Protein AF-R1GPT4-F1 (afdb_monomer_lite)

Radius of gyration: 32.04 Å; chains: 1; bounding box: 66×78×118 Å

Sequence (426 aa):
MAYPSPSNGFSQASSSRGGLFPATGPSADAPRPSMIGDPQFDIFEWHPAYQSCQRYFLDHAQHDGSVQAVAALVNICLPFQWPANPVVSSSGLAPPGAGPGSYPASWSRQGPTPHAPRPGAPVWVSLVPFIRRLVVTGFDKDGILHGFFGDEWRKGAGPVQECERRNYLFAAKSVGWAKVKYQYDISPHETVPFMKPLQNVQLEEIEAAEKTWSEWLAMEDWMFVDRCLQNRLSADKLARFAVQLSKRIPRDEAQVAEALLRPRPRATACLDPLIPVYLERLLVLNFLNPPEVLHALFRYSRDYPAAAEDSHKPRQHQQDHITPELEELVFARLSKAFVTNERPRTVVEVQKTLAVLSQWMNAVNSSQTAESVMNSLTDGTQAQRTQTMVSLGMLVIAAMEHPKVAGVVEAALPKGLFYPPPPTAF

Organism: Botryosphaeria parva (strain UCR-NP2) (NCBI:txid1287680)

pLDDT: mean 75.75, std 21.38, range [24.09, 98.19]

Foldseek 3Di:
DDDDDDDDDDDDDDDDDDDDDDDDDPDPDDDDPQQVPDPPNDPVQQAVLQVQQQQCLQAPLLPDPVSVVVCVVQQHARQQRWPPDRRNGQFDFADPPGDDAWDQPPPPPDDPDPDDDDPTDGTDGDCLLVLLSCLFAQNNDPVSQCSNRNPSSCSHVVSSNLVNNLVLVVCVVPDPPVVSQVVSQRDPNRGGPDGDNHPPQDVVSVVVSCVVVVVVVLVVLLLVLVVCLVVVHDLVVVLVSVVVSVVPHPADQLSNLLSLQPFDPVPLVDHDPVSLVNVVSCVVVVSHALLSNLVNLQCQAPLNDDPPDDPPDPPPDPRRHGDLVVLLSSLVVLLVCLQVVVDDPDLVSLVSNVVSLVVSVVSLVVVCVVVVVPDDDDVPVVVSSVSSVVSSVSSVVSSCPRPSNVVSVVVVDDPPPDDDDDDDDD

Secondary structure (DSSP, 8-state):
-PPPPPPP----------------------PPPPGGGSTT--HHHHHHHHHHHHHHHHHTGGGSHHHHHHHHHTT---GGG-SSS----TTS---TT-STTEE--TTS---S----PPS-PPPEE-SHHHHHHHHHHT---HHHHHHHH-TTHHHHTHHHHHHHHHHHHHHHHHS-HHHHHHHH--SSSS------PPSS--HHHHHHHHHHHHHHHHHHGGGHHHHHHHTT--HHHHHHHHHHHHTTS---HHHHHHHHH---TTTSSS--THHHHHHHHHHHTTS--HHHHHHHHHHTSTTS------TTS---S---PPPHHHHHHHHHHHHHHHHTT----SHHHHHHHHHHHHHHHHHHHHHHHHHTTT-S--HHHHHHHHHHHHHHHHHHHHHHHSHHHHHHHHHHS-TTS-PPPPP---

InterPro domains:
  IPR053267 Verrucosidin biosynthesis-associated protein [PTHR42087] (34-230)

Structure (mmCIF, N/CA/C/O backbone):
data_AF-R1GPT4-F1
#
_entry.id   AF-R1GPT4-F1
#
loop_
_atom_site.group_PDB
_atom_site.id
_atom_site.type_symbol
_atom_site.label_atom_id
_atom_site.label_alt_id
_atom_site.label_comp_id
_atom_site.label_asym_id
_atom_site.label_entity_id
_atom_site.label_seq_id
_atom_site.pdbx_PDB_ins_code
_atom_site.Cartn_x
_atom_site.Cartn_y
_atom_site.Cartn_z
_atom_site.occupancy
_atom_site.B_iso_or_equiv
_atom_site.auth_seq_id
_atom_site.auth_comp_id
_atom_site.auth_asym_id
_atom_site.auth_atom_id
_atom_site.pdbx_PDB_model_num
ATOM 1 N N . MET A 1 1 ? -15.789 41.352 -15.355 1.00 34.94 1 MET A N 1
ATOM 2 C CA . MET A 1 1 ? -15.546 40.741 -16.679 1.00 34.94 1 MET A CA 1
ATOM 3 C C . MET A 1 1 ? -15.434 39.244 -16.480 1.00 34.94 1 MET A C 1
ATOM 5 O O . MET A 1 1 ? -14.650 38.811 -15.647 1.00 34.94 1 MET A O 1
ATOM 9 N N . ALA A 1 2 ? -16.332 38.508 -17.127 1.00 28.09 2 ALA A N 1
ATOM 10 C CA . ALA A 1 2 ? -16.560 37.082 -16.948 1.00 28.09 2 ALA A CA 1
ATOM 11 C C . ALA A 1 2 ? -15.545 36.241 -17.738 1.00 28.09 2 ALA A C 1
ATOM 13 O O . ALA A 1 2 ? -15.193 36.600 -18.859 1.00 28.09 2 ALA A O 1
ATOM 14 N N . TYR A 1 3 ? -15.126 35.114 -17.167 1.00 25.50 3 TYR A N 1
ATOM 15 C CA . TYR A 1 3 ? -14.439 34.039 -17.883 1.00 25.50 3 TYR A CA 1
ATOM 16 C C . TYR A 1 3 ? -15.480 33.013 -18.361 1.00 25.50 3 TYR A C 1
ATOM 18 O O . TYR A 1 3 ? -16.305 32.602 -17.540 1.00 25.50 3 TYR A O 1
ATOM 26 N N . PRO A 1 4 ? -15.474 32.572 -19.632 1.00 32.06 4 PRO A N 1
ATOM 27 C CA . PRO A 1 4 ? -16.331 31.481 -20.078 1.00 32.06 4 PRO A CA 1
ATOM 28 C C . PRO A 1 4 ? -15.657 30.106 -19.911 1.00 32.06 4 PRO A C 1
ATOM 30 O O . PRO A 1 4 ? -14.444 29.955 -20.060 1.00 32.06 4 PRO A O 1
ATOM 33 N N . SER A 1 5 ? -16.486 29.111 -19.590 1.00 28.78 5 SER A N 1
ATOM 34 C CA . SER A 1 5 ? -16.179 27.678 -19.469 1.00 28.78 5 SER A CA 1
ATOM 35 C C . SER A 1 5 ? -15.988 26.988 -20.837 1.00 28.78 5 SER A C 1
ATOM 37 O O . SER A 1 5 ? -16.441 27.527 -21.848 1.00 28.78 5 SER A O 1
ATOM 39 N N . PRO A 1 6 ? -15.370 25.787 -20.897 1.00 32.16 6 PRO A N 1
ATOM 40 C CA . PRO A 1 6 ? -15.105 25.083 -22.151 1.00 32.16 6 PRO A CA 1
ATOM 41 C C . PRO A 1 6 ? -16.288 24.206 -22.600 1.00 32.16 6 PRO A C 1
ATOM 43 O O . PRO A 1 6 ? -16.946 23.551 -21.791 1.00 32.16 6 PRO A O 1
ATOM 46 N N . SER A 1 7 ? -16.536 24.180 -23.910 1.00 28.25 7 SER A N 1
ATOM 47 C CA . SER A 1 7 ? -17.545 23.358 -24.580 1.00 28.25 7 SER A CA 1
ATOM 48 C C . SER A 1 7 ? -16.999 21.976 -24.967 1.00 28.25 7 SER A C 1
ATOM 50 O O . SER A 1 7 ? -15.978 21.849 -25.638 1.00 28.25 7 SER A O 1
ATOM 52 N N . ASN A 1 8 ? -17.731 20.935 -24.559 1.00 27.89 8 ASN A N 1
ATOM 53 C CA . ASN A 1 8 ? -17.594 19.553 -25.022 1.00 27.89 8 ASN A CA 1
ATOM 54 C C . ASN A 1 8 ? -18.063 19.425 -26.479 1.00 27.89 8 ASN A C 1
ATOM 56 O O . ASN A 1 8 ? -19.177 19.834 -26.801 1.00 27.89 8 ASN A O 1
ATOM 60 N N . GLY A 1 9 ? -17.267 18.771 -27.325 1.00 25.61 9 GLY A N 1
ATOM 61 C CA . GLY A 1 9 ? -17.654 18.388 -28.683 1.00 25.61 9 GLY A CA 1
ATOM 62 C C . GLY A 1 9 ? -17.104 17.012 -29.046 1.00 25.61 9 GLY A C 1
ATOM 63 O O . GLY A 1 9 ? -16.004 16.905 -29.575 1.00 25.61 9 GLY A O 1
ATOM 64 N N . PHE A 1 10 ? -17.872 15.957 -28.767 1.00 26.03 10 PHE A N 1
ATOM 65 C CA . PHE A 1 10 ? -17.673 14.646 -29.388 1.00 26.03 10 PHE A CA 1
ATOM 66 C C . PHE A 1 10 ? -18.097 14.724 -30.860 1.00 26.03 10 PHE A C 1
ATOM 68 O O . PHE A 1 10 ? -19.183 15.219 -31.154 1.00 26.03 10 PHE A O 1
ATOM 75 N N . SER A 1 11 ? -17.271 14.211 -31.777 1.00 26.77 11 SER A N 1
ATOM 76 C CA . SER A 1 11 ? -17.642 14.011 -33.184 1.00 26.77 11 SER A CA 1
ATOM 77 C C . SER A 1 11 ? -17.590 12.529 -33.549 1.00 26.77 11 SER A C 1
ATOM 79 O O . SER A 1 11 ? -16.649 11.817 -33.208 1.00 26.77 11 SER A O 1
ATOM 81 N N . GLN A 1 12 ? -18.673 12.102 -34.197 1.00 26.88 12 GLN A N 1
ATOM 82 C CA . GLN A 1 12 ? -19.060 10.746 -34.571 1.00 26.88 12 GLN A CA 1
ATOM 83 C C . GLN A 1 12 ? -18.139 10.071 -35.595 1.00 26.88 12 GLN A C 1
ATOM 85 O O . GLN A 1 12 ? -17.520 10.707 -36.444 1.00 26.88 12 GLN A O 1
ATOM 90 N N . ALA A 1 13 ? -18.162 8.740 -35.533 1.00 28.91 13 ALA A N 1
ATOM 91 C CA . ALA A 1 13 ? -17.602 7.807 -36.496 1.00 28.91 13 ALA A CA 1
ATOM 92 C C . ALA A 1 13 ? -18.176 7.978 -37.914 1.00 28.91 13 ALA A C 1
ATOM 94 O O . ALA A 1 13 ? -19.368 8.225 -38.093 1.00 28.91 13 ALA A O 1
ATOM 95 N N . SER A 1 14 ? -17.344 7.711 -38.923 1.00 25.72 14 SER A N 1
ATOM 96 C CA . SER A 1 14 ? -17.799 7.371 -40.272 1.00 25.72 14 SER A CA 1
ATOM 97 C C . SER A 1 14 ? -17.109 6.086 -40.738 1.00 25.72 14 SER A C 1
ATOM 99 O O . SER A 1 14 ? -15.889 5.955 -40.708 1.00 25.72 14 SER A O 1
ATOM 101 N N . SER A 1 15 ? -17.932 5.104 -41.106 1.00 29.84 15 SER A N 1
ATOM 102 C CA . SER A 1 15 ? -17.532 3.857 -41.761 1.00 29.84 15 SER A CA 1
ATOM 103 C C . SER A 1 15 ? -17.460 4.055 -43.272 1.00 29.84 15 SER A C 1
ATOM 105 O O . SER A 1 15 ? -18.333 4.704 -43.846 1.00 29.84 15 SER A O 1
ATOM 107 N N . SER A 1 16 ? -16.515 3.391 -43.939 1.00 26.09 16 SER A N 1
ATOM 108 C CA . SER A 1 16 ? -16.664 3.027 -45.353 1.00 26.09 16 SER A CA 1
ATOM 109 C C . SER A 1 16 ? -16.014 1.669 -45.668 1.00 26.09 16 SER A C 1
ATOM 111 O O . SER A 1 16 ? -14.886 1.384 -45.282 1.00 26.09 16 SER A O 1
ATOM 113 N N . ARG A 1 17 ? -16.824 0.823 -46.327 1.00 26.97 17 ARG A N 1
ATOM 114 C CA . ARG A 1 17 ? -16.551 -0.478 -46.984 1.00 26.97 17 ARG A CA 1
ATOM 115 C C . ARG A 1 17 ? -15.392 -0.360 -47.995 1.00 26.97 17 ARG A C 1
ATOM 117 O O . ARG A 1 17 ? -15.212 0.717 -48.538 1.00 26.97 17 ARG A O 1
ATOM 124 N N . GLY A 1 18 ? -14.657 -1.386 -48.426 1.00 24.09 18 GLY A N 1
ATOM 125 C CA . GLY A 1 18 ? -14.719 -2.845 -48.300 1.00 24.09 18 GLY A CA 1
ATOM 126 C C . GLY A 1 18 ? -13.801 -3.471 -49.376 1.00 24.09 18 GLY A C 1
ATOM 127 O O . GLY A 1 18 ? -13.461 -2.801 -50.348 1.00 24.09 18 GLY A O 1
ATOM 128 N N . GLY A 1 19 ? -13.410 -4.740 -49.223 1.00 24.19 19 GLY A N 1
ATOM 129 C CA . GLY A 1 19 ? -12.691 -5.506 -50.252 1.00 24.19 19 GLY A CA 1
ATOM 130 C C . GLY A 1 19 ? -12.364 -6.932 -49.794 1.00 24.19 1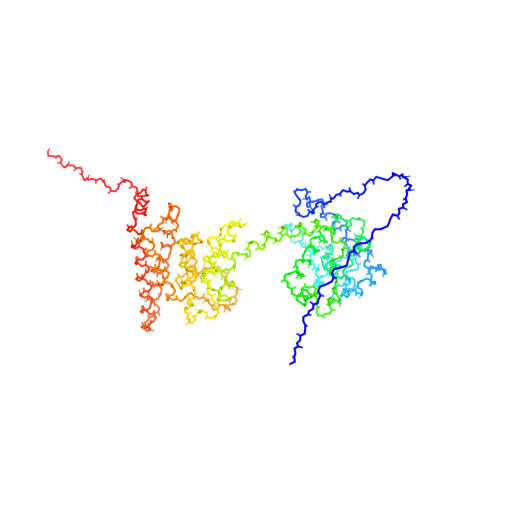9 GLY A C 1
ATOM 131 O O . GLY A 1 19 ? -11.613 -7.109 -48.842 1.00 24.19 19 GLY A O 1
ATOM 132 N N . LEU A 1 20 ? -12.966 -7.934 -50.446 1.00 27.95 20 LEU A N 1
ATOM 133 C CA . LEU A 1 20 ? -12.756 -9.373 -50.229 1.00 27.95 20 LEU A CA 1
ATOM 134 C C . LEU A 1 20 ? -11.552 -9.890 -51.035 1.00 27.95 20 LEU A C 1
ATOM 136 O O . LEU A 1 20 ? -11.536 -9.659 -52.236 1.00 27.95 20 LEU A O 1
ATOM 140 N N . PHE A 1 21 ? -10.681 -10.702 -50.416 1.00 28.45 21 PHE A N 1
ATOM 141 C CA . PHE A 1 21 ? -10.098 -11.941 -50.977 1.00 28.45 21 PHE A CA 1
ATOM 142 C C . PHE A 1 21 ? -9.665 -12.890 -49.826 1.00 28.45 21 PHE A C 1
ATOM 144 O O . PHE A 1 21 ? -9.223 -12.390 -48.791 1.00 28.45 21 PHE A O 1
ATOM 151 N N . PRO A 1 22 ? -9.803 -14.230 -49.955 1.00 36.88 22 PRO A N 1
ATOM 152 C CA . PRO A 1 22 ? -9.557 -15.190 -48.871 1.00 36.88 22 PRO A CA 1
ATOM 153 C C . PRO A 1 22 ? -8.221 -15.947 -49.023 1.00 36.88 22 PRO A C 1
ATOM 155 O O . PRO A 1 22 ? -7.838 -16.260 -50.144 1.00 36.88 22 PRO A O 1
ATOM 158 N N . ALA A 1 23 ? -7.563 -16.294 -47.905 1.00 27.38 23 ALA A N 1
ATOM 159 C CA . ALA A 1 23 ? -6.925 -17.604 -47.646 1.00 27.38 23 ALA A CA 1
ATOM 160 C C . ALA A 1 23 ? -6.021 -17.576 -46.390 1.00 27.38 23 ALA A C 1
ATOM 162 O O . ALA A 1 23 ? -4.907 -17.065 -46.407 1.00 27.38 23 ALA A O 1
ATOM 163 N N . THR A 1 24 ? -6.544 -18.163 -45.309 1.00 34.16 24 THR A N 1
ATOM 164 C CA . THR A 1 24 ? -5.872 -19.082 -44.365 1.00 34.16 24 THR A CA 1
ATOM 165 C C . THR A 1 24 ? -4.396 -18.843 -43.995 1.00 34.16 24 THR A C 1
ATOM 167 O O . THR A 1 24 ? -3.491 -19.380 -44.631 1.00 34.16 24 THR A O 1
ATOM 170 N N . GLY A 1 25 ? -4.182 -18.185 -42.853 1.00 29.11 25 GLY A N 1
ATOM 171 C CA . GLY A 1 25 ? -3.029 -18.390 -41.964 1.00 29.11 25 GLY A CA 1
ATOM 172 C C . GLY A 1 25 ? -3.536 -18.772 -40.563 1.00 29.11 25 GLY A C 1
ATOM 173 O O . GLY A 1 25 ? -4.682 -18.439 -40.247 1.00 29.11 25 GLY A O 1
ATOM 174 N N . PRO A 1 26 ? -2.768 -19.507 -39.736 1.00 32.25 26 PRO A N 1
ATOM 175 C CA . PRO A 1 26 ? -3.245 -19.950 -38.430 1.00 32.25 26 PRO A CA 1
ATOM 176 C C . PRO A 1 26 ? -3.508 -18.726 -37.545 1.00 32.25 26 PRO A C 1
ATOM 178 O O . PRO A 1 26 ? -2.658 -17.843 -37.439 1.00 32.25 26 PRO A O 1
ATOM 181 N N . SER A 1 27 ? -4.706 -18.667 -36.960 1.00 28.62 27 SER A N 1
ATOM 182 C CA . SER A 1 27 ? -5.179 -17.577 -36.107 1.00 28.62 27 SER A CA 1
ATOM 183 C C . SER A 1 27 ? -4.143 -17.189 -35.051 1.00 28.62 27 SER A C 1
ATOM 185 O O . SER A 1 27 ? -3.823 -17.979 -34.166 1.00 28.62 27 SER A O 1
ATOM 187 N N . ALA A 1 28 ? -3.658 -15.951 -35.137 1.00 38.06 28 ALA A N 1
ATOM 188 C CA . ALA A 1 28 ? -2.782 -15.320 -34.152 1.00 38.06 28 ALA A CA 1
ATOM 189 C C . ALA A 1 28 ? -3.559 -14.504 -33.099 1.00 38.06 28 ALA A C 1
ATOM 191 O O . ALA A 1 28 ? -2.960 -13.698 -32.398 1.00 38.06 28 ALA A O 1
ATOM 192 N N . ASP A 1 29 ? -4.868 -14.730 -32.968 1.00 39.09 29 ASP A N 1
ATOM 193 C CA . ASP A 1 29 ? -5.729 -14.046 -32.002 1.00 39.09 29 ASP A CA 1
ATOM 194 C C . ASP A 1 29 ? -6.279 -15.052 -30.990 1.00 39.09 29 ASP A C 1
ATOM 196 O O . ASP A 1 29 ? -7.351 -15.634 -31.160 1.00 39.09 29 ASP A O 1
ATOM 200 N N . ALA A 1 30 ? -5.511 -15.265 -29.924 1.00 29.91 30 ALA A N 1
ATOM 201 C CA . ALA A 1 30 ? -6.030 -15.776 -28.664 1.00 29.91 30 ALA A CA 1
ATOM 202 C C . ALA A 1 30 ? -5.463 -14.909 -27.521 1.00 29.91 30 ALA A C 1
ATOM 204 O O . ALA A 1 30 ? -4.243 -14.710 -27.465 1.00 29.91 30 ALA A O 1
ATOM 205 N N . PRO A 1 31 ? -6.321 -14.374 -26.635 1.00 35.69 31 PRO A N 1
ATOM 206 C CA . PRO A 1 31 ? -5.932 -13.431 -25.590 1.00 35.69 31 PRO A CA 1
ATOM 207 C C . PRO A 1 31 ? -5.061 -14.123 -24.536 1.00 35.69 31 PRO A C 1
ATOM 209 O O . PRO A 1 31 ? -5.366 -15.238 -24.106 1.00 35.69 31 PRO A O 1
ATOM 212 N N . ARG A 1 32 ? -3.960 -13.480 -24.125 1.00 46.97 32 ARG A N 1
ATOM 213 C CA . ARG A 1 32 ? -3.034 -14.031 -23.123 1.00 46.97 32 ARG A CA 1
ATOM 214 C C . ARG A 1 32 ? -3.263 -13.367 -21.758 1.00 46.97 32 ARG A C 1
ATOM 216 O O . ARG A 1 32 ? -3.055 -12.160 -21.653 1.00 46.97 32 ARG A O 1
ATOM 223 N N . PRO A 1 33 ? -3.690 -14.116 -20.725 1.00 43.00 33 PRO A N 1
ATOM 224 C CA . PRO A 1 33 ? -3.755 -13.608 -19.358 1.00 43.00 33 PRO A CA 1
ATOM 225 C C . PRO A 1 33 ? -2.364 -13.239 -18.809 1.00 43.00 33 PRO A C 1
ATOM 227 O O . PRO A 1 33 ? -1.335 -13.732 -19.270 1.00 43.00 33 PRO A O 1
ATOM 230 N N . SER A 1 34 ? -2.354 -12.325 -17.832 1.00 51.62 34 SER A N 1
ATOM 231 C CA . SER A 1 34 ? -1.157 -11.741 -17.205 1.00 51.62 34 SER A CA 1
ATOM 232 C C . SER A 1 34 ? -0.234 -12.821 -16.638 1.00 51.62 34 SER A C 1
ATOM 234 O O . SER A 1 34 ? -0.658 -13.558 -15.750 1.00 51.62 34 SER A O 1
ATOM 236 N N . MET A 1 35 ? 1.041 -12.851 -17.035 1.00 54.84 35 MET A N 1
ATOM 237 C CA . MET A 1 35 ? 1.920 -13.954 -16.634 1.00 54.84 35 MET A CA 1
ATOM 238 C C . MET A 1 35 ? 2.237 -13.991 -15.133 1.00 54.84 35 MET A C 1
ATOM 240 O O . MET A 1 35 ? 2.320 -15.071 -14.599 1.00 54.84 35 MET A O 1
ATOM 244 N N . ILE A 1 36 ? 2.370 -12.876 -14.404 1.00 54.09 36 ILE A N 1
ATOM 245 C CA . ILE A 1 36 ? 2.821 -12.907 -12.983 1.00 54.09 36 ILE A CA 1
ATOM 246 C C . ILE A 1 36 ? 1.682 -13.207 -11.981 1.00 54.09 36 ILE A C 1
ATOM 248 O O . ILE A 1 36 ? 1.941 -13.545 -10.829 1.00 54.09 36 ILE A O 1
ATOM 252 N N . GLY A 1 37 ? 0.422 -13.089 -12.409 1.00 49.03 37 GLY A N 1
ATOM 253 C CA . GLY A 1 37 ? -0.767 -13.380 -11.593 1.00 49.03 37 GLY A CA 1
ATOM 254 C C . GLY A 1 37 ? -1.504 -14.661 -11.990 1.00 49.03 37 GLY A C 1
ATOM 255 O O . GLY A 1 37 ? -2.543 -14.966 -11.406 1.00 49.03 37 GLY A O 1
ATOM 256 N N . ASP A 1 38 ? -1.001 -15.380 -12.995 1.00 56.50 38 ASP A N 1
ATOM 257 C CA . ASP A 1 38 ? -1.601 -16.618 -13.476 1.00 56.50 38 ASP A CA 1
ATOM 258 C C . ASP A 1 38 ? -1.154 -17.787 -12.580 1.00 56.50 38 ASP A C 1
ATOM 260 O O . ASP A 1 38 ? 0.051 -17.941 -12.356 1.00 56.50 38 ASP A O 1
ATOM 264 N N . PRO A 1 39 ? -2.056 -18.652 -12.081 1.00 56.88 39 PRO A N 1
ATOM 265 C CA . PRO A 1 39 ? -1.668 -19.911 -11.435 1.00 56.88 39 PRO A CA 1
ATOM 266 C C . PRO A 1 39 ? -0.741 -20.793 -12.293 1.00 56.88 39 PRO A C 1
ATOM 268 O O . PRO A 1 39 ? -0.122 -21.712 -11.761 1.00 56.88 39 PRO A O 1
ATOM 271 N N . GLN A 1 40 ? -0.633 -20.520 -13.597 1.00 61.06 40 GLN A N 1
ATOM 272 C CA . GLN A 1 40 ? 0.252 -21.210 -14.533 1.00 61.06 40 GLN A CA 1
ATOM 273 C C . GLN A 1 40 ? 1.660 -20.585 -14.671 1.00 61.06 40 GLN A C 1
ATOM 275 O O . GLN A 1 40 ? 2.474 -21.086 -15.447 1.00 61.06 40 GLN A O 1
ATOM 280 N N . PHE A 1 41 ? 1.989 -19.516 -13.936 1.00 75.12 41 PHE A N 1
ATOM 281 C CA . PHE A 1 41 ? 3.334 -18.933 -13.959 1.00 75.12 41 PHE A CA 1
ATOM 282 C C . PHE A 1 41 ? 4.374 -19.850 -13.315 1.00 75.12 41 PHE A C 1
ATOM 284 O O . PHE A 1 41 ? 4.451 -19.960 -12.089 1.00 75.12 41 PHE A O 1
ATOM 291 N N . ASP A 1 42 ? 5.230 -20.459 -14.131 1.00 79.69 42 ASP A N 1
ATOM 292 C CA . ASP A 1 42 ? 6.357 -21.235 -13.628 1.00 79.69 42 ASP A CA 1
ATOM 293 C C . ASP A 1 42 ? 7.624 -20.369 -13.528 1.00 79.69 42 ASP A C 1
ATOM 295 O O . ASP A 1 42 ? 8.301 -20.067 -14.516 1.00 79.69 42 ASP A O 1
ATOM 299 N N . ILE A 1 43 ? 7.974 -19.993 -12.296 1.00 83.56 43 ILE A N 1
ATOM 300 C CA . ILE A 1 43 ? 9.189 -19.228 -11.989 1.00 83.56 43 ILE A CA 1
ATOM 301 C C . ILE A 1 43 ? 10.472 -19.948 -12.436 1.00 83.56 43 ILE A C 1
ATOM 303 O O . ILE A 1 43 ? 11.442 -19.291 -12.828 1.00 83.56 43 ILE A O 1
ATOM 307 N N . PHE A 1 44 ? 10.484 -21.284 -12.399 1.00 85.94 44 PHE A N 1
ATOM 308 C CA . PHE A 1 44 ? 11.634 -22.095 -12.791 1.00 85.94 44 PHE A CA 1
ATOM 309 C C . PHE A 1 44 ? 11.791 -22.153 -14.308 1.00 85.94 44 PHE A C 1
ATOM 311 O O . PHE A 1 44 ? 12.910 -22.296 -14.800 1.00 85.94 44 PHE A O 1
ATOM 318 N N . GLU A 1 45 ? 10.697 -21.986 -15.047 1.00 84.25 45 GLU A N 1
ATOM 319 C CA . GLU A 1 45 ? 10.705 -21.898 -16.503 1.00 84.25 45 GLU A CA 1
ATOM 320 C C . GLU A 1 45 ? 11.020 -20.475 -16.999 1.00 84.25 45 GLU A C 1
ATOM 322 O O . GLU A 1 45 ? 11.691 -20.291 -18.020 1.00 84.25 45 GLU A O 1
ATOM 327 N N . TRP A 1 46 ? 10.566 -19.459 -16.258 1.00 91.69 46 TRP A N 1
ATOM 328 C CA . TRP A 1 46 ? 10.780 -18.042 -16.553 1.00 91.69 46 TRP A CA 1
ATOM 329 C C . TRP A 1 46 ? 12.239 -17.607 -16.371 1.00 91.69 46 TRP A C 1
ATOM 331 O O . TRP A 1 46 ? 12.818 -16.955 -17.244 1.00 91.69 46 TRP A O 1
ATOM 341 N N . HIS A 1 47 ? 12.853 -17.961 -15.238 1.00 91.00 47 HIS A N 1
ATOM 342 C CA . HIS A 1 47 ? 14.168 -17.435 -14.873 1.00 91.00 47 HIS A CA 1
ATOM 343 C C . HIS A 1 47 ? 15.275 -17.765 -15.899 1.00 91.00 47 HIS A C 1
ATOM 345 O O . HIS A 1 47 ? 16.024 -16.853 -16.256 1.00 91.00 47 HIS A O 1
ATOM 351 N N . PRO A 1 48 ? 15.374 -18.989 -16.463 1.00 93.25 48 PRO A N 1
ATOM 352 C CA . PRO A 1 48 ? 16.321 -19.281 -17.541 1.00 93.25 48 PRO A CA 1
ATOM 353 C C . PRO A 1 48 ? 16.122 -18.411 -18.792 1.00 93.25 48 PRO A C 1
ATOM 355 O O . PRO A 1 48 ? 17.104 -17.979 -19.401 1.00 93.25 48 PRO A O 1
ATOM 358 N N . ALA A 1 49 ? 14.871 -18.107 -19.157 1.00 92.81 49 ALA A N 1
ATOM 359 C CA . ALA A 1 49 ? 14.569 -17.219 -20.279 1.00 92.81 49 ALA A CA 1
ATOM 360 C C . ALA A 1 49 ? 15.002 -15.777 -19.976 1.00 92.81 49 ALA A C 1
ATOM 362 O O . ALA A 1 49 ? 15.654 -15.139 -20.802 1.00 92.81 49 ALA A O 1
ATOM 363 N N . TYR A 1 50 ? 14.746 -15.291 -18.758 1.00 94.69 50 TYR A N 1
ATOM 364 C CA . TYR A 1 50 ? 15.219 -13.979 -18.306 1.00 94.69 50 TYR A CA 1
ATOM 365 C C . TYR A 1 50 ? 16.756 -13.881 -18.308 1.00 94.69 50 TYR A C 1
ATOM 367 O O . TYR A 1 50 ? 17.318 -12.888 -18.772 1.00 94.69 50 TYR A O 1
ATOM 375 N N . GLN A 1 51 ? 17.459 -14.932 -17.869 1.00 93.25 51 GLN A N 1
ATOM 376 C CA . GLN A 1 51 ? 18.922 -15.011 -17.967 1.00 93.25 51 GLN A CA 1
ATOM 377 C C . GLN A 1 51 ? 19.410 -14.990 -19.422 1.00 93.25 51 GLN A C 1
ATOM 379 O O . GLN A 1 51 ? 20.462 -14.419 -19.711 1.00 93.25 51 GLN A O 1
ATOM 384 N N . SER A 1 52 ? 18.660 -15.596 -20.346 1.00 94.56 52 SER A N 1
ATOM 385 C CA . SER A 1 52 ? 18.956 -15.531 -21.780 1.00 94.56 52 SER A CA 1
ATOM 386 C C . SER A 1 52 ? 18.863 -14.106 -22.316 1.00 94.56 52 SER A C 1
ATOM 388 O O . SER A 1 52 ? 19.798 -13.637 -22.964 1.00 94.56 52 SER A O 1
ATOM 390 N N . CYS A 1 53 ? 17.799 -13.384 -21.954 1.00 97.06 53 CYS A N 1
ATOM 391 C CA . CYS A 1 53 ? 17.637 -11.972 -22.292 1.00 97.06 53 CYS A CA 1
ATOM 392 C C . CYS A 1 53 ? 18.782 -11.112 -21.765 1.00 97.06 53 CYS A C 1
ATOM 394 O O . CYS A 1 53 ? 19.285 -10.245 -22.473 1.00 97.06 53 CYS A O 1
ATOM 396 N N . GLN A 1 54 ? 19.214 -11.362 -20.528 1.00 95.25 54 GLN A N 1
ATOM 397 C CA . GLN A 1 54 ? 20.317 -10.621 -19.929 1.00 95.25 54 GLN A CA 1
ATOM 398 C C . GLN A 1 54 ? 21.635 -10.862 -20.665 1.00 95.25 54 GLN A C 1
ATOM 400 O O . GLN A 1 54 ? 22.333 -9.902 -20.984 1.00 95.25 54 GLN A O 1
ATOM 405 N N . ARG A 1 55 ? 21.969 -12.124 -20.959 1.00 94.19 55 ARG A N 1
ATOM 406 C CA . ARG A 1 55 ? 23.171 -12.460 -21.734 1.00 94.19 55 ARG A CA 1
ATOM 407 C C . ARG A 1 55 ? 23.136 -11.806 -23.110 1.00 94.19 55 ARG A C 1
ATOM 409 O O . ARG A 1 55 ? 24.088 -11.131 -23.473 1.00 94.19 55 ARG A O 1
ATOM 416 N N . TYR A 1 56 ? 22.018 -11.916 -23.828 1.00 97.06 56 TYR A N 1
ATOM 417 C CA . TYR A 1 56 ? 21.854 -11.264 -25.127 1.00 97.06 56 TYR A CA 1
ATOM 418 C C . TYR A 1 56 ? 22.032 -9.742 -25.041 1.00 97.06 56 TYR A C 1
ATOM 420 O O . TYR A 1 56 ? 22.751 -9.157 -25.850 1.00 97.06 56 TYR A O 1
ATOM 428 N N . PHE A 1 57 ? 21.428 -9.101 -24.035 1.00 97.50 57 PHE A N 1
ATOM 429 C CA . PHE A 1 57 ? 21.542 -7.658 -23.842 1.00 97.50 57 PHE A CA 1
ATOM 430 C C . PHE A 1 57 ? 22.997 -7.218 -23.630 1.00 97.50 57 PHE A C 1
ATOM 432 O O . PHE A 1 57 ? 23.439 -6.248 -24.245 1.00 97.50 57 PHE A O 1
ATOM 439 N N . LEU A 1 58 ? 23.744 -7.949 -22.795 1.00 94.81 58 LEU A N 1
ATOM 440 C CA . LEU A 1 58 ? 25.135 -7.635 -22.467 1.00 94.81 58 LEU A CA 1
ATOM 441 C C . LEU A 1 58 ? 26.120 -8.006 -23.581 1.00 94.81 58 LEU A C 1
ATOM 443 O O . LEU A 1 58 ? 27.071 -7.272 -23.833 1.00 94.81 58 LEU A O 1
ATOM 447 N N . ASP A 1 59 ? 25.924 -9.133 -24.250 1.00 94.75 59 ASP A N 1
ATOM 448 C CA . ASP A 1 59 ? 26.908 -9.644 -25.207 1.00 94.75 59 ASP A CA 1
ATOM 449 C C . ASP A 1 59 ? 26.668 -9.114 -26.627 1.00 94.75 59 ASP A C 1
ATOM 451 O O . ASP A 1 59 ? 27.610 -9.011 -27.411 1.00 94.75 59 ASP A O 1
ATOM 455 N N . HIS A 1 60 ? 25.427 -8.732 -26.951 1.00 96.62 60 HIS A N 1
ATOM 456 C CA . HIS A 1 60 ? 25.034 -8.319 -28.299 1.00 96.62 60 HIS A CA 1
ATOM 457 C C . HIS A 1 60 ? 24.338 -6.959 -28.322 1.00 96.62 60 HIS A C 1
ATOM 459 O O . HIS A 1 60 ? 24.853 -6.020 -28.926 1.00 96.62 60 HIS A O 1
ATOM 465 N N . ALA A 1 61 ? 23.182 -6.831 -27.666 1.00 97.81 61 ALA A N 1
ATOM 466 C CA . ALA A 1 61 ? 22.279 -5.707 -27.912 1.00 97.81 61 ALA A CA 1
ATOM 467 C C . ALA A 1 61 ? 22.893 -4.351 -27.553 1.00 97.81 61 ALA A C 1
ATOM 469 O O . ALA A 1 61 ? 22.776 -3.406 -28.323 1.00 97.81 61 ALA A O 1
ATOM 470 N N . GLN A 1 62 ? 23.587 -4.237 -26.416 1.00 96.75 62 GLN A N 1
ATOM 471 C CA . GLN A 1 62 ? 24.189 -2.963 -26.010 1.00 96.75 62 GLN A CA 1
ATOM 472 C C . GLN A 1 62 ? 25.249 -2.440 -27.002 1.00 96.75 62 GLN A C 1
ATOM 474 O O . GLN A 1 62 ? 25.522 -1.240 -27.050 1.00 96.75 62 GLN A O 1
ATOM 479 N N . HIS A 1 63 ? 25.817 -3.315 -27.834 1.00 97.38 63 HIS A N 1
ATOM 480 C CA . HIS A 1 63 ? 26.792 -2.952 -28.866 1.00 97.38 63 HIS A CA 1
ATOM 481 C C . HIS A 1 63 ? 26.142 -2.637 -30.220 1.00 97.38 63 HIS A C 1
ATOM 483 O O . HIS A 1 63 ? 26.822 -2.155 -31.124 1.00 97.38 63 HIS A O 1
ATOM 489 N N . ASP A 1 64 ? 24.837 -2.873 -30.364 1.00 97.88 64 ASP A N 1
ATOM 490 C CA . ASP A 1 64 ? 24.097 -2.602 -31.590 1.00 97.88 64 ASP A CA 1
ATOM 491 C C . ASP A 1 64 ? 23.751 -1.110 -31.734 1.00 97.88 64 ASP A C 1
ATOM 493 O O . ASP A 1 64 ? 23.290 -0.448 -30.798 1.00 97.88 64 ASP A O 1
ATOM 497 N N . GLY A 1 65 ? 23.939 -0.571 -32.942 1.00 97.81 65 GLY A N 1
ATOM 498 C CA . GLY A 1 65 ? 23.719 0.850 -33.215 1.00 97.81 65 GLY A CA 1
ATOM 499 C C . GLY A 1 65 ? 22.266 1.297 -33.020 1.00 97.81 65 GLY A C 1
ATOM 500 O O . GLY A 1 65 ? 22.025 2.429 -32.598 1.00 97.81 65 GLY A O 1
ATOM 501 N N . SER A 1 66 ? 21.286 0.424 -33.278 1.00 96.94 66 SER A N 1
ATOM 502 C CA . SER A 1 66 ? 19.868 0.754 -33.091 1.00 96.94 66 SER A CA 1
ATOM 503 C C . SER A 1 66 ? 19.503 0.860 -31.606 1.00 96.94 66 SER A C 1
ATOM 505 O O . SER A 1 66 ? 18.813 1.798 -31.202 1.00 96.94 66 SER A O 1
ATOM 507 N N . VAL A 1 67 ? 20.044 -0.033 -30.775 1.00 98.06 67 VAL A N 1
ATOM 508 C CA . VAL A 1 67 ? 19.878 -0.022 -29.315 1.00 98.06 67 VAL A CA 1
ATOM 509 C C . VAL A 1 67 ? 20.548 1.208 -28.709 1.00 98.06 67 VAL A C 1
ATOM 511 O O . VAL A 1 67 ? 19.936 1.896 -27.893 1.00 98.06 67 VAL A O 1
ATOM 514 N N . GLN A 1 68 ? 21.762 1.545 -29.154 1.00 98.19 68 GLN A N 1
ATOM 515 C CA . GLN A 1 68 ? 22.469 2.759 -28.731 1.00 98.19 68 GLN A CA 1
ATOM 516 C C . GLN A 1 68 ? 21.702 4.034 -29.094 1.00 98.19 68 GLN A C 1
ATOM 518 O O . GLN A 1 68 ? 21.601 4.944 -28.270 1.00 98.19 68 GLN A O 1
ATOM 523 N N . ALA A 1 69 ? 21.116 4.094 -30.293 1.00 97.88 69 ALA A N 1
ATOM 524 C CA . ALA A 1 69 ? 20.303 5.230 -30.716 1.00 97.88 69 ALA A CA 1
ATOM 525 C C . ALA A 1 69 ? 19.060 5.407 -29.829 1.00 97.88 69 ALA A C 1
ATOM 527 O O . ALA A 1 69 ? 18.761 6.523 -29.399 1.00 97.88 69 ALA A O 1
ATOM 528 N N . VAL A 1 70 ? 18.359 4.313 -29.508 1.00 97.81 70 VAL A N 1
ATOM 529 C CA . VAL A 1 70 ? 17.219 4.350 -28.580 1.00 97.81 70 VAL A CA 1
ATOM 530 C C . VAL A 1 70 ? 17.678 4.767 -27.185 1.00 97.81 70 VAL A C 1
ATOM 532 O O . VAL A 1 70 ? 17.076 5.671 -26.613 1.00 97.81 70 VAL A O 1
ATOM 535 N N . ALA A 1 71 ? 18.750 4.170 -26.657 1.00 97.25 71 ALA A N 1
ATOM 536 C CA . ALA A 1 71 ? 19.283 4.462 -25.326 1.00 97.25 71 ALA A CA 1
ATOM 537 C C . ALA A 1 71 ? 19.666 5.944 -25.163 1.00 97.25 71 ALA A C 1
ATOM 539 O O . ALA A 1 71 ? 19.278 6.581 -24.181 1.00 97.25 71 ALA A O 1
ATOM 540 N N . ALA A 1 72 ? 20.327 6.519 -26.172 1.00 96.94 72 ALA A N 1
ATOM 541 C CA . ALA A 1 72 ? 20.649 7.941 -26.217 1.00 96.94 72 ALA A CA 1
ATOM 542 C C . ALA A 1 72 ? 19.384 8.816 -26.243 1.00 96.94 72 ALA A C 1
ATOM 544 O O . ALA A 1 72 ? 19.279 9.775 -25.480 1.00 96.94 72 ALA A O 1
ATOM 545 N N . LEU A 1 73 ? 18.393 8.466 -27.072 1.00 97.44 73 LEU A N 1
ATOM 546 C CA . LEU A 1 73 ? 17.138 9.216 -27.185 1.00 97.44 73 LEU A CA 1
ATOM 547 C C . LEU A 1 73 ? 16.330 9.215 -25.881 1.00 97.44 73 LEU A C 1
ATOM 549 O O . LEU A 1 73 ? 15.727 10.228 -25.525 1.00 97.44 73 LEU A O 1
ATOM 553 N N . VAL A 1 74 ? 16.300 8.083 -25.174 1.00 96.50 74 VAL A N 1
ATOM 554 C CA . VAL A 1 74 ? 15.572 7.941 -23.906 1.00 96.50 74 VAL A CA 1
ATOM 555 C C . VAL A 1 74 ? 16.425 8.299 -22.687 1.00 96.50 74 VAL A C 1
ATOM 557 O O . VAL A 1 74 ? 15.940 8.163 -21.566 1.00 96.50 74 VAL A O 1
ATOM 560 N N . ASN A 1 75 ? 17.653 8.789 -22.886 1.00 96.25 75 ASN A N 1
ATOM 561 C CA . ASN A 1 75 ? 18.605 9.215 -21.856 1.00 96.25 75 ASN A CA 1
ATOM 562 C C . ASN A 1 75 ? 18.911 8.143 -20.788 1.00 96.25 75 ASN A C 1
ATOM 564 O O . ASN A 1 75 ? 18.736 8.382 -19.588 1.00 96.25 75 ASN A O 1
ATOM 568 N N . ILE A 1 76 ? 19.314 6.947 -21.219 1.00 95.44 76 ILE A N 1
ATOM 569 C CA . ILE A 1 76 ? 19.767 5.866 -20.331 1.00 95.44 76 ILE A CA 1
ATOM 570 C C . ILE A 1 76 ? 21.130 5.338 -20.774 1.00 95.44 76 ILE A C 1
ATOM 572 O O . ILE A 1 76 ? 21.354 5.090 -21.958 1.00 95.44 76 ILE A O 1
ATOM 576 N N . CYS A 1 77 ? 22.036 5.156 -19.819 1.00 94.19 77 CYS A N 1
ATOM 577 C CA . CYS A 1 77 ? 23.369 4.629 -20.063 1.00 94.19 77 CYS A CA 1
ATOM 578 C C . CYS A 1 77 ? 23.324 3.105 -20.183 1.00 94.19 77 CYS A C 1
ATOM 580 O O . CYS A 1 77 ? 22.863 2.402 -19.277 1.00 94.19 77 CYS A O 1
ATOM 582 N N . LEU A 1 78 ? 23.860 2.583 -21.285 1.00 95.38 78 LEU A N 1
ATOM 583 C CA . LEU A 1 78 ? 24.047 1.146 -21.450 1.00 95.38 78 LEU A CA 1
ATOM 584 C C . LEU A 1 78 ? 25.160 0.638 -20.517 1.00 95.38 78 LEU A C 1
ATOM 586 O O . LEU A 1 78 ? 26.059 1.407 -20.171 1.00 95.38 78 LEU A O 1
ATOM 590 N N . PRO A 1 79 ? 25.143 -0.644 -20.111 1.00 93.31 79 PRO A N 1
ATOM 591 C CA . PRO A 1 79 ? 26.095 -1.159 -19.125 1.00 93.31 79 PRO A CA 1
ATOM 592 C C . PRO A 1 79 ? 27.574 -0.958 -19.484 1.00 93.31 79 PRO A C 1
ATOM 594 O O . PRO A 1 79 ? 28.382 -0.658 -18.605 1.00 93.31 79 PRO A O 1
ATOM 597 N N . PHE A 1 80 ? 27.945 -1.046 -20.763 1.00 93.56 80 PHE A N 1
ATOM 598 C CA . PHE A 1 80 ? 29.316 -0.774 -21.217 1.00 93.56 80 PHE A CA 1
ATOM 599 C C . PHE A 1 80 ? 29.716 0.713 -21.147 1.00 93.56 80 PHE A C 1
ATOM 601 O O . PHE A 1 80 ? 30.901 1.031 -21.216 1.00 93.56 80 PHE A O 1
ATOM 608 N N . GLN A 1 81 ? 28.745 1.623 -21.016 1.00 92.50 81 GLN A N 1
ATOM 609 C CA . GLN A 1 81 ? 28.940 3.077 -20.941 1.00 92.50 81 GLN A CA 1
ATOM 610 C C . GLN A 1 81 ? 28.996 3.589 -19.497 1.00 92.50 81 GLN A C 1
ATOM 612 O O . GLN A 1 81 ? 29.167 4.789 -19.279 1.00 92.50 81 GLN A O 1
ATOM 617 N N . TRP A 1 82 ? 28.813 2.719 -18.500 1.00 88.12 82 TRP A N 1
ATOM 618 C CA . TRP A 1 82 ? 28.792 3.144 -17.106 1.00 88.12 82 TRP A CA 1
ATOM 619 C C . TRP A 1 82 ? 30.131 3.773 -16.685 1.00 88.12 82 TRP A C 1
ATOM 621 O O . TRP A 1 82 ? 31.177 3.144 -16.857 1.00 88.12 82 TRP A O 1
ATOM 631 N N . PRO A 1 83 ? 30.119 4.988 -16.091 1.00 78.50 83 PRO A N 1
ATOM 632 C CA . PRO A 1 83 ? 31.348 5.690 -15.708 1.00 78.50 83 PRO A CA 1
ATOM 633 C C . PRO A 1 83 ? 32.182 4.928 -14.676 1.00 78.50 83 PRO A C 1
ATOM 635 O O . PRO A 1 83 ? 33.409 4.992 -14.684 1.00 78.50 83 PRO A O 1
ATOM 638 N N . ALA A 1 84 ? 31.502 4.208 -13.783 1.00 75.50 84 ALA A N 1
ATOM 639 C CA . ALA A 1 84 ? 32.112 3.302 -12.830 1.00 75.50 84 ALA A CA 1
ATOM 640 C C . ALA A 1 84 ? 31.799 1.871 -13.258 1.00 75.50 84 ALA A C 1
ATOM 642 O O . ALA A 1 84 ? 30.628 1.496 -13.348 1.00 75.50 84 ALA A O 1
ATOM 643 N N . ASN A 1 85 ? 32.853 1.076 -13.456 1.00 75.12 85 ASN A N 1
ATOM 644 C CA . ASN A 1 85 ? 32.762 -0.362 -13.686 1.00 75.12 85 ASN A CA 1
ATOM 645 C C . ASN A 1 85 ? 31.897 -0.762 -14.905 1.00 75.12 85 ASN A C 1
ATOM 647 O O . ASN A 1 85 ? 30.862 -1.419 -14.737 1.00 75.12 85 ASN A O 1
ATOM 651 N N . PRO A 1 86 ? 32.306 -0.384 -16.129 1.00 85.81 86 PRO A N 1
ATOM 652 C CA . PRO A 1 86 ? 31.573 -0.727 -17.343 1.00 85.81 86 PRO A CA 1
ATOM 653 C C . PRO A 1 86 ? 31.505 -2.244 -17.553 1.00 85.81 86 PRO A C 1
ATOM 655 O O . PRO A 1 86 ? 32.502 -2.959 -17.422 1.00 85.81 86 PRO A O 1
ATOM 658 N N . VAL A 1 87 ? 30.321 -2.737 -17.918 1.00 87.56 87 VAL A N 1
ATOM 659 C CA . VAL A 1 87 ? 30.065 -4.162 -18.163 1.00 87.56 87 VAL A CA 1
ATOM 660 C C . VAL A 1 87 ? 30.022 -4.416 -19.664 1.00 87.56 87 VAL A C 1
ATOM 662 O O . VAL A 1 87 ? 29.020 -4.159 -20.326 1.00 87.56 87 VAL A O 1
ATOM 665 N N . VAL A 1 88 ? 31.126 -4.930 -20.206 1.00 87.88 88 VAL A N 1
ATOM 666 C CA . VAL A 1 88 ? 31.281 -5.159 -21.655 1.00 87.88 88 VAL A CA 1
ATOM 667 C C . VAL A 1 88 ? 30.636 -6.474 -22.112 1.00 87.88 88 VAL A C 1
ATOM 669 O O . VAL A 1 88 ? 30.207 -6.572 -23.257 1.00 87.88 88 VAL A O 1
ATOM 672 N N . SER A 1 89 ? 30.567 -7.475 -21.229 1.00 88.81 89 SER A N 1
ATOM 673 C CA . SER A 1 89 ? 29.987 -8.795 -21.508 1.00 88.81 89 SER A CA 1
ATOM 674 C C . SER A 1 89 ? 29.479 -9.475 -20.233 1.00 88.81 89 SER A C 1
ATOM 676 O O . SER A 1 89 ? 29.871 -9.114 -19.119 1.00 88.81 89 SER A O 1
ATOM 678 N N . SER A 1 90 ? 28.647 -10.499 -20.401 1.00 84.50 90 SER A N 1
ATOM 679 C CA . SER A 1 90 ? 28.117 -11.352 -19.332 1.00 84.50 90 SER A CA 1
ATOM 680 C C . SER A 1 90 ? 29.185 -12.242 -18.673 1.00 84.50 90 SER A C 1
ATOM 682 O O . SER A 1 90 ? 29.036 -12.648 -17.519 1.00 84.50 90 SER A O 1
ATOM 684 N N . SER A 1 91 ? 30.289 -12.506 -19.382 1.00 78.19 91 SER A N 1
ATOM 685 C CA . SER A 1 91 ? 31.393 -13.379 -18.946 1.00 78.19 91 SER A CA 1
ATOM 686 C C . SER A 1 91 ? 32.489 -12.653 -18.146 1.00 78.19 91 SER A C 1
ATOM 688 O O . SER A 1 91 ? 33.487 -13.266 -17.768 1.00 78.19 91 SER A O 1
ATOM 690 N N . GLY A 1 92 ? 32.337 -11.345 -17.907 1.00 64.50 92 GLY A N 1
ATOM 691 C CA . GLY A 1 92 ? 33.310 -10.529 -17.176 1.00 64.50 92 GLY A CA 1
ATOM 692 C C . GLY A 1 92 ? 33.359 -10.806 -15.666 1.00 64.50 92 GLY A C 1
ATOM 693 O O . GLY A 1 92 ? 32.458 -11.407 -15.086 1.00 64.50 92 GLY A O 1
ATOM 694 N N . LEU A 1 93 ? 34.417 -10.327 -15.004 1.00 58.62 93 LEU A N 1
ATOM 695 C CA . LEU A 1 93 ? 34.487 -10.285 -13.540 1.00 58.62 93 LEU A CA 1
ATOM 696 C C . LEU A 1 93 ? 33.517 -9.218 -13.020 1.00 58.62 93 LEU A C 1
ATOM 698 O O . LEU A 1 93 ? 33.607 -8.070 -13.449 1.00 58.62 93 LEU A O 1
ATOM 702 N N . ALA A 1 94 ? 32.626 -9.580 -12.091 1.00 53.12 94 ALA A N 1
ATOM 703 C CA . ALA A 1 94 ? 31.724 -8.632 -11.435 1.00 53.12 94 ALA A CA 1
ATOM 704 C C . ALA A 1 94 ? 32.531 -7.544 -10.700 1.00 53.12 94 ALA A C 1
ATOM 706 O O . ALA A 1 94 ? 33.203 -7.858 -9.712 1.00 53.12 94 ALA A O 1
ATOM 707 N N . PRO A 1 95 ? 32.496 -6.276 -11.143 1.00 51.91 95 PRO A N 1
ATOM 708 C CA . PRO A 1 95 ? 33.263 -5.241 -10.473 1.00 51.91 95 PRO A CA 1
ATOM 709 C C . PRO A 1 95 ? 32.536 -4.773 -9.199 1.00 51.91 95 PRO A C 1
ATOM 711 O O . PRO A 1 95 ? 31.302 -4.691 -9.185 1.00 51.91 95 PRO A O 1
ATOM 714 N N . PRO A 1 96 ? 33.257 -4.418 -8.124 1.00 51.00 96 PRO A N 1
ATOM 715 C CA . PRO A 1 96 ? 32.648 -3.832 -6.936 1.00 51.00 96 PRO A CA 1
ATOM 716 C C . PRO A 1 96 ? 32.118 -2.418 -7.233 1.00 51.00 96 PRO A C 1
ATOM 718 O O . PRO A 1 96 ? 32.891 -1.518 -7.554 1.00 51.00 96 PRO A O 1
ATOM 721 N N . GLY A 1 97 ? 30.802 -2.213 -7.093 1.00 55.41 97 GLY A N 1
ATOM 722 C CA . GLY A 1 97 ? 30.155 -0.898 -7.218 1.00 55.41 97 GLY A CA 1
ATOM 723 C C . GLY A 1 97 ? 29.791 -0.476 -8.647 1.00 55.41 97 GLY A C 1
ATOM 724 O O . GLY A 1 97 ? 29.967 0.689 -8.995 1.00 55.41 97 GLY A O 1
ATOM 725 N N . ALA A 1 98 ? 29.347 -1.399 -9.506 1.00 53.00 98 ALA A N 1
ATOM 726 C CA . ALA A 1 98 ? 28.813 -1.041 -10.824 1.00 53.00 98 ALA A CA 1
ATOM 727 C C . ALA A 1 98 ? 27.466 -0.290 -10.720 1.00 53.00 98 ALA A C 1
ATOM 729 O O . ALA A 1 98 ? 26.834 -0.278 -9.661 1.00 53.00 98 ALA A O 1
ATOM 730 N N . GLY A 1 99 ? 27.078 0.391 -11.804 1.00 58.09 99 GLY A N 1
ATOM 731 C CA . GLY A 1 99 ? 25.972 1.357 -11.872 1.00 58.09 99 GLY A CA 1
ATOM 732 C C . GLY A 1 99 ? 24.585 0.859 -11.415 1.00 58.09 99 GLY A C 1
ATOM 733 O O . GLY A 1 99 ? 24.437 -0.262 -10.919 1.00 58.09 99 GLY A O 1
ATOM 734 N N . PRO A 1 100 ? 23.536 1.694 -11.560 1.00 55.06 100 PRO A N 1
ATOM 735 C CA . PRO A 1 100 ? 22.189 1.382 -11.081 1.00 55.06 100 PRO A CA 1
ATOM 736 C C . PRO A 1 100 ? 21.711 0.002 -11.564 1.00 55.06 100 PRO A C 1
ATOM 738 O O . PRO A 1 100 ? 21.551 -0.230 -12.759 1.00 55.06 100 PRO A O 1
ATOM 741 N N . GLY A 1 101 ? 21.481 -0.927 -10.630 1.00 53.56 101 GLY A N 1
ATOM 742 C CA . GLY A 1 101 ? 20.996 -2.279 -10.937 1.00 53.56 101 GLY A CA 1
ATOM 743 C C . GLY A 1 101 ? 22.072 -3.350 -11.153 1.00 53.56 101 GLY A C 1
ATOM 744 O O . GLY A 1 101 ? 21.719 -4.469 -11.531 1.00 53.56 101 GLY A O 1
ATOM 745 N N . SER A 1 102 ? 23.350 -3.051 -10.899 1.00 50.66 102 SER A N 1
ATOM 746 C CA . SER A 1 102 ? 24.379 -4.081 -10.733 1.00 50.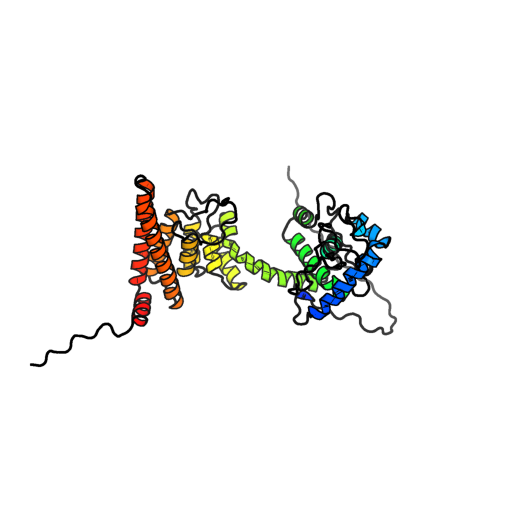66 102 SER A CA 1
ATOM 747 C C . SER A 1 102 ? 24.366 -4.635 -9.304 1.00 50.66 102 SER A C 1
ATOM 749 O O . SER A 1 102 ? 24.265 -3.884 -8.331 1.00 50.66 102 SER A O 1
ATOM 751 N N . TYR A 1 103 ? 24.479 -5.953 -9.166 1.00 54.16 103 TYR A N 1
ATOM 752 C CA . TYR A 1 103 ? 24.657 -6.597 -7.866 1.00 54.16 103 TYR A CA 1
ATOM 753 C C . TYR A 1 103 ? 25.774 -7.637 -7.983 1.00 54.16 103 TYR A C 1
ATOM 755 O O . TYR A 1 103 ? 25.837 -8.335 -9.000 1.00 54.16 103 TYR A O 1
ATOM 763 N N . PRO A 1 104 ? 26.651 -7.792 -6.971 1.00 50.41 104 PRO A N 1
ATOM 764 C CA . PRO A 1 104 ? 27.528 -8.952 -6.926 1.00 50.41 104 PRO A CA 1
ATOM 765 C C . PRO A 1 104 ? 26.645 -10.205 -6.906 1.00 50.41 104 PRO A C 1
ATOM 767 O O . PRO A 1 104 ? 25.726 -10.299 -6.090 1.00 50.41 104 PRO A O 1
ATOM 770 N N . ALA A 1 105 ? 26.890 -11.154 -7.813 1.00 47.28 105 ALA A N 1
ATOM 771 C CA . ALA A 1 105 ? 26.152 -12.412 -7.882 1.00 47.28 105 ALA A CA 1
ATOM 772 C C . ALA A 1 105 ? 26.441 -13.264 -6.627 1.00 47.28 105 ALA A C 1
ATOM 774 O O . ALA A 1 105 ? 27.278 -14.163 -6.630 1.00 47.28 105 ALA A O 1
ATOM 775 N N . SER A 1 106 ? 25.764 -12.975 -5.516 1.00 45.06 106 SER A N 1
ATOM 776 C CA . SER A 1 106 ? 25.973 -13.607 -4.204 1.00 45.06 106 SER A CA 1
ATOM 777 C C . SER A 1 106 ? 25.407 -15.029 -4.089 1.00 45.06 106 SER A C 1
ATOM 779 O O . SER A 1 106 ? 25.495 -15.651 -3.036 1.00 45.06 106 SER A O 1
ATOM 781 N N . TRP A 1 107 ? 24.863 -15.587 -5.173 1.00 46.56 107 TRP A N 1
ATOM 782 C CA . TRP A 1 107 ? 24.127 -16.855 -5.177 1.00 46.56 107 TRP A CA 1
ATOM 783 C C . TRP A 1 107 ? 25.046 -18.080 -5.305 1.00 46.56 107 TRP A C 1
ATOM 785 O O . TRP A 1 107 ? 24.575 -19.218 -5.337 1.00 46.56 107 TRP A O 1
ATOM 795 N N . SER A 1 108 ? 26.369 -17.884 -5.345 1.00 42.50 108 SER A N 1
ATOM 796 C CA . SER A 1 108 ? 27.312 -18.993 -5.189 1.00 42.50 108 SER A CA 1
ATOM 797 C C . SER A 1 108 ? 27.262 -19.493 -3.746 1.00 42.50 108 SER A C 1
ATOM 799 O O . SER A 1 108 ? 27.894 -18.925 -2.860 1.00 42.50 108 SER A O 1
ATOM 801 N N . ARG A 1 109 ? 26.481 -20.561 -3.535 1.00 37.47 109 ARG A N 1
ATOM 802 C CA . ARG A 1 109 ? 26.386 -21.376 -2.316 1.00 37.47 109 ARG A CA 1
ATOM 803 C C . ARG A 1 109 ? 27.739 -21.412 -1.588 1.00 37.47 109 ARG A C 1
ATOM 805 O O . ARG A 1 109 ? 28.683 -22.037 -2.074 1.00 37.47 109 ARG A O 1
ATOM 812 N N . GLN A 1 110 ? 27.829 -20.739 -0.439 1.00 38.34 110 GLN A N 1
ATOM 813 C CA . GLN A 1 110 ? 28.975 -20.842 0.463 1.00 38.34 110 GLN A CA 1
ATOM 814 C C . GLN A 1 110 ? 29.030 -22.280 0.992 1.00 38.34 110 GLN A C 1
ATOM 816 O O . GLN A 1 110 ? 28.318 -22.652 1.920 1.00 38.34 110 GLN A O 1
ATOM 821 N N . GLY A 1 111 ? 29.834 -23.122 0.345 1.00 38.72 111 GLY A N 1
ATOM 822 C CA . GLY A 1 111 ? 30.318 -24.352 0.958 1.00 38.72 111 GLY A CA 1
ATOM 823 C C . GLY A 1 111 ? 31.346 -24.001 2.041 1.00 38.72 111 GLY A C 1
ATOM 824 O O . GLY A 1 111 ? 32.077 -23.020 1.879 1.00 38.72 111 GLY A O 1
ATOM 825 N N . PRO A 1 112 ? 31.428 -24.767 3.140 1.00 40.09 112 PRO A N 1
ATOM 826 C CA . PRO A 1 112 ? 32.361 -24.495 4.223 1.00 40.09 112 PRO A CA 1
ATOM 827 C C . PRO A 1 112 ? 33.770 -24.944 3.816 1.00 40.09 112 PRO A C 1
ATOM 829 O O . PRO A 1 112 ? 34.221 -26.020 4.191 1.00 40.09 112 PRO A O 1
ATOM 832 N N . THR A 1 113 ? 34.477 -24.136 3.027 1.00 43.41 113 THR A N 1
ATOM 833 C CA . THR A 1 113 ? 35.922 -24.303 2.811 1.00 43.41 113 THR A CA 1
ATOM 834 C C . THR A 1 113 ? 36.610 -22.937 2.781 1.00 43.41 113 THR A C 1
ATOM 836 O O . THR A 1 113 ? 36.284 -22.121 1.916 1.00 43.41 113 THR A O 1
ATOM 839 N N . PRO A 1 114 ? 37.571 -22.664 3.679 1.00 46.00 114 PRO A N 1
ATOM 840 C CA . PRO A 1 114 ? 38.245 -21.376 3.763 1.00 46.00 114 PRO A CA 1
ATOM 841 C C . PRO A 1 114 ? 39.415 -21.314 2.772 1.00 46.00 114 PRO A C 1
ATOM 843 O O . PRO A 1 114 ? 40.564 -21.312 3.194 1.00 46.00 114 PRO A O 1
ATOM 846 N N . HIS A 1 115 ? 39.165 -21.277 1.459 1.00 36.88 115 HIS A N 1
ATOM 847 C CA . HIS A 1 115 ? 40.225 -21.077 0.457 1.00 36.88 115 HIS A CA 1
ATOM 848 C C . HIS A 1 115 ? 39.784 -20.158 -0.693 1.00 36.88 115 HIS A C 1
ATOM 850 O O . HIS A 1 115 ? 38.912 -20.529 -1.468 1.00 36.88 115 HIS A O 1
ATOM 856 N N . ALA A 1 116 ? 40.470 -19.006 -0.780 1.00 39.75 116 ALA A N 1
ATOM 857 C CA . ALA A 1 116 ? 40.626 -18.057 -1.895 1.00 39.75 116 ALA A CA 1
ATOM 858 C C . ALA A 1 116 ? 39.357 -17.468 -2.576 1.00 39.75 116 ALA A C 1
ATOM 860 O O . ALA A 1 116 ? 38.354 -18.154 -2.760 1.00 39.75 116 ALA A O 1
ATOM 861 N N . PRO A 1 117 ? 39.387 -16.195 -3.033 1.00 40.12 117 PRO A N 1
ATOM 862 C CA . PRO A 1 117 ? 38.330 -15.662 -3.890 1.00 40.12 117 PRO A CA 1
ATOM 863 C C . PRO A 1 117 ? 38.293 -16.478 -5.189 1.00 40.12 117 PRO A C 1
ATOM 865 O O . PRO A 1 117 ? 39.292 -16.546 -5.905 1.00 40.12 117 PRO A O 1
ATOM 868 N N . ARG A 1 118 ? 37.159 -17.117 -5.500 1.00 43.59 118 ARG A N 1
ATOM 869 C CA . ARG A 1 118 ? 36.962 -17.777 -6.799 1.00 43.59 118 ARG A CA 1
ATOM 870 C C . ARG A 1 118 ? 37.094 -16.735 -7.925 1.00 43.59 118 ARG A C 1
ATOM 872 O O . ARG A 1 118 ? 36.356 -15.749 -7.893 1.00 43.59 118 ARG A O 1
ATOM 879 N N . PRO A 1 119 ? 37.964 -16.934 -8.930 1.00 39.59 119 PRO A N 1
ATOM 880 C CA . PRO A 1 119 ? 37.945 -16.112 -10.134 1.00 39.59 119 PRO A CA 1
ATOM 881 C C . PRO A 1 119 ? 36.685 -16.434 -10.956 1.00 39.59 119 PRO A C 1
ATOM 883 O O . PRO A 1 119 ? 36.419 -17.599 -11.242 1.00 39.59 119 PRO A O 1
ATOM 886 N N . GLY A 1 120 ? 35.917 -15.406 -11.338 1.00 51.09 120 GLY A N 1
ATOM 887 C CA . GLY A 1 120 ? 34.887 -15.521 -12.383 1.00 51.09 120 GLY A CA 1
ATOM 888 C C . GLY A 1 120 ? 33.432 -15.703 -11.933 1.00 51.09 120 GLY A C 1
ATOM 889 O O . GLY A 1 120 ? 32.724 -16.524 -12.509 1.00 51.09 120 GLY A O 1
ATOM 890 N N . ALA A 1 121 ? 32.945 -14.950 -10.939 1.00 51.84 121 ALA A N 1
ATOM 891 C CA . ALA A 1 121 ? 31.494 -14.836 -10.751 1.00 51.84 121 ALA A CA 1
ATOM 892 C C . ALA A 1 121 ? 30.880 -14.027 -11.920 1.00 51.84 121 ALA A C 1
ATOM 894 O O . ALA A 1 121 ? 31.375 -12.926 -12.180 1.00 51.84 121 ALA A O 1
ATOM 895 N N . PRO A 1 122 ? 29.837 -14.537 -12.609 1.00 57.75 122 PRO A N 1
ATOM 896 C CA . PRO A 1 122 ? 29.222 -13.851 -13.746 1.00 57.75 122 PRO A CA 1
ATOM 897 C C . PRO A 1 122 ? 28.628 -12.504 -13.324 1.00 57.75 122 PRO A C 1
ATOM 899 O O . PRO A 1 122 ? 28.067 -12.376 -12.229 1.00 57.75 122 PRO A O 1
ATOM 902 N N . VAL A 1 123 ? 28.751 -11.493 -14.189 1.00 68.69 123 VAL A N 1
ATOM 903 C CA . VAL A 1 123 ? 28.205 -10.155 -13.924 1.00 68.69 123 VAL A CA 1
ATOM 904 C C . VAL A 1 123 ? 26.686 -10.190 -14.044 1.00 68.69 123 VAL A C 1
ATOM 906 O O . VAL A 1 123 ? 26.149 -10.595 -15.073 1.00 68.69 123 VAL A O 1
ATOM 909 N N . TRP A 1 124 ? 25.986 -9.730 -13.007 1.00 78.19 124 TRP A N 1
ATOM 910 C CA . TRP A 1 124 ? 24.533 -9.591 -13.028 1.00 78.19 124 TRP A CA 1
ATOM 911 C C . TRP A 1 124 ? 24.131 -8.127 -13.218 1.00 78.19 124 TRP A C 1
ATOM 913 O O . TRP A 1 124 ? 24.439 -7.275 -12.382 1.00 78.19 124 TRP A O 1
ATOM 923 N N . VAL A 1 125 ? 23.403 -7.850 -14.301 1.00 85.56 125 VAL A N 1
ATOM 924 C CA . VAL A 1 125 ? 22.795 -6.543 -14.593 1.00 85.56 125 VAL A CA 1
ATOM 925 C C . VAL A 1 125 ? 21.279 -6.688 -14.632 1.00 85.56 125 VAL A C 1
ATOM 927 O O . VAL A 1 125 ? 20.737 -7.452 -15.431 1.00 85.56 125 VAL A O 1
ATOM 930 N N . SER A 1 126 ? 20.573 -5.963 -13.769 1.00 90.38 126 SER A N 1
ATOM 931 C CA . SER A 1 126 ? 19.111 -5.931 -13.806 1.00 90.38 126 SER A CA 1
ATOM 932 C C . SER A 1 126 ? 18.610 -5.290 -15.104 1.00 90.38 126 SER A C 1
ATOM 934 O O . SER A 1 126 ? 19.029 -4.189 -15.454 1.00 90.38 126 SER A O 1
ATOM 936 N N . LEU A 1 127 ? 17.671 -5.945 -15.795 1.00 94.88 127 LEU A N 1
ATOM 937 C CA . LEU A 1 127 ? 17.024 -5.396 -16.993 1.00 94.88 127 LEU A CA 1
ATOM 938 C C . LEU A 1 127 ? 15.906 -4.400 -16.648 1.00 94.88 127 LEU A C 1
ATOM 940 O O . LEU A 1 127 ? 15.458 -3.643 -17.507 1.00 94.88 127 LEU A O 1
ATOM 944 N N . VAL A 1 128 ? 15.473 -4.364 -15.383 1.00 94.88 128 VAL A N 1
ATOM 945 C CA . VAL A 1 128 ? 14.342 -3.553 -14.909 1.00 94.88 128 VAL A CA 1
ATOM 946 C C . VAL A 1 128 ? 14.495 -2.059 -15.232 1.00 94.88 128 VAL A C 1
ATOM 948 O O . VAL A 1 128 ? 13.535 -1.495 -15.752 1.00 94.88 128 VAL A O 1
ATOM 951 N N . PRO A 1 129 ? 15.645 -1.386 -15.004 1.00 94.00 129 PRO A N 1
ATOM 952 C CA . PRO A 1 129 ? 15.780 0.039 -15.323 1.00 94.00 129 PRO A CA 1
ATOM 953 C C . PRO A 1 129 ? 15.574 0.343 -16.813 1.00 94.00 129 PRO A C 1
ATOM 955 O O . PRO A 1 129 ? 14.934 1.337 -17.160 1.00 94.00 129 PRO A O 1
ATOM 958 N N . PHE A 1 130 ? 16.050 -0.545 -17.691 1.00 96.44 130 PHE A N 1
ATOM 959 C CA . PHE A 1 130 ? 15.890 -0.425 -19.140 1.00 96.44 130 PHE A CA 1
ATOM 960 C C . PHE A 1 130 ? 14.436 -0.643 -19.553 1.00 96.44 130 PHE A C 1
ATOM 962 O O . PHE A 1 130 ? 13.875 0.182 -20.269 1.00 96.44 130 PHE A O 1
ATOM 969 N N . ILE A 1 131 ? 13.788 -1.686 -19.027 1.00 96.88 131 ILE A N 1
ATOM 970 C CA . ILE A 1 131 ? 12.364 -1.960 -19.271 1.00 96.88 131 ILE A CA 1
ATOM 971 C C . ILE A 1 131 ? 11.502 -0.777 -18.806 1.00 96.88 131 ILE A C 1
ATOM 973 O O . ILE A 1 131 ? 10.688 -0.272 -19.576 1.00 96.88 131 ILE A O 1
ATOM 977 N N . ARG A 1 132 ? 11.741 -0.260 -17.592 1.00 95.56 132 ARG A N 1
ATOM 978 C CA . ARG A 1 132 ? 11.075 0.940 -17.054 1.00 95.56 132 ARG A CA 1
ATOM 979 C C . ARG A 1 132 ? 11.219 2.137 -17.977 1.00 95.56 132 ARG A C 1
ATOM 981 O O . ARG A 1 132 ? 10.236 2.830 -18.241 1.00 95.56 132 ARG A O 1
ATOM 988 N N . ARG A 1 133 ? 12.433 2.381 -18.480 1.00 96.12 133 ARG A N 1
ATOM 989 C CA . ARG A 1 133 ? 12.699 3.509 -19.371 1.00 96.12 133 ARG A CA 1
ATOM 990 C C . ARG A 1 133 ? 11.998 3.353 -20.718 1.00 96.12 133 ARG A C 1
ATOM 992 O O . ARG A 1 133 ? 11.430 4.327 -21.207 1.00 96.12 133 ARG A O 1
ATOM 999 N N . LEU A 1 134 ? 11.999 2.154 -21.297 1.00 97.06 134 LEU A N 1
ATOM 1000 C CA . LEU A 1 134 ? 11.298 1.878 -22.552 1.00 97.06 134 LEU A CA 1
ATOM 1001 C C . LEU A 1 134 ? 9.782 2.053 -22.389 1.00 97.06 134 LEU A C 1
ATOM 1003 O O . LEU A 1 134 ? 9.166 2.716 -23.218 1.00 97.06 134 LEU A O 1
ATOM 1007 N N . VAL A 1 135 ? 9.195 1.561 -21.295 1.00 95.81 135 VAL A N 1
ATOM 1008 C CA . VAL A 1 135 ? 7.755 1.701 -21.012 1.00 95.81 135 VAL A CA 1
ATOM 1009 C C . VAL A 1 135 ? 7.347 3.170 -20.870 1.00 95.81 135 VAL A C 1
ATOM 1011 O O . VAL A 1 135 ? 6.476 3.637 -21.602 1.00 95.81 135 VAL A O 1
ATOM 1014 N N . VAL A 1 136 ? 8.003 3.941 -19.992 1.00 95.00 136 VAL A N 1
ATOM 1015 C CA . VAL A 1 136 ? 7.613 5.344 -19.722 1.00 95.00 136 VAL A CA 1
ATOM 1016 C C . VAL A 1 136 ? 7.783 6.265 -20.941 1.00 95.00 136 VAL A C 1
ATOM 1018 O O . VAL A 1 136 ? 7.075 7.265 -21.084 1.00 95.00 136 VAL A O 1
ATOM 1021 N N . THR A 1 137 ? 8.712 5.933 -21.844 1.00 95.62 137 THR A N 1
ATOM 1022 C CA . THR A 1 137 ? 8.974 6.691 -23.081 1.00 95.62 137 THR A CA 1
ATOM 1023 C C . THR A 1 137 ? 8.206 6.159 -24.301 1.00 95.62 137 THR A C 1
ATOM 1025 O O . THR A 1 137 ? 8.253 6.780 -25.369 1.00 95.62 137 THR A O 1
ATOM 1028 N N . GLY A 1 138 ? 7.460 5.055 -24.156 1.00 94.38 138 GLY A N 1
ATOM 1029 C CA . GLY A 1 138 ? 6.655 4.429 -25.213 1.00 94.38 138 GLY A CA 1
ATOM 1030 C C . GLY A 1 138 ? 7.461 3.672 -26.279 1.00 94.38 138 GLY A C 1
ATOM 1031 O O . GLY A 1 138 ? 7.033 3.592 -27.434 1.00 94.38 138 GLY A O 1
ATOM 1032 N N . PHE A 1 139 ? 8.641 3.167 -25.917 1.00 95.94 139 PHE A N 1
ATOM 1033 C CA . PHE A 1 139 ? 9.522 2.334 -26.746 1.00 95.94 139 PHE A CA 1
ATOM 1034 C C . PHE A 1 139 ? 9.461 0.840 -26.379 1.00 95.94 139 PHE A C 1
ATOM 1036 O O . PHE A 1 139 ? 10.308 0.062 -26.799 1.00 95.94 139 PHE A O 1
ATOM 1043 N N . ASP A 1 140 ? 8.442 0.398 -25.651 1.00 95.25 140 ASP A N 1
ATOM 1044 C CA . ASP A 1 140 ? 8.211 -0.999 -25.264 1.00 95.25 140 ASP A CA 1
ATOM 1045 C C . ASP A 1 140 ? 7.467 -1.818 -26.340 1.00 95.25 140 ASP A C 1
ATOM 1047 O O . ASP A 1 140 ? 6.629 -2.662 -26.035 1.00 95.25 140 ASP A O 1
ATOM 1051 N N . LYS A 1 141 ? 7.753 -1.561 -27.620 1.00 93.38 141 LYS A N 1
ATOM 1052 C CA . LYS A 1 141 ? 7.144 -2.280 -28.754 1.00 93.38 141 LYS A CA 1
ATOM 1053 C C . LYS A 1 141 ? 7.897 -3.574 -29.035 1.00 93.38 141 LYS A C 1
ATOM 1055 O O . LYS A 1 141 ? 9.117 -3.598 -28.902 1.00 93.38 141 LYS A O 1
ATOM 1060 N N . ASP A 1 142 ? 7.202 -4.586 -29.549 1.00 93.38 142 ASP A N 1
ATOM 1061 C CA . ASP A 1 142 ? 7.753 -5.915 -29.845 1.00 93.38 142 ASP A CA 1
ATOM 1062 C C . ASP A 1 142 ? 9.113 -5.895 -30.553 1.00 93.38 142 ASP A C 1
ATOM 1064 O O . ASP A 1 142 ? 10.032 -6.579 -30.117 1.00 93.38 142 ASP A O 1
ATOM 1068 N N . GLY A 1 143 ? 9.272 -5.085 -31.606 1.00 94.50 143 GLY A N 1
ATOM 1069 C CA . GLY A 1 143 ? 10.539 -4.993 -32.341 1.00 94.50 143 GLY A CA 1
ATOM 1070 C C . GLY A 1 143 ? 11.684 -4.369 -31.535 1.00 94.50 143 GLY A C 1
ATOM 1071 O O . GLY A 1 143 ? 12.825 -4.795 -31.665 1.00 94.50 143 GLY A O 1
ATOM 1072 N N . ILE A 1 144 ? 11.392 -3.393 -30.668 1.00 96.94 144 ILE A N 1
ATOM 1073 C CA . ILE A 1 144 ? 12.406 -2.776 -29.800 1.00 96.94 144 ILE A CA 1
ATOM 1074 C C . ILE A 1 144 ? 12.770 -3.730 -28.660 1.00 96.94 144 ILE A C 1
ATOM 1076 O O . ILE A 1 144 ? 13.947 -3.907 -28.368 1.00 96.94 144 ILE A O 1
ATOM 1080 N N . LEU A 1 145 ? 11.781 -4.383 -28.042 1.00 97.75 145 LEU A N 1
ATOM 1081 C CA . LEU A 1 145 ? 12.016 -5.357 -26.974 1.00 97.75 145 LEU A CA 1
ATOM 1082 C C . LEU A 1 145 ? 12.797 -6.573 -27.481 1.00 97.75 145 LEU A C 1
ATOM 1084 O O . LEU A 1 145 ? 13.724 -7.017 -26.811 1.00 97.75 145 LEU A O 1
ATOM 1088 N N . HIS A 1 146 ? 12.485 -7.056 -28.684 1.00 97.88 146 HIS A N 1
ATOM 1089 C CA . HIS A 1 146 ? 13.278 -8.076 -29.368 1.00 97.88 146 HIS A CA 1
ATOM 1090 C C . HIS A 1 146 ? 14.708 -7.594 -29.639 1.00 97.88 146 HIS A C 1
ATOM 1092 O O . HIS A 1 146 ? 15.659 -8.288 -29.289 1.00 97.88 146 HIS A O 1
ATOM 1098 N N . GLY A 1 147 ? 14.877 -6.368 -30.147 1.00 97.81 147 GLY A N 1
ATOM 1099 C CA . GLY A 1 147 ? 16.197 -5.775 -30.373 1.00 97.81 147 GLY A CA 1
ATOM 1100 C C . GLY A 1 147 ? 17.047 -5.653 -29.102 1.00 97.81 147 GLY A C 1
ATOM 1101 O O . GLY A 1 147 ? 18.245 -5.914 -29.146 1.00 97.81 147 GLY A O 1
ATOM 1102 N N . PHE A 1 148 ? 16.438 -5.317 -27.961 1.00 98.06 148 PHE A N 1
ATOM 1103 C CA . PHE A 1 148 ? 17.131 -5.203 -26.672 1.00 98.06 148 PHE A CA 1
ATOM 1104 C C . PHE A 1 148 ? 17.394 -6.561 -25.997 1.00 98.06 148 PHE A C 1
ATOM 1106 O O . PHE A 1 148 ? 18.427 -6.729 -25.354 1.00 98.06 148 PHE A O 1
ATOM 1113 N N . PHE A 1 149 ? 16.473 -7.524 -26.097 1.00 98.19 149 PHE A N 1
ATOM 1114 C CA . PHE A 1 149 ? 16.450 -8.701 -25.214 1.00 98.19 149 PHE A CA 1
ATOM 1115 C C . PHE A 1 149 ? 16.445 -10.057 -25.942 1.00 98.19 149 PHE A C 1
ATOM 1117 O O . PHE A 1 149 ? 16.413 -11.098 -25.283 1.00 98.19 149 PHE A O 1
ATOM 1124 N N . GLY A 1 150 ? 16.512 -10.062 -27.273 1.00 97.00 150 GLY A N 1
ATOM 1125 C CA . GLY A 1 150 ? 16.664 -11.260 -28.101 1.00 97.00 150 GLY A CA 1
ATOM 1126 C C . GLY A 1 150 ? 15.377 -12.069 -28.262 1.00 97.00 150 GLY A C 1
ATOM 1127 O O . GLY A 1 150 ? 14.300 -11.649 -27.847 1.00 97.00 150 GLY A O 1
ATOM 1128 N N . ASP A 1 151 ? 15.476 -13.254 -28.864 1.00 96.44 151 ASP A N 1
ATOM 1129 C CA . ASP A 1 151 ? 14.311 -14.070 -29.254 1.00 96.44 151 ASP A CA 1
ATOM 1130 C C . ASP A 1 151 ? 13.427 -14.492 -28.069 1.00 96.44 151 ASP A C 1
ATOM 1132 O O . ASP A 1 151 ? 12.199 -14.486 -28.160 1.00 96.44 151 ASP A O 1
ATOM 1136 N N . GLU A 1 152 ? 14.047 -14.774 -26.922 1.00 92.94 152 GLU A N 1
ATOM 1137 C CA . GLU A 1 152 ? 13.362 -15.203 -25.697 1.00 92.94 152 GLU A CA 1
ATOM 1138 C C . GLU A 1 152 ? 12.720 -14.042 -24.917 1.00 92.94 152 GLU A C 1
ATOM 1140 O O . GLU A 1 152 ? 12.162 -14.265 -23.839 1.00 92.94 152 GLU A O 1
ATOM 1145 N N . TRP A 1 153 ? 12.759 -12.800 -25.430 1.00 96.12 153 TRP A N 1
ATOM 1146 C CA . TRP A 1 153 ? 12.290 -11.620 -24.691 1.00 96.12 153 TRP A CA 1
ATOM 1147 C C . TRP A 1 153 ? 10.868 -11.768 -24.164 1.00 96.12 153 TRP A C 1
ATOM 1149 O O . TRP A 1 153 ? 10.601 -11.351 -23.041 1.00 96.12 153 TRP A O 1
ATOM 1159 N N . ARG A 1 154 ? 9.966 -12.390 -24.934 1.00 93.69 154 ARG A N 1
ATOM 1160 C CA . ARG A 1 154 ? 8.562 -12.559 -24.535 1.00 93.69 154 ARG A CA 1
ATOM 1161 C C . ARG A 1 154 ? 8.425 -13.392 -23.272 1.00 93.69 154 ARG A C 1
ATOM 1163 O O . ARG A 1 154 ? 7.589 -13.083 -22.434 1.00 93.69 154 ARG A O 1
ATOM 1170 N N . LYS A 1 155 ? 9.239 -14.439 -23.144 1.00 92.00 155 LYS A N 1
ATOM 1171 C CA . LYS A 1 155 ? 9.230 -15.323 -21.982 1.00 92.00 155 LYS A CA 1
ATOM 1172 C C . LYS A 1 155 ? 10.059 -14.739 -20.843 1.00 92.00 155 LYS A C 1
ATOM 1174 O O . LYS A 1 155 ? 9.632 -14.810 -19.705 1.00 92.00 155 LYS A O 1
ATOM 1179 N N . GLY A 1 156 ? 11.209 -14.131 -21.135 1.00 94.19 156 GLY A N 1
ATOM 1180 C CA . GLY A 1 156 ? 12.106 -13.562 -20.129 1.00 94.19 156 GLY A CA 1
ATOM 1181 C C . GLY A 1 156 ? 11.693 -12.168 -19.648 1.00 94.19 156 GLY A C 1
ATOM 1182 O O . GLY A 1 156 ? 11.241 -11.994 -18.519 1.00 94.19 156 GLY A O 1
ATOM 1183 N N . ALA A 1 157 ? 11.871 -11.148 -20.488 1.00 95.44 157 ALA A N 1
ATOM 1184 C CA . ALA A 1 157 ? 11.595 -9.749 -20.143 1.00 95.44 157 ALA A CA 1
ATOM 1185 C C . ALA A 1 157 ? 10.095 -9.386 -20.166 1.00 95.44 157 ALA A C 1
ATOM 1187 O O . ALA A 1 157 ? 9.689 -8.454 -19.474 1.00 95.44 157 ALA A O 1
ATOM 1188 N N . GLY A 1 158 ? 9.278 -10.120 -20.928 1.00 93.88 158 GLY A N 1
ATOM 1189 C CA . GLY A 1 158 ? 7.848 -9.865 -21.137 1.00 93.88 158 GLY A CA 1
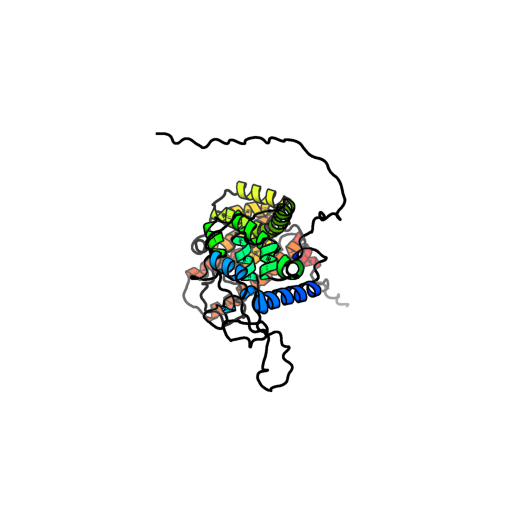ATOM 1190 C C . GLY A 1 158 ? 7.051 -9.717 -19.839 1.00 93.88 158 GLY A C 1
ATOM 1191 O O . GLY A 1 158 ? 6.464 -8.659 -19.634 1.00 93.88 158 GLY A O 1
ATOM 1192 N N . PRO A 1 159 ? 7.112 -10.674 -18.894 1.00 91.81 159 PRO A N 1
ATOM 1193 C CA . PRO A 1 159 ? 6.397 -10.553 -17.621 1.00 91.81 159 PRO A CA 1
ATOM 1194 C C . PRO A 1 159 ? 6.764 -9.289 -16.823 1.00 91.81 159 PRO A C 1
ATOM 1196 O O . PRO A 1 159 ? 5.906 -8.667 -16.192 1.00 91.81 159 PRO A O 1
ATOM 1199 N N . VAL A 1 160 ? 8.033 -8.866 -16.877 1.00 92.19 160 VAL A N 1
ATOM 1200 C CA . VAL A 1 160 ? 8.511 -7.636 -16.223 1.00 92.19 160 VAL A CA 1
ATOM 1201 C C . VAL A 1 160 ? 7.983 -6.395 -16.945 1.00 92.19 160 VAL A C 1
ATOM 1203 O O . VAL A 1 160 ? 7.568 -5.440 -16.292 1.00 92.19 160 VAL A O 1
ATOM 1206 N N . GLN A 1 161 ? 7.958 -6.411 -18.279 1.00 94.50 161 GLN A N 1
ATOM 1207 C CA . GLN A 1 161 ? 7.405 -5.331 -19.094 1.00 94.50 161 GLN A CA 1
ATOM 1208 C C . GLN A 1 161 ? 5.896 -5.166 -18.877 1.00 94.50 161 GLN A C 1
ATOM 1210 O O . GLN A 1 161 ? 5.448 -4.045 -18.644 1.00 94.50 161 GLN A O 1
ATOM 1215 N N . GLU A 1 162 ? 5.128 -6.254 -18.844 1.00 90.06 162 GLU A N 1
ATOM 1216 C CA . GLU A 1 162 ? 3.693 -6.229 -18.538 1.00 90.06 162 GLU A CA 1
ATOM 1217 C C . GLU A 1 162 ? 3.424 -5.649 -17.142 1.00 90.06 162 GLU A C 1
ATOM 1219 O O . GLU A 1 162 ? 2.530 -4.822 -16.950 1.00 90.06 162 GLU A O 1
ATOM 1224 N N . CYS A 1 163 ? 4.215 -6.070 -16.150 1.00 88.00 163 CYS A N 1
ATOM 1225 C CA . CYS A 1 163 ? 4.130 -5.546 -14.789 1.00 88.00 163 CYS A CA 1
ATOM 1226 C C . CYS A 1 163 ? 4.433 -4.048 -14.733 1.00 88.00 163 CYS A C 1
ATOM 1228 O O . CYS A 1 163 ? 3.753 -3.288 -14.043 1.00 88.00 163 CYS A O 1
ATOM 1230 N N . GLU A 1 164 ? 5.422 -3.598 -15.494 1.00 92.31 164 GLU A N 1
ATOM 1231 C CA . GLU A 1 164 ? 5.811 -2.200 -15.498 1.00 92.31 164 GLU A CA 1
AT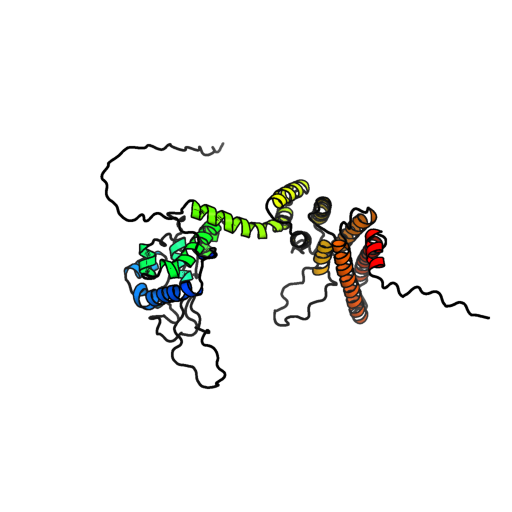OM 1232 C C . GLU A 1 164 ? 4.820 -1.302 -16.245 1.00 92.31 164 GLU A C 1
ATOM 1234 O O . GLU A 1 164 ? 4.536 -0.202 -15.774 1.00 92.31 164 GLU A O 1
ATOM 1239 N N . ARG A 1 165 ? 4.223 -1.766 -17.351 1.00 91.94 165 ARG A N 1
ATOM 1240 C CA . ARG A 1 165 ? 3.116 -1.056 -18.018 1.00 91.94 165 ARG A CA 1
ATOM 1241 C C . ARG A 1 165 ? 1.961 -0.820 -17.058 1.00 91.94 165 ARG A C 1
ATOM 1243 O O . ARG A 1 165 ? 1.453 0.295 -16.949 1.00 91.94 165 ARG A O 1
ATOM 1250 N N . ARG A 1 166 ? 1.618 -1.848 -16.284 1.00 85.31 166 ARG A N 1
ATOM 1251 C CA . ARG A 1 166 ? 0.650 -1.750 -15.196 1.00 85.31 166 ARG A CA 1
ATOM 1252 C C . ARG A 1 166 ? 1.051 -0.668 -14.182 1.00 85.31 166 ARG A C 1
ATOM 1254 O O . ARG A 1 166 ? 0.307 0.289 -13.975 1.00 85.31 166 ARG A O 1
ATOM 1261 N N . ASN A 1 167 ? 2.252 -0.746 -13.618 1.00 87.00 167 ASN A N 1
ATOM 1262 C CA . ASN A 1 167 ? 2.734 0.250 -12.653 1.00 87.00 167 ASN A CA 1
ATOM 1263 C C . ASN A 1 167 ? 2.704 1.684 -13.204 1.00 87.00 167 ASN A C 1
ATOM 1265 O O . ASN A 1 167 ? 2.334 2.617 -12.490 1.00 87.00 167 ASN A O 1
ATOM 1269 N N . TYR A 1 168 ? 3.045 1.861 -14.479 1.00 89.25 168 TYR A N 1
ATOM 1270 C CA . TYR A 1 168 ? 3.060 3.169 -15.118 1.00 89.25 168 TYR A CA 1
ATOM 1271 C C . TYR A 1 168 ? 1.658 3.761 -15.284 1.00 89.25 168 TYR A C 1
ATOM 1273 O O . TYR A 1 168 ? 1.436 4.931 -14.959 1.00 89.25 168 TYR A O 1
ATOM 1281 N N . LEU A 1 169 ? 0.691 2.951 -15.722 1.00 85.69 169 LEU A N 1
ATOM 1282 C CA . LEU A 1 169 ? -0.708 3.365 -15.823 1.00 85.69 169 LEU A CA 1
ATOM 1283 C C . LEU A 1 169 ? -1.283 3.727 -14.442 1.00 85.69 169 LEU A C 1
ATOM 1285 O O . LEU A 1 169 ? -2.000 4.722 -14.317 1.00 85.69 169 LEU A O 1
ATOM 1289 N N . PHE A 1 170 ? -0.906 2.991 -13.391 1.00 79.19 170 PHE A N 1
ATOM 1290 C CA . PHE A 1 170 ? -1.267 3.337 -12.016 1.00 79.19 170 PHE A CA 1
ATOM 1291 C C . PHE A 1 170 ? -0.662 4.673 -11.574 1.00 79.19 170 PHE A C 1
ATOM 1293 O O . PHE A 1 170 ? -1.377 5.534 -11.056 1.00 79.19 170 PHE A O 1
ATOM 1300 N N . ALA A 1 171 ? 0.640 4.876 -11.786 1.00 81.88 171 ALA A N 1
ATOM 1301 C CA . ALA A 1 171 ? 1.319 6.114 -11.415 1.00 81.88 171 ALA A CA 1
ATOM 1302 C C . ALA A 1 171 ? 0.689 7.322 -12.130 1.00 81.88 171 ALA A C 1
ATOM 1304 O O . ALA A 1 171 ? 0.378 8.323 -11.488 1.00 81.88 171 ALA A O 1
ATOM 1305 N N . ALA A 1 172 ? 0.407 7.195 -13.431 1.00 81.25 172 ALA A N 1
ATOM 1306 C CA . ALA A 1 172 ? -0.250 8.233 -14.226 1.00 81.25 172 ALA A CA 1
ATOM 1307 C C . ALA A 1 172 ? -1.682 8.561 -13.761 1.00 81.25 172 ALA A C 1
ATOM 1309 O O . ALA A 1 172 ? -2.115 9.705 -13.899 1.00 81.25 172 ALA A O 1
ATOM 1310 N N . LYS A 1 173 ? -2.417 7.585 -13.205 1.00 75.94 173 LYS A N 1
ATOM 1311 C CA . LYS A 1 173 ? -3.784 7.772 -12.680 1.00 75.94 173 LYS A CA 1
ATOM 1312 C C . LYS A 1 173 ? -3.809 8.333 -11.254 1.00 75.94 173 LYS A C 1
ATOM 1314 O O . LYS A 1 173 ? -4.711 9.094 -10.913 1.00 75.94 173 LYS A O 1
ATOM 1319 N N . SER A 1 174 ? -2.864 7.922 -10.412 1.00 69.50 174 SER A N 1
ATOM 1320 C CA . SER A 1 174 ? -2.873 8.194 -8.967 1.00 69.50 174 SER A CA 1
ATOM 1321 C C . SER A 1 174 ? -2.203 9.512 -8.586 1.00 69.50 174 SER A C 1
ATOM 1323 O O . SER A 1 174 ? -2.657 10.192 -7.665 1.00 69.50 174 SER A O 1
ATOM 1325 N N . VAL A 1 175 ? -1.136 9.898 -9.287 1.00 71.81 175 VAL A N 1
ATOM 1326 C CA . VAL A 1 175 ? -0.377 11.120 -9.012 1.00 71.81 175 VAL A CA 1
ATOM 1327 C C . VAL A 1 175 ? -0.223 11.952 -10.283 1.00 71.81 175 VAL A C 1
ATOM 1329 O O . VAL A 1 175 ? -0.254 11.443 -11.398 1.00 71.81 175 VAL A O 1
ATOM 1332 N N . GLY A 1 176 ? -0.060 13.270 -10.139 1.00 75.62 176 GLY A N 1
ATOM 1333 C CA . GLY A 1 176 ? 0.158 14.141 -11.297 1.00 75.62 176 GLY A CA 1
ATOM 1334 C C . GLY A 1 176 ? 1.440 13.780 -12.062 1.00 75.62 176 GLY A C 1
ATOM 1335 O O . GLY A 1 176 ? 2.430 13.359 -11.463 1.00 75.62 176 GLY A O 1
ATOM 1336 N N . TRP A 1 177 ? 1.456 14.023 -13.377 1.00 79.00 177 TRP A N 1
ATOM 1337 C CA . TRP A 1 177 ? 2.560 13.679 -14.291 1.00 79.00 177 TRP A CA 1
ATOM 1338 C C . TRP A 1 177 ? 3.957 14.093 -13.797 1.00 79.00 177 TRP A C 1
ATOM 1340 O O . TRP A 1 177 ? 4.913 13.338 -13.945 1.00 79.00 177 TRP A O 1
ATOM 1350 N N . ALA A 1 178 ? 4.101 15.252 -13.149 1.00 81.62 178 ALA A N 1
ATOM 1351 C CA . ALA A 1 178 ? 5.388 15.685 -12.598 1.00 81.62 178 ALA A CA 1
ATOM 1352 C C . ALA A 1 178 ? 5.946 14.715 -11.535 1.00 81.62 178 ALA A C 1
ATOM 1354 O O . ALA A 1 178 ? 7.149 14.457 -11.497 1.00 81.62 178 ALA A O 1
ATOM 1355 N N . LYS A 1 179 ? 5.073 14.142 -10.695 1.00 84.88 179 LYS A N 1
ATOM 1356 C CA . LYS A 1 179 ? 5.457 13.161 -9.673 1.00 84.88 179 LYS A CA 1
ATOM 1357 C C . LYS A 1 179 ? 5.806 11.816 -10.303 1.00 84.88 179 LYS A C 1
ATOM 1359 O O . LYS A 1 179 ? 6.77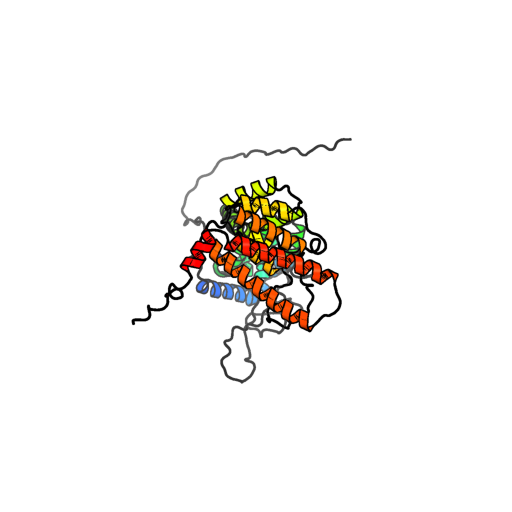7 11.200 -9.875 1.00 84.88 179 LYS A O 1
ATOM 1364 N N . VAL A 1 180 ? 5.066 11.411 -11.339 1.00 85.06 180 VAL A N 1
ATOM 1365 C CA . VAL A 1 180 ? 5.378 10.212 -12.130 1.00 85.06 180 VAL A CA 1
ATOM 1366 C C . VAL A 1 180 ? 6.767 10.338 -12.735 1.00 85.06 180 VAL A C 1
ATOM 1368 O O . VAL A 1 180 ? 7.599 9.474 -12.507 1.00 85.06 180 VAL A O 1
ATOM 1371 N N . LYS A 1 181 ? 7.076 11.451 -13.411 1.00 86.12 181 LYS A N 1
ATOM 1372 C CA . LYS A 1 181 ? 8.404 11.668 -14.001 1.00 86.12 181 LYS A CA 1
ATOM 1373 C C . LYS A 1 181 ? 9.524 11.446 -12.978 1.00 86.12 181 LYS A C 1
ATOM 1375 O O . LYS A 1 181 ? 10.462 10.706 -13.250 1.00 86.12 181 LYS A O 1
ATOM 1380 N N . TYR A 1 182 ? 9.380 12.025 -11.786 1.00 86.50 182 TYR A N 1
ATOM 1381 C CA . TYR A 1 182 ? 10.356 11.876 -10.708 1.00 86.50 182 TYR A CA 1
ATOM 1382 C C . TYR A 1 182 ? 10.540 10.415 -10.255 1.00 86.50 182 TYR A C 1
ATOM 1384 O O . TYR A 1 182 ? 11.650 10.015 -9.932 1.00 86.50 182 TYR A O 1
ATOM 1392 N N . GLN A 1 183 ? 9.483 9.594 -10.264 1.00 86.81 183 GLN A N 1
ATOM 1393 C CA . GLN A 1 183 ? 9.557 8.161 -9.927 1.00 86.81 183 GLN A CA 1
ATOM 1394 C C . GLN A 1 183 ? 10.263 7.302 -10.994 1.00 86.81 183 GLN A C 1
ATOM 1396 O O . GLN A 1 183 ? 10.608 6.148 -10.725 1.00 86.81 183 GLN A O 1
ATOM 1401 N N . TYR A 1 184 ? 10.443 7.832 -12.205 1.00 90.31 184 TYR A N 1
ATOM 1402 C CA . TYR A 1 184 ? 11.100 7.145 -13.319 1.00 90.31 184 TYR A CA 1
ATOM 1403 C C . TYR A 1 184 ? 12.496 7.705 -13.648 1.00 90.31 184 TYR A C 1
ATOM 1405 O O . TYR A 1 184 ? 13.223 7.102 -14.445 1.00 90.31 184 TYR A O 1
ATOM 1413 N N . ASP A 1 185 ? 12.894 8.824 -13.037 1.00 89.75 185 ASP A N 1
ATOM 1414 C CA . ASP A 1 185 ? 14.268 9.327 -13.096 1.00 89.75 185 ASP A CA 1
ATOM 1415 C C . ASP A 1 185 ? 15.199 8.346 -12.342 1.00 89.75 185 ASP A C 1
ATOM 1417 O O . ASP A 1 185 ? 14.900 7.930 -11.224 1.00 89.75 185 ASP A O 1
ATOM 1421 N N . ILE A 1 186 ? 16.316 7.937 -12.963 1.00 85.06 186 ILE A N 1
ATOM 1422 C CA . ILE A 1 186 ? 17.261 6.957 -12.378 1.00 85.06 186 ILE A CA 1
ATOM 1423 C C . ILE A 1 186 ? 18.311 7.670 -11.521 1.00 85.06 186 ILE A C 1
ATOM 1425 O O . ILE A 1 186 ? 18.666 7.219 -10.434 1.00 85.06 186 ILE A O 1
ATOM 1429 N N . SER A 1 187 ? 18.820 8.794 -12.020 1.00 82.62 187 SER A N 1
ATOM 1430 C CA . SER A 1 187 ? 19.812 9.636 -11.355 1.00 82.62 187 SER A CA 1
ATOM 1431 C C . SER A 1 187 ? 19.659 11.086 -11.834 1.00 82.62 187 SER A C 1
ATOM 1433 O O . SER A 1 187 ? 18.960 11.325 -12.824 1.00 82.62 187 SER A O 1
ATOM 1435 N N . PRO A 1 188 ? 20.329 12.069 -11.198 1.00 81.56 188 PRO A N 1
ATOM 1436 C CA . PRO A 1 188 ? 20.331 13.452 -11.681 1.00 81.56 188 PRO A CA 1
ATOM 1437 C C . PRO A 1 188 ? 20.819 13.613 -13.130 1.00 81.56 188 PRO A C 1
ATOM 1439 O O . PRO A 1 188 ? 20.484 14.601 -13.778 1.00 81.56 188 PRO A O 1
ATOM 1442 N N . HIS A 1 189 ? 21.597 12.654 -13.642 1.00 84.06 189 HIS A N 1
ATOM 1443 C CA . HIS A 1 189 ? 22.144 12.671 -15.001 1.00 84.06 189 HIS A CA 1
ATOM 1444 C C . HIS A 1 189 ? 21.338 11.795 -15.977 1.00 84.06 189 HIS A C 1
ATOM 1446 O O . HIS A 1 189 ? 21.253 12.108 -17.160 1.00 84.06 189 HIS A O 1
ATOM 1452 N N . GLU A 1 190 ? 20.651 10.764 -15.482 1.00 89.31 190 GLU A N 1
ATOM 1453 C CA . GLU A 1 190 ? 19.789 9.873 -16.270 1.00 89.31 190 GLU A CA 1
ATOM 1454 C C . GLU A 1 190 ? 18.310 10.133 -15.963 1.00 89.31 190 GLU A C 1
ATOM 1456 O O . GLU A 1 190 ? 17.576 9.274 -15.458 1.00 89.31 190 GLU A O 1
ATOM 1461 N N . THR A 1 191 ? 17.860 11.350 -16.263 1.00 93.00 191 THR A N 1
ATOM 1462 C CA . THR A 1 191 ? 16.448 11.736 -16.144 1.00 93.00 191 THR A CA 1
ATOM 1463 C C . THR A 1 191 ? 15.645 11.297 -17.367 1.00 93.00 191 THR A C 1
ATOM 1465 O O . THR A 1 191 ? 16.166 11.237 -18.479 1.00 93.00 191 THR A O 1
ATOM 1468 N N . VAL A 1 192 ? 14.362 10.998 -17.177 1.00 93.50 192 VAL A N 1
ATOM 1469 C CA . VAL A 1 192 ? 13.410 10.721 -18.253 1.00 93.50 192 VAL A CA 1
ATOM 1470 C C . VAL A 1 192 ? 13.234 11.990 -19.094 1.00 93.50 192 VAL A C 1
ATOM 1472 O O . VAL A 1 192 ? 12.750 12.994 -18.559 1.00 93.50 192 VAL A O 1
ATOM 1475 N N . PRO A 1 193 ? 13.588 11.979 -20.391 1.00 92.81 193 PRO A N 1
ATOM 1476 C CA . PRO A 1 193 ? 13.572 13.187 -21.216 1.00 92.81 193 PRO A CA 1
ATOM 1477 C C . PRO A 1 193 ? 12.147 13.609 -21.597 1.00 92.81 193 PRO A C 1
ATOM 1479 O O . PRO A 1 193 ? 11.843 14.794 -21.692 1.00 92.81 193 PRO A O 1
ATOM 1482 N N . PHE A 1 194 ? 11.253 12.639 -21.782 1.00 93.50 194 PHE A N 1
ATOM 1483 C CA . PHE A 1 194 ? 9.833 12.839 -22.047 1.00 93.50 194 PHE A CA 1
ATOM 1484 C C . PHE A 1 194 ? 9.054 11.600 -21.610 1.00 93.50 194 PHE A C 1
ATOM 1486 O O . PHE A 1 194 ? 9.603 10.506 -21.536 1.00 93.50 194 PHE A O 1
ATOM 1493 N N . MET A 1 195 ? 7.762 11.764 -21.348 1.00 91.88 195 MET A N 1
ATOM 1494 C CA . MET A 1 195 ? 6.858 10.658 -21.041 1.00 91.88 195 MET A CA 1
ATOM 1495 C C . MET A 1 195 ? 5.799 10.546 -22.129 1.00 91.88 195 MET A C 1
ATOM 1497 O O . MET A 1 195 ? 5.382 11.565 -22.686 1.00 91.88 195 MET A O 1
ATOM 1501 N N . LYS A 1 196 ? 5.341 9.328 -22.415 1.00 89.94 196 LYS A N 1
ATOM 1502 C CA . LYS A 1 196 ? 4.221 9.097 -23.330 1.00 89.94 196 LYS A CA 1
ATOM 1503 C C . LYS A 1 196 ? 3.131 8.299 -22.630 1.00 89.94 196 LYS A C 1
ATOM 1505 O O . LYS A 1 196 ? 3.464 7.301 -22.005 1.00 89.94 196 LYS A O 1
ATOM 1510 N N . PRO A 1 197 ? 1.846 8.664 -22.786 1.00 85.00 197 PRO A N 1
ATOM 1511 C CA . PRO A 1 197 ? 0.759 7.762 -22.430 1.00 85.00 197 PRO A CA 1
ATOM 1512 C C . PRO A 1 197 ? 0.983 6.393 -23.076 1.00 85.00 197 PRO A C 1
ATOM 1514 O O . PRO A 1 197 ? 1.444 6.330 -24.223 1.00 85.00 197 PRO A O 1
ATOM 1517 N N . LEU A 1 198 ? 0.666 5.318 -22.349 1.00 83.06 198 LEU A N 1
ATOM 1518 C CA . LEU A 1 198 ? 0.816 3.966 -22.879 1.00 83.06 198 LEU A CA 1
ATOM 1519 C C . LEU A 1 198 ? 0.087 3.834 -24.215 1.00 83.06 198 LEU A C 1
ATOM 1521 O O . LEU A 1 198 ? -1.067 4.238 -24.365 1.00 83.06 198 LEU A O 1
ATOM 1525 N N . GLN A 1 199 ? 0.790 3.261 -25.185 1.00 73.25 199 GLN A N 1
ATOM 1526 C CA . GLN A 1 199 ? 0.256 2.985 -26.510 1.00 73.25 199 GLN A CA 1
ATOM 1527 C C . GLN A 1 199 ? -0.207 1.527 -26.580 1.00 73.25 199 GLN A C 1
ATOM 1529 O O . GLN A 1 199 ? 0.338 0.662 -25.887 1.00 73.25 199 GLN A O 1
ATOM 1534 N N . ASN A 1 200 ? -1.201 1.264 -27.434 1.00 70.12 200 ASN A N 1
ATOM 1535 C CA . ASN A 1 200 ? -1.747 -0.074 -27.690 1.00 70.12 200 ASN A CA 1
ATOM 1536 C C . ASN A 1 200 ? -2.231 -0.802 -26.425 1.00 70.12 200 ASN A C 1
ATOM 1538 O O . ASN A 1 200 ? -2.065 -2.013 -26.306 1.00 70.12 200 ASN A O 1
ATOM 1542 N N . VAL A 1 201 ? -2.788 -0.061 -25.465 1.00 71.50 201 VAL A N 1
ATOM 1543 C CA . VAL A 1 201 ? -3.362 -0.656 -24.256 1.00 71.50 201 VAL A CA 1
ATOM 1544 C C . VAL A 1 201 ? -4.647 -1.375 -24.641 1.00 71.50 201 VAL A C 1
ATOM 1546 O O . VAL A 1 201 ? -5.575 -0.746 -25.152 1.00 71.50 201 VAL A O 1
ATOM 1549 N N . GLN A 1 202 ? -4.693 -2.685 -24.418 1.00 71.38 202 GLN A N 1
ATOM 1550 C CA . GLN A 1 202 ? -5.913 -3.462 -24.629 1.00 71.38 202 GLN A CA 1
ATOM 1551 C C . GLN A 1 202 ? -6.904 -3.186 -23.497 1.00 71.38 202 GLN A C 1
ATOM 1553 O O . GLN A 1 202 ? -6.494 -2.942 -22.362 1.00 71.38 202 GLN A O 1
ATOM 1558 N N . LEU A 1 203 ? -8.209 -3.238 -23.778 1.00 67.44 203 LEU A N 1
ATOM 1559 C CA . LEU A 1 203 ? -9.233 -3.009 -22.748 1.00 67.44 203 LEU A CA 1
ATOM 1560 C C . LEU A 1 203 ? -9.063 -3.981 -21.569 1.00 67.44 203 LEU A C 1
ATOM 1562 O O . LEU A 1 203 ? -9.147 -3.574 -20.417 1.00 67.44 203 LEU A O 1
ATOM 1566 N N . GLU A 1 204 ? -8.705 -5.229 -21.859 1.00 64.06 204 GLU A N 1
ATOM 1567 C CA . GLU A 1 204 ? -8.406 -6.260 -20.861 1.00 64.06 204 GLU A CA 1
ATOM 1568 C C . GLU A 1 204 ? -7.185 -5.908 -19.994 1.00 64.06 204 GLU A C 1
ATOM 1570 O O . GLU A 1 204 ? -7.172 -6.207 -18.802 1.00 64.06 204 GLU A O 1
ATOM 1575 N N . GLU A 1 205 ? -6.170 -5.239 -20.558 1.00 66.19 205 GLU A N 1
ATOM 1576 C CA . GLU A 1 205 ? -5.006 -4.754 -19.804 1.00 66.19 205 GLU A CA 1
ATOM 1577 C C . GLU A 1 205 ? -5.435 -3.671 -18.809 1.00 66.19 205 GLU A C 1
ATOM 1579 O O . GLU A 1 205 ? -4.979 -3.686 -17.667 1.00 66.19 205 GLU A O 1
ATOM 1584 N N . ILE A 1 206 ? -6.353 -2.785 -19.216 1.00 67.56 206 ILE A N 1
ATOM 1585 C CA . ILE A 1 206 ? -6.950 -1.757 -18.351 1.00 67.56 206 ILE A CA 1
ATOM 1586 C C . ILE A 1 206 ? -7.797 -2.410 -17.257 1.00 67.56 206 ILE A C 1
ATOM 1588 O O . ILE A 1 206 ? -7.642 -2.067 -16.091 1.00 67.56 206 ILE A O 1
ATOM 1592 N N . GLU A 1 207 ? -8.662 -3.362 -17.596 1.00 71.50 207 GLU A N 1
ATOM 1593 C CA . GLU A 1 207 ? -9.543 -4.026 -16.628 1.00 71.50 207 GLU A CA 1
ATOM 1594 C C . GLU A 1 207 ? -8.762 -4.884 -15.625 1.00 71.50 207 GLU A C 1
ATOM 1596 O O . GLU A 1 207 ? -9.034 -4.836 -14.424 1.00 71.50 207 GLU A O 1
ATOM 1601 N N . ALA A 1 208 ? -7.756 -5.637 -16.079 1.00 66.38 208 ALA A N 1
ATOM 1602 C CA . ALA A 1 208 ? -6.900 -6.441 -15.209 1.00 66.38 208 ALA A CA 1
ATOM 1603 C C . ALA A 1 208 ? -6.054 -5.559 -14.282 1.00 66.38 208 ALA A C 1
ATOM 1605 O O . ALA A 1 208 ? -5.923 -5.856 -13.090 1.00 66.38 208 ALA A O 1
ATOM 1606 N N . ALA A 1 209 ? -5.519 -4.457 -14.813 1.00 62.66 209 ALA A N 1
ATOM 1607 C CA . ALA A 1 209 ? -4.884 -3.401 -14.040 1.00 62.66 209 ALA A CA 1
ATOM 1608 C C . ALA A 1 209 ? -5.831 -2.841 -12.970 1.00 62.66 209 ALA A C 1
ATOM 1610 O O . ALA A 1 209 ? -5.523 -2.889 -11.782 1.00 62.66 209 ALA A O 1
ATOM 1611 N N . GLU A 1 210 ? -7.010 -2.363 -13.369 1.00 66.81 210 GLU A N 1
ATOM 1612 C CA . GLU A 1 210 ? -7.983 -1.771 -12.456 1.00 66.81 210 GLU A CA 1
ATOM 1613 C C . GLU A 1 210 ? -8.460 -2.759 -11.395 1.00 66.81 210 GLU A C 1
ATOM 1615 O O . GLU A 1 210 ? -8.577 -2.368 -10.236 1.00 66.81 210 GLU A O 1
ATOM 1620 N N . LYS A 1 211 ? -8.681 -4.031 -11.736 1.00 67.44 211 LYS A N 1
ATOM 1621 C CA . LYS A 1 211 ? -9.065 -5.073 -10.778 1.00 67.44 211 LYS A CA 1
ATOM 1622 C C . LYS A 1 211 ? -7.958 -5.336 -9.758 1.00 67.44 211 LYS A C 1
ATOM 1624 O O . LYS A 1 211 ? -8.192 -5.192 -8.560 1.00 67.44 211 LYS A O 1
ATOM 1629 N N . THR A 1 212 ? -6.752 -5.654 -10.234 1.00 62.78 212 THR A N 1
ATOM 1630 C CA . THR A 1 212 ? -5.598 -5.961 -9.371 1.00 62.78 212 THR A CA 1
ATOM 1631 C C . THR A 1 212 ? -5.286 -4.783 -8.453 1.00 62.78 212 THR A C 1
ATOM 1633 O O . THR A 1 212 ? -4.984 -4.959 -7.279 1.00 62.78 212 THR A O 1
ATOM 1636 N N . TRP A 1 213 ? -5.399 -3.551 -8.947 1.00 65.38 213 TRP A N 1
ATOM 1637 C CA . TRP A 1 213 ? -5.104 -2.377 -8.127 1.00 65.38 213 TRP A CA 1
ATOM 1638 C C . TRP A 1 213 ? -6.264 -1.947 -7.251 1.00 65.38 213 TRP A C 1
ATOM 1640 O O . TRP A 1 213 ? -6.009 -1.380 -6.199 1.00 65.38 213 TRP A O 1
ATOM 1650 N N . SER A 1 214 ? -7.516 -2.216 -7.625 1.00 55.59 214 SER A N 1
ATOM 1651 C CA . SER A 1 214 ? -8.651 -2.017 -6.718 1.00 55.59 214 SER A CA 1
ATOM 1652 C C . SER A 1 214 ? -8.521 -2.917 -5.491 1.00 55.59 214 SER A C 1
ATOM 1654 O O . SER A 1 214 ? -8.832 -2.475 -4.393 1.00 55.59 214 SER A O 1
ATOM 1656 N N . GLU A 1 215 ? -8.001 -4.136 -5.650 1.00 58.47 215 GLU A N 1
ATOM 1657 C CA . GLU A 1 215 ? -7.689 -5.043 -4.536 1.00 58.47 215 GLU A CA 1
ATOM 1658 C C . GLU A 1 215 ? -6.539 -4.517 -3.652 1.00 58.47 215 GLU A C 1
ATOM 1660 O O . GLU A 1 215 ? -6.591 -4.650 -2.432 1.00 58.47 215 GLU A O 1
ATOM 1665 N N . TRP A 1 216 ? -5.528 -3.861 -4.232 1.00 54.47 216 TRP A N 1
ATOM 1666 C CA . TRP A 1 216 ? -4.414 -3.273 -3.470 1.00 54.47 216 TRP A CA 1
ATOM 1667 C C . TRP A 1 216 ? -4.767 -1.932 -2.810 1.00 54.47 216 TRP A C 1
ATOM 1669 O O . TRP A 1 216 ? -4.441 -1.715 -1.646 1.00 54.47 216 TRP A O 1
ATOM 1679 N N . LEU A 1 217 ? -5.490 -1.052 -3.508 1.00 53.38 217 LEU A N 1
ATOM 1680 C CA . LEU A 1 217 ? -6.045 0.184 -2.947 1.00 53.38 217 LEU A CA 1
ATOM 1681 C C . LEU A 1 217 ? -7.091 -0.111 -1.872 1.00 53.38 217 LEU A C 1
ATOM 1683 O O . LEU A 1 217 ? -7.181 0.631 -0.900 1.00 53.38 217 LEU A O 1
ATOM 1687 N N . ALA A 1 218 ? -7.823 -1.222 -1.985 1.00 52.75 218 ALA A N 1
ATOM 1688 C CA . ALA A 1 218 ? -8.727 -1.680 -0.938 1.00 52.75 218 ALA A CA 1
ATOM 1689 C C . ALA A 1 218 ? -8.011 -1.931 0.405 1.00 52.75 218 ALA A C 1
ATOM 1691 O O . ALA A 1 218 ? -8.619 -1.752 1.459 1.00 52.75 218 ALA A O 1
ATOM 1692 N N . MET A 1 219 ? -6.719 -2.284 0.391 1.00 49.59 219 MET A N 1
ATOM 1693 C CA . MET A 1 219 ? -5.910 -2.403 1.613 1.00 49.59 219 MET A CA 1
ATOM 1694 C C . MET A 1 219 ? -5.502 -1.034 2.189 1.00 49.59 219 MET A C 1
ATOM 1696 O O . MET A 1 219 ? -5.363 -0.885 3.403 1.00 49.59 219 MET A O 1
ATOM 1700 N N . GLU A 1 220 ? -5.364 -0.010 1.340 1.00 55.25 220 GLU A N 1
ATOM 1701 C CA . GLU A 1 220 ? -5.141 1.387 1.748 1.00 55.25 220 GLU A CA 1
ATOM 1702 C C . GLU A 1 220 ? -6.454 2.104 2.123 1.00 55.25 220 GLU A C 1
ATOM 1704 O O . GLU A 1 220 ? -6.457 3.144 2.783 1.00 55.25 220 GLU A O 1
ATOM 1709 N N . ASP A 1 221 ? -7.608 1.556 1.746 1.00 58.06 221 ASP A N 1
ATOM 1710 C CA . ASP A 1 221 ? -8.898 2.209 1.943 1.00 58.06 221 ASP A CA 1
ATOM 1711 C C . ASP A 1 221 ? -9.380 2.233 3.395 1.00 58.06 221 ASP A C 1
ATOM 1713 O O . ASP A 1 221 ? -10.151 3.124 3.765 1.00 58.06 221 ASP A O 1
ATOM 1717 N N . TRP A 1 222 ? -8.860 1.370 4.267 1.00 63.16 222 TRP A N 1
ATOM 1718 C CA . TRP A 1 222 ? -9.080 1.514 5.710 1.00 63.16 222 TRP A CA 1
ATOM 1719 C C . TRP A 1 222 ? -8.340 2.723 6.310 1.00 63.16 222 TRP A C 1
ATOM 1721 O O . TRP A 1 222 ? -8.718 3.197 7.382 1.00 63.16 222 TRP A O 1
ATOM 1731 N N . MET A 1 223 ? -7.407 3.347 5.572 1.00 66.19 223 MET A N 1
ATOM 1732 C CA . MET A 1 223 ? -6.862 4.674 5.900 1.00 66.19 223 MET A CA 1
ATOM 1733 C C . MET A 1 223 ? -7.849 5.822 5.611 1.00 66.19 223 MET A C 1
ATOM 1735 O O . MET A 1 223 ? -7.493 7.000 5.721 1.00 66.19 223 MET A O 1
ATOM 1739 N N . PHE A 1 224 ? -9.117 5.538 5.274 1.00 82.69 224 PHE A N 1
ATOM 1740 C CA . PHE A 1 224 ? -10.136 6.584 5.138 1.00 82.69 224 PHE A CA 1
ATOM 1741 C C . PHE A 1 224 ? -10.294 7.416 6.417 1.00 82.69 224 PHE A C 1
ATOM 1743 O O . PHE A 1 224 ? -10.623 8.596 6.314 1.00 82.69 224 PHE A O 1
ATOM 1750 N N . VAL A 1 225 ? -10.046 6.839 7.601 1.00 86.62 225 VAL A N 1
ATOM 1751 C CA . VAL A 1 225 ? -10.103 7.560 8.882 1.00 86.62 225 VAL A CA 1
ATOM 1752 C C . VAL A 1 225 ? -9.074 8.690 8.908 1.00 86.62 225 VAL A C 1
ATOM 1754 O O . VAL A 1 225 ? -9.433 9.830 9.212 1.00 86.62 225 VAL A O 1
ATOM 1757 N N . ASP A 1 226 ? -7.834 8.414 8.492 1.00 85.25 226 ASP A N 1
ATOM 1758 C CA . ASP A 1 226 ? -6.783 9.428 8.363 1.00 85.25 226 ASP A CA 1
ATOM 1759 C C . ASP A 1 226 ? -7.193 10.515 7.364 1.00 85.25 226 ASP A C 1
ATOM 1761 O O . ASP A 1 226 ? -7.116 11.706 7.674 1.00 85.25 226 ASP A O 1
ATOM 1765 N N . ARG A 1 227 ? -7.732 10.129 6.198 1.00 83.50 227 ARG A N 1
ATOM 1766 C CA . ARG A 1 227 ? -8.224 11.085 5.190 1.00 83.50 227 ARG A CA 1
ATOM 1767 C C . ARG A 1 227 ? -9.384 11.940 5.710 1.00 83.50 227 ARG A C 1
ATOM 1769 O O . ARG A 1 227 ? -9.432 13.136 5.423 1.00 83.50 227 ARG A O 1
ATOM 1776 N N . CYS A 1 228 ? -10.310 11.370 6.480 1.00 88.56 228 CYS A N 1
ATOM 1777 C CA . CYS A 1 228 ? -11.427 12.110 7.070 1.00 88.56 228 CYS A CA 1
ATOM 1778 C C . CYS A 1 228 ? -10.942 13.113 8.119 1.00 88.56 228 CYS A C 1
ATOM 1780 O O . CYS A 1 228 ? -11.399 14.256 8.121 1.00 88.56 228 CYS A O 1
ATOM 1782 N N . LEU A 1 229 ? -9.990 12.711 8.966 1.00 87.81 229 LEU A N 1
ATOM 1783 C CA . LEU A 1 229 ? -9.423 13.574 10.000 1.00 87.81 229 LEU A CA 1
ATOM 1784 C C . LEU A 1 229 ? -8.578 14.704 9.398 1.00 87.81 229 LEU A C 1
ATOM 1786 O O . LEU A 1 229 ? -8.709 15.847 9.840 1.00 87.81 229 LEU A O 1
ATOM 1790 N N . GLN A 1 230 ? -7.780 14.418 8.364 1.00 86.69 230 GLN A N 1
ATOM 1791 C CA . GLN A 1 230 ? -6.999 15.418 7.623 1.00 86.69 230 GLN A CA 1
ATOM 1792 C C . GLN A 1 230 ? -7.897 16.452 6.935 1.00 86.69 230 GLN A C 1
ATOM 1794 O O . GLN A 1 230 ? -7.652 17.651 7.042 1.00 86.69 230 GLN A O 1
ATOM 1799 N N . ASN A 1 231 ? -8.972 16.002 6.281 1.00 86.38 231 ASN A N 1
ATOM 1800 C CA . ASN A 1 231 ? -9.922 16.876 5.585 1.00 86.38 231 ASN A CA 1
ATOM 1801 C C . ASN A 1 231 ? -11.029 17.433 6.496 1.00 86.38 231 ASN A C 1
ATOM 1803 O O . ASN A 1 231 ? -11.965 18.060 6.000 1.00 86.38 231 ASN A O 1
ATOM 1807 N N . ARG A 1 232 ? -10.947 17.192 7.814 1.00 89.12 232 ARG A N 1
ATOM 1808 C CA . ARG A 1 232 ? -11.913 17.660 8.823 1.00 89.12 232 ARG A CA 1
ATOM 1809 C C . ARG A 1 232 ? -13.372 17.364 8.437 1.00 89.12 232 ARG A C 1
ATOM 1811 O O . ARG A 1 232 ? -14.248 18.219 8.556 1.00 89.12 232 ARG A O 1
ATOM 1818 N N . LEU A 1 233 ? -13.643 16.155 7.937 1.00 92.25 233 LEU A N 1
ATOM 1819 C CA . LEU A 1 233 ? -14.990 15.772 7.501 1.00 92.25 233 LEU A CA 1
ATOM 1820 C C . LEU A 1 233 ? -15.959 15.662 8.691 1.00 92.25 233 LEU A C 1
ATOM 1822 O O . LEU A 1 233 ? -15.565 15.407 9.827 1.00 92.25 233 LEU A O 1
ATOM 1826 N N . SER A 1 234 ? -17.261 15.822 8.450 1.00 93.00 234 SER A N 1
ATOM 1827 C CA . SER A 1 234 ? -18.257 15.595 9.502 1.00 93.00 234 SER A CA 1
ATOM 1828 C C . SER A 1 234 ? -18.421 14.103 9.807 1.00 93.00 234 SER A C 1
ATOM 1830 O O . SER A 1 234 ? -18.232 13.249 8.934 1.00 93.00 234 SER A O 1
ATOM 1832 N N . ALA A 1 235 ? -18.844 13.786 11.032 1.00 91.56 235 ALA A N 1
ATOM 1833 C CA . ALA A 1 235 ? -19.094 12.410 11.468 1.00 91.56 235 ALA A CA 1
ATOM 1834 C C . ALA A 1 235 ? -20.144 11.682 10.606 1.00 91.56 235 ALA A C 1
ATOM 1836 O O . ALA A 1 235 ? -20.062 10.472 10.412 1.00 91.56 235 ALA A O 1
ATOM 1837 N N . ASP A 1 236 ? -21.104 12.410 10.027 1.00 92.38 236 ASP A N 1
ATOM 1838 C CA . ASP A 1 236 ? -22.088 11.830 9.107 1.00 92.38 236 ASP A CA 1
ATOM 1839 C C . ASP A 1 236 ? -21.491 11.455 7.752 1.00 92.38 236 ASP A C 1
ATOM 1841 O O . ASP A 1 236 ? -21.865 10.433 7.176 1.00 92.38 236 ASP A O 1
ATOM 1845 N N . LYS A 1 237 ? -20.547 12.253 7.236 1.00 90.62 237 LYS A N 1
ATOM 1846 C CA . LYS A 1 237 ? -19.817 11.900 6.013 1.00 90.62 237 LYS A CA 1
ATOM 1847 C C . LYS A 1 237 ? -18.943 10.673 6.260 1.00 90.62 237 LYS A C 1
ATOM 1849 O O . LYS A 1 237 ? -19.016 9.735 5.472 1.00 90.62 237 LYS A O 1
ATOM 1854 N N . LEU A 1 238 ? -18.210 10.644 7.378 1.00 91.88 238 LEU A N 1
ATOM 1855 C CA . LEU A 1 238 ? -17.440 9.476 7.822 1.00 91.88 238 LEU A CA 1
ATOM 1856 C C . LEU A 1 238 ? -18.326 8.221 7.884 1.00 91.88 238 LEU A C 1
ATOM 1858 O O . LEU A 1 238 ? -17.990 7.208 7.282 1.00 91.88 238 LEU A O 1
ATOM 1862 N N . ALA A 1 239 ? -19.478 8.303 8.556 1.00 91.00 239 ALA A N 1
ATOM 1863 C CA . ALA A 1 239 ? -20.416 7.191 8.694 1.00 91.00 239 ALA A CA 1
ATOM 1864 C C . ALA A 1 239 ? -20.892 6.651 7.337 1.00 91.00 239 ALA A C 1
ATOM 1866 O O . ALA A 1 239 ? -20.896 5.441 7.111 1.00 91.00 239 ALA A O 1
ATOM 1867 N N . ARG A 1 240 ? -21.269 7.543 6.411 1.00 90.19 240 ARG A N 1
ATOM 1868 C CA . ARG A 1 240 ? -21.694 7.155 5.058 1.00 90.19 240 ARG A CA 1
ATOM 1869 C C . ARG A 1 240 ? -20.568 6.467 4.291 1.00 90.19 240 ARG A C 1
ATOM 1871 O O . ARG A 1 240 ? -20.821 5.433 3.676 1.00 90.19 240 ARG A O 1
ATOM 1878 N N . PHE A 1 241 ? -19.351 7.007 4.361 1.00 85.94 241 PHE A N 1
ATOM 1879 C CA . PHE A 1 241 ? -18.182 6.402 3.724 1.00 85.94 241 PHE A CA 1
ATOM 1880 C C . PHE A 1 241 ? -17.870 5.025 4.304 1.00 85.94 241 PHE A C 1
ATOM 1882 O O . PHE A 1 241 ? -17.739 4.079 3.535 1.00 85.94 241 PHE A O 1
ATOM 1889 N N . ALA A 1 242 ? -17.842 4.883 5.630 1.00 87.69 242 ALA A N 1
ATOM 1890 C CA . ALA A 1 242 ? -17.594 3.608 6.298 1.00 87.69 242 ALA A CA 1
ATOM 1891 C C . ALA A 1 242 ? -18.592 2.529 5.834 1.00 87.69 242 ALA A C 1
ATOM 1893 O O . ALA A 1 242 ? -18.197 1.444 5.404 1.00 87.69 242 ALA A O 1
ATOM 1894 N N . VAL A 1 243 ? -19.892 2.851 5.819 1.00 88.38 243 VAL A N 1
ATOM 1895 C CA . VAL A 1 243 ? -20.942 1.930 5.350 1.00 88.38 243 VAL A CA 1
ATOM 1896 C C . VAL A 1 243 ? -20.759 1.568 3.876 1.00 88.38 243 VAL A C 1
ATOM 1898 O O . VAL A 1 243 ? -20.869 0.395 3.524 1.00 88.38 243 VAL A O 1
ATOM 1901 N N . GLN A 1 244 ? -20.467 2.536 3.006 1.00 85.25 244 GLN A N 1
ATOM 1902 C CA . GLN A 1 244 ? -20.217 2.265 1.587 1.00 85.25 244 GLN A CA 1
ATOM 1903 C C . GLN A 1 244 ? -18.983 1.383 1.376 1.00 85.25 244 GLN A C 1
ATOM 1905 O O . GLN A 1 244 ? -19.030 0.474 0.547 1.00 85.25 244 G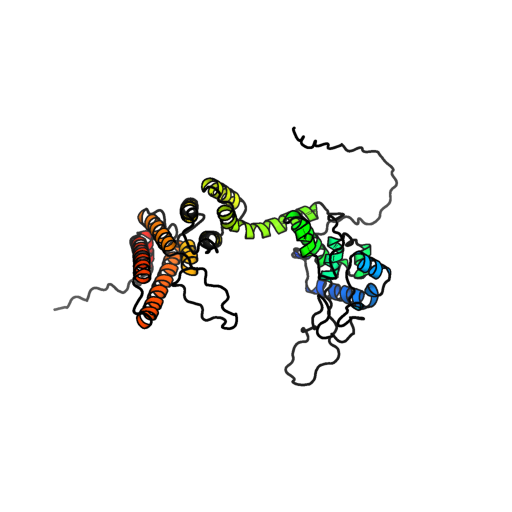LN A O 1
ATOM 1910 N N . LEU A 1 245 ? -17.920 1.612 2.146 1.00 82.19 245 LEU A N 1
ATOM 1911 C CA . LEU A 1 245 ? -16.674 0.863 2.048 1.00 82.19 245 LEU A CA 1
ATOM 1912 C C . LEU A 1 245 ? -16.846 -0.591 2.494 1.00 82.19 245 LEU A C 1
ATOM 1914 O O . LEU A 1 245 ? -16.425 -1.507 1.793 1.00 82.19 245 LEU A O 1
ATOM 1918 N N . SER A 1 246 ? -17.584 -0.812 3.587 1.00 83.75 246 SER A N 1
ATOM 1919 C CA . SER A 1 246 ? -17.870 -2.159 4.106 1.00 83.75 246 SER A CA 1
ATOM 1920 C C . SER A 1 246 ? -18.645 -3.063 3.143 1.00 83.75 246 SER A C 1
ATOM 1922 O O . SER A 1 246 ? -18.677 -4.275 3.335 1.00 83.75 246 SER A O 1
ATOM 1924 N N . LYS A 1 247 ? -19.288 -2.493 2.113 1.00 84.19 247 LYS A N 1
ATOM 1925 C CA . LYS A 1 247 ? -19.962 -3.266 1.058 1.00 84.19 247 LYS A CA 1
ATOM 1926 C C . LYS A 1 247 ? -18.991 -3.828 0.022 1.00 84.19 247 LYS A C 1
ATOM 1928 O O . LYS A 1 247 ? -19.380 -4.714 -0.730 1.00 84.19 247 LYS A O 1
ATOM 1933 N N . ARG A 1 248 ? -17.784 -3.269 -0.073 1.00 78.62 248 ARG A N 1
ATOM 1934 C CA . ARG A 1 248 ? -16.793 -3.604 -1.102 1.00 78.62 248 ARG A CA 1
ATOM 1935 C C . ARG A 1 248 ? -15.628 -4.406 -0.543 1.00 78.62 248 ARG A C 1
ATOM 1937 O O . ARG A 1 248 ? -15.087 -5.239 -1.255 1.00 78.62 248 ARG A O 1
ATOM 1944 N N . ILE A 1 249 ? -15.245 -4.140 0.705 1.00 75.44 249 ILE A N 1
ATOM 1945 C CA . ILE A 1 249 ? -14.012 -4.656 1.301 1.00 75.44 249 ILE A CA 1
ATOM 1946 C C . ILE A 1 249 ? -14.331 -5.255 2.679 1.00 75.44 249 ILE A C 1
ATOM 1948 O O . ILE A 1 249 ? -15.110 -4.652 3.432 1.00 75.44 249 ILE A O 1
ATOM 1952 N N . PRO A 1 250 ? -13.755 -6.423 3.031 1.00 75.62 250 PRO A N 1
ATOM 1953 C CA . PRO A 1 250 ? -13.846 -6.979 4.378 1.00 75.62 250 PRO A CA 1
ATOM 1954 C C . PRO A 1 250 ? -13.365 -5.983 5.436 1.00 75.62 250 PRO A C 1
ATOM 1956 O O . PRO A 1 250 ? -12.388 -5.265 5.230 1.00 75.62 250 PRO A O 1
ATOM 1959 N N . ARG A 1 251 ? -14.068 -5.935 6.569 1.00 78.94 251 ARG A N 1
ATOM 1960 C CA . ARG A 1 251 ? -13.785 -4.997 7.662 1.00 78.94 251 ARG A CA 1
ATOM 1961 C C . ARG A 1 251 ? -12.534 -5.398 8.430 1.00 78.94 251 ARG A C 1
ATOM 1963 O O . ARG A 1 251 ? -12.483 -6.515 8.936 1.00 78.94 251 ARG A O 1
ATOM 1970 N N . ASP A 1 252 ? -11.603 -4.460 8.575 1.00 84.12 252 ASP A N 1
ATOM 1971 C CA . ASP A 1 252 ? -10.463 -4.574 9.485 1.00 84.12 252 ASP A CA 1
ATOM 1972 C C . ASP A 1 252 ? -10.627 -3.589 10.654 1.00 84.12 252 ASP A C 1
ATOM 1974 O O . ASP A 1 252 ? -10.317 -2.401 10.563 1.00 84.12 252 ASP A O 1
ATOM 1978 N N . GLU A 1 253 ? -11.179 -4.087 11.761 1.00 87.06 253 GLU A N 1
ATOM 1979 C CA . GLU A 1 253 ? -11.456 -3.285 12.959 1.00 87.06 253 GLU A CA 1
ATOM 1980 C C . GLU A 1 253 ? -10.163 -2.792 13.633 1.00 87.06 253 GLU A C 1
ATOM 1982 O O . GLU A 1 253 ? -10.148 -1.695 14.199 1.00 87.06 253 GLU A O 1
ATOM 1987 N N . ALA A 1 254 ? -9.072 -3.561 13.530 1.00 87.62 254 ALA A N 1
ATOM 1988 C CA . ALA A 1 254 ? -7.780 -3.216 14.113 1.00 87.62 254 ALA A CA 1
ATOM 1989 C C . ALA A 1 254 ? -7.139 -2.049 13.362 1.00 87.62 254 ALA A C 1
ATOM 1991 O O . ALA A 1 254 ? -6.703 -1.077 13.977 1.00 87.62 254 ALA A O 1
ATOM 1992 N N . GLN A 1 255 ? -7.157 -2.089 12.028 1.00 86.19 255 GLN A N 1
ATOM 1993 C CA . GLN A 1 255 ? -6.609 -1.012 11.205 1.00 86.19 255 GLN A CA 1
ATOM 1994 C C . GLN A 1 255 ? -7.391 0.302 11.370 1.00 86.19 255 GLN A C 1
ATOM 1996 O O . GLN A 1 255 ? -6.793 1.379 11.388 1.00 86.19 255 GLN A O 1
ATOM 2001 N N . VAL A 1 256 ? -8.718 0.232 11.540 1.00 89.75 256 VAL A N 1
ATOM 2002 C CA . VAL A 1 256 ? -9.564 1.409 11.813 1.00 89.75 256 VAL A CA 1
ATOM 2003 C C . VAL A 1 256 ? -9.266 2.000 13.194 1.00 89.75 256 VAL A C 1
ATOM 2005 O O . VAL A 1 256 ? -9.162 3.224 13.311 1.00 89.75 256 VAL A O 1
ATOM 2008 N N . ALA A 1 257 ? -9.109 1.161 14.226 1.00 91.88 257 ALA A N 1
ATOM 2009 C CA . ALA A 1 257 ? -8.740 1.602 15.574 1.00 91.88 257 ALA A CA 1
ATOM 2010 C C . ALA A 1 257 ? -7.367 2.283 15.575 1.00 91.88 257 ALA A C 1
ATOM 2012 O O . ALA A 1 257 ? -7.212 3.388 16.099 1.00 91.88 257 ALA A O 1
ATOM 2013 N N . GLU A 1 258 ? -6.405 1.657 14.900 1.00 90.00 258 GLU A N 1
ATOM 2014 C CA . GLU A 1 258 ? -5.050 2.161 14.730 1.00 90.00 258 GLU A CA 1
ATOM 2015 C C . GLU A 1 258 ? -5.039 3.515 14.008 1.00 90.00 258 GLU A C 1
ATOM 2017 O O . GLU A 1 258 ? -4.447 4.471 14.496 1.00 90.00 258 GLU A O 1
ATOM 2022 N N . ALA A 1 259 ? -5.733 3.648 12.875 1.00 88.94 259 ALA A N 1
ATOM 2023 C CA . ALA A 1 259 ? -5.790 4.903 12.121 1.00 88.94 259 ALA A CA 1
ATOM 2024 C C . ALA A 1 259 ? -6.499 6.039 12.886 1.00 88.94 259 ALA A C 1
ATOM 2026 O O . ALA A 1 259 ? -6.207 7.220 12.675 1.00 88.94 259 ALA A O 1
ATOM 2027 N N . LEU A 1 260 ? -7.444 5.705 13.769 1.00 91.12 260 LEU A N 1
ATOM 2028 C CA . LEU A 1 260 ? -8.150 6.689 14.587 1.00 91.12 260 LEU A CA 1
ATOM 2029 C C . LEU A 1 260 ? -7.285 7.223 15.733 1.00 91.12 260 LEU A C 1
ATOM 2031 O O . LEU A 1 260 ? -7.301 8.430 15.982 1.00 91.12 260 LEU A O 1
ATOM 2035 N N . LEU A 1 261 ? -6.576 6.330 16.429 1.00 90.50 261 LEU A N 1
ATOM 2036 C CA . LEU A 1 261 ? -5.860 6.637 17.670 1.00 90.50 261 LEU A CA 1
ATOM 2037 C C . LEU A 1 261 ? -4.369 6.919 17.475 1.00 90.50 261 LEU A C 1
ATOM 2039 O O . LEU A 1 261 ? -3.741 7.442 18.393 1.00 90.50 261 LEU A O 1
ATOM 2043 N N . ARG A 1 262 ? -3.804 6.630 16.293 1.00 87.75 262 ARG A N 1
ATOM 2044 C CA . ARG A 1 262 ? -2.402 6.922 15.978 1.00 87.75 262 ARG A CA 1
ATOM 2045 C C . ARG A 1 262 ? -2.068 8.391 16.286 1.00 87.75 262 ARG A C 1
ATOM 2047 O O . ARG A 1 262 ? -2.689 9.291 15.706 1.00 87.75 262 ARG A O 1
ATOM 2054 N N . PRO A 1 263 ? -1.059 8.648 17.135 1.00 83.25 263 PRO A N 1
ATOM 2055 C CA . PRO A 1 263 ? -0.552 9.982 17.417 1.00 83.25 263 PRO A CA 1
ATOM 2056 C C . PRO A 1 263 ? -0.140 10.723 16.148 1.00 83.25 263 PRO A C 1
ATOM 2058 O O . PRO A 1 263 ? 0.397 10.149 15.201 1.00 83.25 263 PRO A O 1
ATOM 2061 N N . ARG A 1 264 ? -0.413 12.027 16.114 1.00 76.44 264 ARG A N 1
ATOM 2062 C CA . ARG A 1 264 ? -0.089 12.890 14.973 1.00 76.44 264 ARG A CA 1
ATOM 2063 C C . ARG A 1 264 ? 0.799 14.042 15.429 1.00 76.44 264 ARG A C 1
ATOM 2065 O O . ARG A 1 264 ? 0.567 14.547 16.526 1.00 76.44 264 ARG A O 1
ATOM 2072 N N . PRO A 1 265 ? 1.688 14.578 14.570 1.00 64.31 265 PRO A N 1
ATOM 2073 C CA . PRO A 1 265 ? 2.634 15.639 14.944 1.00 64.31 265 PRO A CA 1
ATOM 2074 C C . PRO A 1 265 ? 2.003 16.922 15.518 1.00 64.31 265 PRO A C 1
ATOM 2076 O O . PRO A 1 265 ? 2.680 17.714 16.158 1.00 64.31 265 PRO A O 1
ATOM 2079 N N . ARG A 1 266 ? 0.704 17.156 15.271 1.00 55.66 266 ARG A N 1
ATOM 2080 C CA . ARG A 1 266 ? -0.076 18.281 15.826 1.00 55.66 266 ARG A CA 1
ATOM 2081 C C . ARG A 1 266 ? -0.968 17.908 17.018 1.00 55.66 266 ARG A C 1
ATOM 2083 O O . ARG A 1 266 ? -1.495 18.807 17.660 1.00 55.66 266 ARG A O 1
ATOM 2090 N N . ALA A 1 267 ? -1.171 16.618 17.278 1.00 54.31 267 ALA A N 1
ATOM 2091 C CA . ALA A 1 267 ? -2.094 16.090 18.287 1.00 54.31 267 ALA A CA 1
ATOM 2092 C C . ALA A 1 267 ? -1.407 15.754 19.623 1.00 54.31 267 ALA A C 1
ATOM 2094 O O . ALA A 1 267 ? -2.082 15.468 20.603 1.00 54.31 267 ALA A O 1
ATOM 2095 N N . THR A 1 268 ? -0.075 15.810 19.690 1.00 57.78 268 THR A N 1
ATOM 2096 C CA . THR A 1 268 ? 0.693 15.516 20.913 1.00 57.78 268 THR A CA 1
ATOM 2097 C C . THR A 1 268 ? 0.625 16.632 21.962 1.00 57.78 268 THR A C 1
ATOM 2099 O O . THR A 1 268 ? 0.993 16.404 23.110 1.00 57.78 268 THR A O 1
ATOM 2102 N N . ALA A 1 269 ? 0.137 17.824 21.595 1.00 62.00 269 ALA A N 1
ATOM 2103 C CA . ALA A 1 269 ? -0.032 18.961 22.506 1.00 62.00 269 ALA A CA 1
ATOM 2104 C C . ALA A 1 269 ? -1.488 19.193 22.958 1.00 62.00 269 ALA A C 1
ATOM 2106 O O . ALA A 1 269 ? -1.711 19.907 23.931 1.00 62.00 269 ALA A O 1
ATOM 2107 N N . CYS A 1 270 ? -2.480 18.655 22.239 1.00 69.12 270 CYS A N 1
ATOM 2108 C CA . CYS A 1 270 ? -3.902 18.845 22.531 1.00 69.12 270 CYS A CA 1
ATOM 2109 C C . CYS A 1 270 ? -4.745 17.762 21.842 1.00 69.12 270 CYS A C 1
ATOM 2111 O O . CYS A 1 270 ? -4.478 17.397 20.693 1.00 69.12 270 CYS A O 1
ATOM 2113 N N . LEU A 1 271 ? -5.791 17.297 22.531 1.00 80.81 271 LEU A N 1
ATOM 2114 C CA . LEU A 1 271 ? -6.777 16.355 22.009 1.00 80.81 271 LEU A CA 1
ATOM 2115 C C . LEU A 1 271 ? -7.482 16.919 20.760 1.00 80.81 271 LEU A C 1
ATOM 2117 O O . LEU A 1 271 ? -8.095 17.986 20.803 1.00 80.81 271 LEU A O 1
ATOM 2121 N N . ASP A 1 272 ? -7.461 16.173 19.651 1.00 85.38 272 ASP A N 1
ATOM 2122 C CA . ASP A 1 272 ? -8.238 16.527 18.457 1.00 85.38 272 ASP A CA 1
ATOM 2123 C C . ASP A 1 272 ? -9.739 16.269 18.715 1.00 85.38 272 ASP A C 1
ATOM 2125 O O . ASP A 1 272 ? -10.128 15.118 18.951 1.00 85.38 272 ASP A O 1
ATOM 2129 N N . PRO A 1 273 ? -10.614 17.292 18.642 1.00 88.81 273 PRO A N 1
ATOM 2130 C CA . PRO A 1 273 ? -12.028 17.159 18.995 1.00 88.81 273 PRO A CA 1
ATOM 2131 C C . PRO A 1 273 ? -12.807 16.209 18.075 1.00 88.81 273 PRO A C 1
ATOM 2133 O O . PRO A 1 273 ? -13.892 15.762 18.445 1.00 88.81 273 PRO A O 1
ATOM 2136 N N . LEU A 1 274 ? -12.286 15.874 16.888 1.00 90.94 274 LEU A N 1
ATOM 2137 C CA . LEU A 1 274 ? -12.935 14.916 15.990 1.00 90.94 274 LEU A CA 1
ATOM 2138 C C . LEU A 1 274 ? -12.716 13.461 16.411 1.00 90.94 274 LEU A C 1
ATOM 2140 O O . LEU A 1 274 ? -13.560 12.624 16.091 1.00 90.94 274 LEU A O 1
ATOM 2144 N N . ILE A 1 275 ? -11.631 13.148 17.130 1.00 91.12 275 ILE A N 1
ATOM 2145 C CA . ILE A 1 275 ? -11.314 11.768 17.527 1.00 91.12 275 ILE A CA 1
ATOM 2146 C C . ILE A 1 275 ? -12.429 11.178 18.410 1.00 91.12 275 ILE A C 1
ATOM 2148 O O . ILE A 1 275 ? -12.963 10.132 18.032 1.00 91.12 275 ILE A O 1
ATOM 2152 N N . PRO A 1 276 ? -12.877 11.837 19.502 1.00 91.44 276 PRO A N 1
ATOM 2153 C CA . PRO A 1 276 ? -13.997 11.347 20.311 1.00 91.44 276 PRO A CA 1
ATOM 2154 C C . PRO A 1 276 ? -15.289 11.142 19.515 1.00 91.44 276 PRO A C 1
ATOM 2156 O O . PRO A 1 276 ? -15.986 10.144 19.692 1.00 91.44 276 PRO A O 1
ATOM 2159 N N . VAL A 1 277 ? -15.601 12.078 18.611 1.00 93.75 277 VAL A N 1
ATOM 2160 C CA . VAL A 1 277 ? -16.829 12.048 17.805 1.00 93.75 277 VAL A CA 1
ATOM 2161 C C . VAL A 1 277 ? -16.800 10.877 16.822 1.00 93.75 277 VAL A C 1
ATOM 2163 O O . VAL A 1 277 ? -17.799 10.181 16.635 1.00 93.75 277 VAL A O 1
ATOM 2166 N N . TYR A 1 278 ? -15.652 10.642 16.187 1.00 94.69 278 TYR A N 1
ATOM 2167 C CA . TYR A 1 278 ? -15.471 9.539 15.249 1.00 94.69 278 TYR A CA 1
ATOM 2168 C C . TYR A 1 278 ? -15.471 8.194 15.970 1.00 94.69 278 TYR A C 1
ATOM 2170 O O . TYR A 1 278 ? -16.130 7.270 15.497 1.00 94.69 278 TYR A O 1
ATOM 2178 N N . LEU A 1 279 ? -14.804 8.101 17.124 1.00 93.19 279 LEU A N 1
ATOM 2179 C CA . LEU A 1 279 ? -14.798 6.909 17.971 1.00 93.19 279 LEU A CA 1
ATOM 2180 C C . LEU A 1 279 ? -16.222 6.477 18.321 1.00 93.19 279 LEU A C 1
ATOM 2182 O O . LEU A 1 279 ? -16.603 5.338 18.059 1.00 93.19 279 LEU A O 1
ATOM 2186 N N . GLU A 1 280 ? -17.027 7.401 18.849 1.00 91.75 280 GLU A N 1
ATOM 2187 C CA . GLU A 1 280 ? -18.420 7.135 19.213 1.00 91.75 280 GLU A CA 1
ATOM 2188 C C . GLU A 1 280 ? -19.236 6.684 17.994 1.00 91.75 280 GLU A C 1
ATOM 2190 O O . GLU A 1 280 ? -19.935 5.669 18.040 1.00 91.75 280 GLU A O 1
ATOM 2195 N N . ARG A 1 281 ? -19.092 7.377 16.857 1.00 93.38 281 ARG A N 1
ATOM 2196 C CA . ARG A 1 281 ? -19.830 7.038 15.635 1.00 93.38 281 ARG A CA 1
ATOM 2197 C C . ARG A 1 281 ? -19.455 5.658 15.090 1.00 93.38 281 ARG A C 1
ATOM 2199 O O . ARG A 1 281 ? -20.342 4.913 14.676 1.00 93.38 281 ARG A O 1
ATOM 2206 N N . LEU A 1 282 ? -18.171 5.307 15.086 1.00 92.50 282 LEU A N 1
ATOM 2207 C CA . LEU A 1 282 ? -17.672 4.031 14.566 1.00 92.50 282 LEU A CA 1
ATOM 2208 C C . LEU A 1 282 ? -17.969 2.856 15.511 1.00 92.50 282 LEU A C 1
ATOM 2210 O O . LEU A 1 282 ? -18.261 1.761 15.024 1.00 92.50 282 LEU A O 1
ATOM 2214 N N . LEU A 1 283 ? -17.979 3.075 16.832 1.00 90.75 283 LEU A N 1
ATOM 2215 C CA . LEU A 1 283 ? -18.426 2.078 17.815 1.00 90.75 283 LEU A CA 1
ATOM 2216 C C . LEU A 1 283 ? -19.906 1.722 17.619 1.00 90.75 283 LEU A C 1
ATOM 2218 O O . LEU A 1 283 ? -20.238 0.537 17.540 1.00 90.75 283 LEU A O 1
ATOM 2222 N N . VAL A 1 284 ? -20.777 2.728 17.457 1.00 90.25 284 VAL A N 1
ATOM 2223 C CA . VAL A 1 284 ? -22.219 2.534 17.198 1.00 90.25 284 VAL A CA 1
ATOM 2224 C C . VAL A 1 284 ? -22.455 1.771 15.892 1.00 90.25 284 VAL A C 1
ATOM 2226 O O . VAL A 1 284 ? -23.284 0.860 15.827 1.00 90.25 284 VAL A O 1
ATOM 2229 N N . LEU A 1 285 ? -21.697 2.105 14.844 1.00 90.50 285 LEU A N 1
ATOM 2230 C CA . LEU A 1 285 ? -21.790 1.440 13.542 1.00 90.50 285 LEU A CA 1
ATOM 2231 C C . LEU A 1 285 ? -21.130 0.051 13.511 1.00 90.50 285 LEU A C 1
ATOM 2233 O O . LEU A 1 285 ? -21.248 -0.644 12.503 1.00 90.50 285 LEU A O 1
ATOM 2237 N N . ASN A 1 286 ? -20.481 -0.382 14.597 1.00 88.56 286 ASN A N 1
ATOM 2238 C CA . ASN A 1 286 ? -19.742 -1.647 14.683 1.00 88.56 286 ASN A CA 1
ATOM 2239 C C . ASN A 1 286 ? -18.615 -1.749 13.647 1.00 88.56 286 ASN A C 1
ATOM 2241 O O . ASN A 1 286 ? -18.416 -2.792 13.028 1.00 88.56 286 ASN A O 1
ATOM 2245 N N . PHE A 1 287 ? -17.921 -0.633 13.436 1.00 89.00 287 PHE A N 1
ATOM 2246 C CA . PHE A 1 287 ? -16.632 -0.586 12.740 1.00 89.00 287 PHE A CA 1
ATOM 2247 C C . PHE A 1 287 ? -15.458 -0.664 13.716 1.00 89.00 287 PHE A C 1
ATOM 2249 O O . PHE A 1 287 ? -14.328 -0.876 13.296 1.00 89.00 287 PHE A O 1
ATOM 2256 N N . LEU A 1 288 ? -15.736 -0.478 15.006 1.00 91.62 288 LEU A N 1
ATOM 2257 C CA . LEU A 1 288 ? -14.793 -0.643 16.097 1.00 91.62 288 LEU A CA 1
ATOM 2258 C C . LEU A 1 288 ? -15.371 -1.600 17.133 1.00 91.62 288 LEU A C 1
ATOM 2260 O O . LEU A 1 288 ? -16.593 -1.689 17.322 1.00 91.62 288 LEU A O 1
ATOM 2264 N N . ASN A 1 289 ? -14.476 -2.272 17.840 1.00 91.19 289 ASN A N 1
ATOM 2265 C CA . ASN A 1 289 ? -14.792 -3.059 19.016 1.00 91.19 289 ASN A CA 1
ATOM 2266 C C . ASN A 1 289 ? -13.899 -2.597 20.196 1.00 91.19 289 ASN A C 1
ATOM 2268 O O . ASN A 1 289 ? -12.853 -1.980 19.981 1.00 91.19 289 ASN A O 1
ATOM 2272 N N . PRO A 1 290 ? -14.300 -2.855 21.450 1.00 93.94 290 PRO A N 1
ATOM 2273 C CA . PRO A 1 290 ? -13.491 -2.540 22.622 1.00 93.94 290 PRO A CA 1
ATOM 2274 C C . PRO A 1 290 ? -12.065 -3.121 22.607 1.00 93.94 290 PRO A C 1
ATOM 2276 O O . PRO A 1 290 ? -11.156 -2.368 22.947 1.00 93.94 290 PRO A O 1
ATOM 2279 N N . PRO A 1 291 ? -11.806 -4.396 22.238 1.00 94.94 291 PRO A N 1
ATOM 2280 C CA . PRO A 1 291 ? -10.450 -4.936 22.318 1.00 94.94 291 PRO A CA 1
ATOM 2281 C C . PRO A 1 291 ? -9.473 -4.281 21.338 1.00 94.94 291 PRO A C 1
ATOM 2283 O O . PRO A 1 291 ? -8.369 -3.952 21.755 1.00 94.94 291 PRO A O 1
ATOM 2286 N N . GLU A 1 292 ? -9.861 -4.041 20.083 1.00 94.69 292 GLU A N 1
ATOM 2287 C CA . GLU A 1 292 ? -8.969 -3.407 19.104 1.00 94.69 292 GLU A CA 1
ATOM 2288 C C . GLU A 1 292 ? -8.740 -1.920 19.440 1.00 94.69 292 GLU A C 1
ATOM 2290 O O . GLU A 1 292 ? -7.626 -1.418 19.306 1.00 94.69 292 GLU A O 1
ATOM 2295 N N . VAL A 1 293 ? -9.760 -1.223 19.967 1.00 95.25 293 VAL A N 1
ATOM 2296 C CA . VAL A 1 293 ? -9.616 0.151 20.487 1.00 95.25 293 VAL A CA 1
ATOM 2297 C C . VAL A 1 293 ? -8.638 0.195 21.661 1.00 95.25 293 VAL A C 1
ATOM 2299 O O . VAL A 1 293 ? -7.741 1.033 21.668 1.00 95.25 293 VAL A O 1
ATOM 2302 N N . LEU A 1 294 ? -8.779 -0.708 22.636 1.00 95.25 294 LEU A N 1
ATOM 2303 C CA . LEU A 1 294 ? -7.877 -0.781 23.789 1.00 95.25 294 LEU A CA 1
ATOM 2304 C C . LEU A 1 294 ? -6.459 -1.166 23.382 1.00 95.25 294 LEU A C 1
ATOM 2306 O O . LEU A 1 294 ? -5.511 -0.615 23.925 1.00 95.25 294 LEU A O 1
ATOM 2310 N N . HIS A 1 295 ? -6.306 -2.081 22.427 1.00 93.94 295 HIS A N 1
ATOM 2311 C CA . HIS A 1 295 ? -4.999 -2.504 21.942 1.00 93.94 295 HIS A CA 1
ATOM 2312 C C . HIS A 1 295 ? -4.266 -1.358 21.230 1.00 93.94 295 HIS A C 1
ATOM 2314 O O . HIS A 1 295 ? -3.104 -1.090 21.535 1.00 93.94 295 HIS A O 1
ATOM 2320 N N . ALA A 1 296 ? -4.948 -0.643 20.327 1.00 92.50 296 ALA A N 1
ATOM 2321 C CA . ALA A 1 296 ? -4.390 0.534 19.661 1.00 92.50 296 ALA A CA 1
ATOM 2322 C C . ALA A 1 296 ? -4.055 1.648 20.667 1.00 92.50 296 ALA A C 1
ATOM 2324 O O . ALA A 1 296 ? -2.979 2.235 20.598 1.00 92.50 296 ALA A O 1
ATOM 2325 N N . LEU A 1 297 ? -4.933 1.904 21.642 1.00 93.00 297 LEU A N 1
ATOM 2326 C CA . LEU A 1 297 ? -4.687 2.892 22.694 1.00 93.00 297 LEU A CA 1
ATOM 2327 C C . LEU A 1 297 ? -3.468 2.513 23.554 1.00 93.00 297 LEU A C 1
ATOM 2329 O O . LEU A 1 297 ? -2.584 3.341 23.756 1.00 93.00 297 LEU A O 1
ATOM 2333 N N . PHE A 1 298 ? -3.381 1.251 23.992 1.00 91.88 298 PHE A N 1
ATOM 2334 C CA . PHE A 1 298 ? -2.276 0.744 24.806 1.00 91.88 298 PHE A CA 1
ATOM 2335 C C . PHE A 1 298 ? -0.937 0.827 24.072 1.00 91.88 298 PHE A C 1
ATOM 2337 O O . PHE A 1 298 ? 0.053 1.243 24.663 1.00 91.88 298 PHE A O 1
ATOM 2344 N N . ARG A 1 299 ? -0.902 0.501 22.772 1.00 89.56 299 ARG A N 1
ATOM 2345 C CA . ARG A 1 299 ? 0.307 0.558 21.929 1.00 89.56 299 ARG A CA 1
ATOM 2346 C C . ARG A 1 299 ? 1.003 1.922 21.950 1.00 89.56 299 ARG A C 1
ATOM 2348 O O . ARG A 1 299 ? 2.226 1.982 21.859 1.00 89.56 299 ARG A O 1
ATOM 2355 N N . TYR A 1 300 ? 0.228 2.999 22.030 1.00 87.75 300 TYR A N 1
ATOM 2356 C CA . TYR A 1 300 ? 0.735 4.373 22.050 1.00 87.75 300 TYR A CA 1
ATOM 2357 C C . TYR A 1 300 ? 0.684 5.012 23.444 1.00 87.75 300 TYR A C 1
ATOM 2359 O O . TYR A 1 300 ? 0.958 6.208 23.587 1.00 87.75 300 TYR A O 1
ATOM 2367 N N . SER A 1 301 ? 0.328 4.230 24.464 1.00 87.06 301 SER A N 1
ATOM 2368 C CA . SER A 1 301 ? 0.347 4.664 25.854 1.00 87.06 301 SER A CA 1
ATOM 2369 C C . SER A 1 301 ? 1.781 4.821 26.353 1.00 87.06 301 SER A C 1
ATOM 2371 O O . SER A 1 301 ? 2.705 4.143 25.899 1.00 87.06 301 SER A O 1
ATOM 2373 N N . ARG A 1 302 ? 1.970 5.694 27.345 1.00 79.56 302 ARG A N 1
ATOM 2374 C CA . ARG A 1 302 ? 3.258 5.863 28.041 1.00 79.56 302 ARG A CA 1
ATOM 2375 C C . ARG A 1 302 ? 3.656 4.632 28.850 1.00 79.56 302 ARG A C 1
ATOM 2377 O O . ARG A 1 302 ? 4.835 4.443 29.126 1.00 79.56 302 ARG A O 1
ATOM 2384 N N . ASP A 1 303 ? 2.678 3.811 29.220 1.00 80.88 303 ASP A N 1
ATOM 2385 C CA . ASP A 1 303 ? 2.900 2.585 29.980 1.00 80.88 303 ASP A CA 1
ATOM 2386 C C . ASP A 1 303 ? 3.289 1.399 29.085 1.00 80.88 303 ASP A C 1
ATOM 2388 O O . ASP A 1 303 ? 3.567 0.320 29.603 1.00 80.88 303 ASP A O 1
ATOM 2392 N N . TYR A 1 304 ? 3.317 1.560 27.754 1.00 82.00 304 TYR A N 1
ATOM 2393 C CA . TYR A 1 304 ? 3.685 0.467 26.860 1.00 82.00 304 TYR A CA 1
ATOM 2394 C C . TYR A 1 304 ? 5.151 0.053 27.081 1.00 82.00 304 TYR A C 1
ATOM 2396 O O . TYR A 1 304 ? 6.046 0.905 27.031 1.00 82.00 304 TYR A O 1
ATOM 2404 N N . PRO A 1 305 ? 5.442 -1.243 27.303 1.00 72.12 305 PRO A N 1
ATOM 2405 C CA . PRO A 1 305 ? 6.804 -1.691 27.549 1.00 72.12 305 PRO A CA 1
ATOM 2406 C C . PRO A 1 305 ? 7.667 -1.427 26.311 1.00 72.12 305 PRO A C 1
ATOM 2408 O O . PRO A 1 305 ? 7.372 -1.909 25.216 1.00 72.12 305 PRO A O 1
ATOM 2411 N N . ALA A 1 306 ? 8.754 -0.668 26.474 1.00 60.56 306 ALA A N 1
ATOM 2412 C CA . ALA A 1 306 ? 9.752 -0.511 25.423 1.00 60.56 306 ALA A CA 1
ATOM 2413 C C . ALA A 1 306 ? 10.322 -1.900 25.104 1.00 60.56 306 ALA A C 1
ATOM 2415 O O . ALA A 1 306 ? 11.032 -2.482 25.925 1.00 60.56 306 ALA A O 1
ATOM 2416 N N . ALA A 1 307 ? 9.967 -2.457 23.943 1.00 49.47 307 ALA A N 1
ATOM 2417 C CA . ALA A 1 307 ? 10.497 -3.739 23.506 1.00 49.47 307 ALA A CA 1
ATOM 2418 C C . ALA A 1 307 ? 12.030 -3.674 23.538 1.00 49.47 307 ALA A C 1
ATOM 2420 O O . ALA A 1 307 ? 12.632 -2.751 22.988 1.00 49.47 307 ALA A O 1
ATOM 2421 N N . ALA A 1 308 ? 12.659 -4.643 24.200 1.00 42.75 308 ALA A N 1
ATOM 2422 C CA . ALA A 1 308 ? 14.108 -4.784 24.289 1.00 42.75 308 ALA A CA 1
ATOM 2423 C C . ALA A 1 308 ? 14.723 -5.290 22.964 1.00 42.75 308 ALA A C 1
ATOM 2425 O O . ALA A 1 308 ? 15.615 -6.135 22.979 1.00 42.75 308 ALA A O 1
ATOM 2426 N N . GLU A 1 309 ? 14.238 -4.801 21.820 1.00 41.12 309 GLU A N 1
ATOM 2427 C CA . GLU A 1 309 ? 14.689 -5.208 20.490 1.00 41.12 309 GLU A CA 1
ATOM 2428 C C . GLU A 1 309 ? 15.295 -4.016 19.724 1.00 41.12 309 GLU A C 1
ATOM 2430 O O . GLU A 1 309 ? 14.682 -2.962 19.561 1.00 41.12 309 GLU A O 1
ATOM 2435 N N . ASP A 1 310 ? 16.535 -4.234 19.272 1.00 37.94 310 ASP A N 1
ATOM 2436 C CA . ASP A 1 310 ? 17.374 -3.438 18.365 1.00 37.94 310 ASP A CA 1
ATOM 2437 C C . ASP A 1 310 ? 17.962 -2.094 18.840 1.00 37.94 310 ASP A C 1
ATOM 2439 O O . ASP A 1 310 ? 17.644 -0.998 18.371 1.00 37.94 310 ASP A O 1
ATOM 2443 N N . SER A 1 311 ? 19.017 -2.214 19.650 1.00 38.59 311 SER A N 1
ATOM 2444 C CA . SER A 1 311 ? 19.976 -1.174 20.065 1.00 38.59 311 SER A CA 1
ATOM 2445 C C . SER A 1 311 ? 20.836 -0.545 18.942 1.00 38.59 311 SER A C 1
ATOM 2447 O O . SER A 1 311 ? 21.935 -0.060 19.219 1.00 38.59 311 SER A O 1
ATOM 2449 N N . HIS A 1 312 ? 20.398 -0.522 17.677 1.00 39.75 312 HIS A N 1
ATOM 2450 C CA . HIS A 1 312 ? 21.222 -0.044 16.548 1.00 39.75 312 HIS A CA 1
ATOM 2451 C C . HIS A 1 312 ? 20.559 0.958 15.591 1.00 39.75 312 HIS A C 1
ATOM 2453 O O . HIS A 1 312 ? 21.054 1.177 14.486 1.00 39.75 312 HIS A O 1
ATOM 2459 N N . LYS A 1 313 ? 19.511 1.672 16.021 1.00 34.56 313 LYS A N 1
ATOM 2460 C CA . LYS A 1 313 ? 19.053 2.879 15.310 1.00 34.56 313 LYS A CA 1
ATOM 2461 C C . LYS A 1 313 ? 19.144 4.114 16.212 1.00 34.56 313 LYS A C 1
ATOM 2463 O O . LYS A 1 313 ? 18.717 4.045 17.365 1.00 34.56 313 LYS A O 1
ATOM 2468 N N . PRO A 1 314 ? 19.706 5.242 15.732 1.00 33.78 314 PRO A N 1
ATOM 2469 C CA . PRO A 1 314 ? 19.746 6.471 16.514 1.00 33.78 314 PRO A CA 1
ATOM 2470 C C . PRO A 1 314 ? 18.315 6.887 16.882 1.00 33.78 314 PRO A C 1
ATOM 2472 O O . PRO A 1 314 ? 17.428 6.901 16.028 1.00 33.78 314 PRO A O 1
ATOM 2475 N N . ARG A 1 315 ? 18.102 7.194 18.170 1.00 39.19 315 ARG A N 1
ATOM 2476 C CA . ARG A 1 315 ? 16.837 7.644 18.782 1.00 39.19 315 ARG A CA 1
ATOM 2477 C C . ARG A 1 315 ? 16.384 8.985 18.190 1.00 39.19 315 ARG A C 1
ATOM 2479 O O . ARG A 1 315 ? 16.532 10.029 18.814 1.00 39.19 315 ARG A O 1
ATOM 2486 N N . GLN A 1 316 ? 15.867 8.959 16.967 1.00 35.38 316 GLN A N 1
ATOM 2487 C CA . GLN A 1 316 ? 15.406 10.142 16.235 1.00 35.38 316 GLN A CA 1
ATOM 2488 C C . GLN A 1 316 ? 13.891 10.146 15.998 1.00 35.38 316 GLN A C 1
ATOM 2490 O O . GLN A 1 316 ? 13.393 10.945 15.213 1.00 35.38 316 GLN A O 1
ATOM 2495 N N . HIS A 1 317 ? 13.142 9.267 16.664 1.00 39.84 317 HIS A N 1
ATOM 2496 C CA . HIS A 1 317 ? 11.693 9.390 16.800 1.00 39.84 317 HIS A CA 1
ATOM 2497 C C . HIS A 1 317 ? 11.405 9.578 18.282 1.00 39.84 317 HIS A C 1
ATOM 2499 O O . HIS A 1 317 ? 11.421 8.635 19.069 1.00 39.84 317 HIS A O 1
ATOM 2505 N N . GLN A 1 318 ? 11.238 10.840 18.660 1.00 45.56 318 GLN A N 1
ATOM 2506 C CA . GLN A 1 318 ? 10.524 11.247 19.860 1.00 45.56 318 GLN A CA 1
ATOM 2507 C C . GLN A 1 318 ? 9.244 10.399 19.891 1.00 45.56 318 GLN A C 1
ATOM 2509 O O . GLN A 1 318 ? 8.456 10.492 18.958 1.00 45.56 318 GLN A O 1
ATOM 2514 N N . GLN A 1 319 ? 9.125 9.457 20.834 1.00 54.59 319 GLN A N 1
ATOM 2515 C CA . GLN A 1 319 ? 7.973 8.553 20.896 1.00 54.59 319 GLN A CA 1
ATOM 2516 C C . GLN A 1 319 ? 6.706 9.413 20.928 1.00 54.59 319 GLN A C 1
ATOM 2518 O O . GLN A 1 319 ? 6.464 10.136 21.900 1.00 54.59 319 GLN A O 1
ATOM 2523 N N . ASP A 1 320 ? 5.943 9.388 19.837 1.00 69.19 320 ASP A N 1
ATOM 2524 C CA . ASP A 1 320 ? 4.662 10.067 19.762 1.00 69.19 320 ASP A CA 1
ATOM 2525 C C . ASP A 1 320 ? 3.704 9.274 20.656 1.00 69.19 320 ASP A C 1
ATOM 2527 O O . ASP A 1 320 ? 3.233 8.204 20.279 1.00 69.19 320 ASP A O 1
ATOM 2531 N N . HIS A 1 321 ? 3.491 9.753 21.878 1.00 77.75 321 HIS A N 1
ATOM 2532 C CA . HIS A 1 321 ? 2.573 9.140 22.835 1.00 77.75 321 HIS A CA 1
ATOM 2533 C C . HIS A 1 321 ? 1.178 9.753 22.695 1.00 77.75 321 HIS A C 1
ATOM 2535 O O . HIS A 1 321 ? 1.036 10.931 22.348 1.00 77.75 321 HIS A O 1
ATOM 2541 N N . ILE A 1 322 ? 0.149 8.970 23.013 1.00 84.12 322 ILE A N 1
ATOM 2542 C CA . ILE A 1 322 ? -1.213 9.482 23.182 1.00 84.12 322 ILE A CA 1
ATOM 2543 C C . ILE A 1 322 ? -1.278 10.405 24.411 1.00 84.12 322 ILE A C 1
ATOM 2545 O O . ILE A 1 322 ? -0.514 10.256 25.369 1.00 84.12 322 ILE A O 1
ATOM 2549 N N . THR A 1 323 ? -2.165 11.406 24.366 1.00 84.94 323 THR A N 1
ATOM 2550 C CA . THR A 1 323 ? -2.389 12.294 25.508 1.00 84.94 323 THR A CA 1
ATOM 2551 C C . THR A 1 323 ? -3.258 11.597 26.569 1.00 84.94 323 THR A C 1
ATOM 2553 O O . THR A 1 323 ? -4.212 10.898 26.216 1.00 84.94 323 THR A O 1
ATOM 2556 N N . PRO A 1 324 ? -2.974 11.781 27.866 1.00 84.44 324 PRO A N 1
ATOM 2557 C CA . PRO A 1 324 ? -3.740 11.155 28.951 1.00 84.44 324 PRO A CA 1
ATOM 2558 C C . PRO A 1 324 ? -5.235 11.519 28.927 1.00 84.44 324 PRO A C 1
ATOM 2560 O O . PRO A 1 324 ? -6.078 10.697 29.275 1.00 84.44 324 PRO A O 1
ATOM 2563 N N . GLU A 1 325 ? -5.599 12.708 28.436 1.00 86.94 325 GLU A N 1
ATOM 2564 C CA . GLU A 1 325 ? -7.004 13.112 28.281 1.00 86.94 325 GLU A CA 1
ATOM 2565 C C . GLU A 1 325 ? -7.744 12.240 27.257 1.00 86.94 325 GLU A C 1
ATOM 2567 O O . GLU A 1 325 ? -8.941 11.982 27.405 1.00 86.94 325 GLU A O 1
ATOM 2572 N N . LEU A 1 326 ? -7.049 11.780 26.208 1.00 88.69 326 LEU A N 1
ATOM 2573 C CA . LEU A 1 326 ? -7.627 10.845 25.247 1.00 88.69 326 LEU A CA 1
ATOM 2574 C C . LEU A 1 326 ? -7.822 9.471 25.891 1.00 88.69 326 LEU A C 1
ATOM 2576 O O . LEU A 1 326 ? -8.876 8.872 25.693 1.00 88.69 326 LEU A O 1
ATOM 2580 N N . GLU A 1 327 ? -6.854 8.986 26.674 1.00 90.81 327 GLU A N 1
ATOM 2581 C CA . GLU A 1 327 ? -6.976 7.701 27.376 1.00 90.81 327 GLU A CA 1
ATOM 2582 C C . GLU A 1 327 ? -8.187 7.692 28.312 1.00 90.81 327 GLU A C 1
ATOM 2584 O O . GLU A 1 327 ? -9.050 6.820 28.196 1.00 90.81 327 GLU A O 1
ATOM 2589 N N . GLU A 1 328 ? -8.318 8.715 29.160 1.00 91.25 328 GLU A N 1
ATOM 2590 C CA . GLU A 1 328 ? -9.457 8.877 30.069 1.00 91.25 328 GLU A CA 1
ATOM 2591 C C . GLU A 1 328 ? -10.794 8.895 29.326 1.00 91.25 328 GLU A C 1
ATOM 2593 O O . GLU A 1 328 ? -11.750 8.222 29.723 1.00 91.25 328 GLU A O 1
ATOM 2598 N N . LEU A 1 329 ? -10.864 9.632 28.214 1.00 91.88 329 LEU A N 1
ATOM 2599 C CA . LEU A 1 329 ? -12.072 9.706 27.405 1.00 91.88 329 LEU A CA 1
ATOM 2600 C C . LEU A 1 329 ? -12.424 8.345 26.805 1.00 91.88 329 LEU A C 1
ATOM 2602 O O . LEU A 1 329 ? -13.591 7.947 26.846 1.00 91.88 329 LEU A O 1
ATOM 2606 N N . VAL A 1 330 ? -11.449 7.629 26.240 1.00 93.44 330 VAL A N 1
ATOM 2607 C CA . VAL A 1 330 ? -11.691 6.301 25.666 1.00 93.44 330 VAL A CA 1
ATOM 2608 C C . VAL A 1 330 ? -12.136 5.329 26.754 1.00 93.44 330 VAL A C 1
ATOM 2610 O O . VAL A 1 330 ? -13.135 4.636 26.554 1.00 93.44 330 VAL A O 1
ATOM 2613 N N . PHE A 1 331 ? -11.484 5.329 27.921 1.00 95.44 331 PHE A N 1
ATOM 2614 C CA . PHE A 1 331 ? -11.894 4.506 29.058 1.00 95.44 331 PHE A CA 1
ATOM 2615 C C . PHE A 1 331 ? -13.328 4.807 29.474 1.00 95.44 331 PHE A C 1
ATOM 2617 O O . PHE A 1 331 ? -14.150 3.898 29.474 1.00 95.44 331 PHE A O 1
ATOM 2624 N N . ALA A 1 332 ? -13.677 6.073 29.710 1.00 93.06 332 ALA A N 1
ATOM 2625 C CA . ALA A 1 332 ? -15.032 6.462 30.093 1.00 93.06 332 ALA A CA 1
ATOM 2626 C C . ALA A 1 332 ? -16.089 6.030 29.057 1.00 93.06 332 ALA A C 1
ATOM 2628 O O . ALA A 1 332 ? -17.184 5.587 29.419 1.00 93.06 332 ALA A O 1
ATOM 2629 N N . ARG A 1 333 ? -15.771 6.124 27.758 1.00 92.12 333 ARG A N 1
ATOM 2630 C CA . ARG A 1 333 ? -16.675 5.700 26.676 1.00 92.12 333 ARG A CA 1
ATOM 2631 C C . ARG A 1 333 ? -16.859 4.192 26.628 1.00 92.12 333 ARG A C 1
ATOM 2633 O O . ARG A 1 333 ? -17.993 3.737 26.474 1.00 92.12 333 ARG A O 1
ATOM 2640 N N . LEU A 1 334 ? -15.784 3.428 26.787 1.00 94.69 334 LEU A N 1
ATOM 2641 C CA . LEU A 1 334 ? -15.873 1.975 26.857 1.00 94.69 334 LEU A CA 1
ATOM 2642 C C . LEU A 1 334 ? -16.607 1.534 28.127 1.00 94.69 334 LEU A C 1
ATOM 2644 O O . LEU A 1 334 ? -17.520 0.722 28.017 1.00 94.69 334 LEU A O 1
ATOM 2648 N N . SER A 1 335 ? -16.323 2.131 29.291 1.00 95.00 335 SER A N 1
ATOM 2649 C CA . SER A 1 335 ? -17.022 1.843 30.552 1.00 95.00 335 SER A CA 1
ATOM 2650 C C . SER A 1 335 ? -18.522 2.030 30.398 1.00 95.00 335 SER A C 1
ATOM 2652 O O . SER A 1 335 ? -19.295 1.154 30.772 1.00 95.00 335 SER A O 1
ATOM 2654 N N . LYS A 1 336 ? -18.945 3.136 29.770 1.00 93.50 336 LYS A N 1
ATOM 2655 C CA . LYS A 1 336 ? -20.357 3.371 29.465 1.00 93.50 336 LYS A CA 1
ATOM 2656 C C . LYS A 1 336 ? -20.939 2.253 28.600 1.00 93.50 336 LYS A C 1
ATOM 2658 O O . LYS A 1 336 ? -22.019 1.781 28.920 1.00 93.50 336 LYS A O 1
ATOM 2663 N N . ALA A 1 337 ? -20.237 1.816 27.553 1.00 91.50 337 ALA A N 1
ATOM 2664 C CA . ALA A 1 337 ? -20.708 0.746 26.671 1.00 91.50 337 ALA A CA 1
ATOM 2665 C C . ALA A 1 337 ? -20.859 -0.612 27.387 1.00 91.50 337 ALA A C 1
ATOM 2667 O O . ALA A 1 337 ? -21.755 -1.382 27.034 1.00 91.50 337 ALA A O 1
ATOM 2668 N N . PHE A 1 338 ? -20.019 -0.893 28.391 1.00 93.56 338 PHE A N 1
ATOM 2669 C CA . PHE A 1 338 ? -20.189 -2.045 29.283 1.00 93.56 338 PHE A CA 1
ATOM 2670 C C . PHE A 1 338 ? -21.399 -1.855 30.207 1.00 93.56 338 PHE A C 1
ATOM 2672 O O . PHE A 1 338 ? -22.297 -2.689 30.225 1.00 93.56 338 PHE A O 1
ATOM 2679 N N . VAL A 1 339 ? -21.500 -0.724 30.908 1.00 94.19 339 VAL A N 1
ATOM 2680 C CA . VAL A 1 339 ? -22.614 -0.461 31.840 1.00 94.19 339 VAL A CA 1
ATOM 2681 C C . VAL A 1 339 ? -23.978 -0.468 31.134 1.00 94.19 339 VAL A C 1
ATOM 2683 O O . VAL A 1 339 ? -24.957 -0.973 31.681 1.00 94.19 339 VAL A O 1
ATOM 2686 N N . THR A 1 340 ? -24.069 0.052 29.906 1.00 92.50 340 THR A N 1
ATOM 2687 C CA . THR A 1 340 ? -25.320 0.069 29.129 1.00 92.50 340 THR A CA 1
ATOM 2688 C C . THR A 1 340 ? -25.638 -1.261 28.440 1.00 92.50 340 THR A C 1
ATOM 2690 O O . THR A 1 340 ? -26.654 -1.353 27.754 1.00 92.50 340 THR A O 1
ATOM 2693 N N . ASN A 1 341 ? -24.818 -2.303 28.633 1.00 89.19 341 ASN A N 1
ATOM 2694 C CA . ASN A 1 341 ? -24.922 -3.609 27.970 1.00 89.19 341 ASN A CA 1
ATOM 2695 C C . ASN A 1 341 ? -24.894 -3.532 26.427 1.00 89.19 341 ASN A C 1
ATOM 2697 O O . ASN A 1 341 ? -25.371 -4.436 25.737 1.00 89.19 341 ASN A O 1
ATOM 2701 N N . GLU A 1 342 ? -24.328 -2.465 25.856 1.00 88.12 342 GLU A N 1
ATOM 2702 C CA . GLU A 1 342 ? -24.098 -2.368 24.409 1.00 88.12 342 GLU A CA 1
ATOM 2703 C C . GLU A 1 342 ? -22.971 -3.307 23.958 1.00 88.12 342 GLU A C 1
ATOM 2705 O O . GLU A 1 342 ? -22.986 -3.821 22.829 1.00 88.12 342 GLU A O 1
ATOM 2710 N N . ARG A 1 343 ? -21.993 -3.520 24.847 1.00 89.88 343 ARG A N 1
ATOM 2711 C CA . ARG A 1 343 ? -20.817 -4.381 24.697 1.00 89.88 343 ARG A CA 1
ATOM 2712 C C . ARG A 1 343 ? -20.574 -5.153 26.002 1.00 89.88 343 ARG A C 1
ATOM 2714 O O . ARG A 1 343 ? -20.884 -4.624 27.060 1.00 89.88 343 ARG A O 1
ATOM 2721 N N . PRO A 1 344 ? -19.992 -6.366 25.949 1.00 91.38 344 PRO A N 1
ATOM 2722 C CA . PRO A 1 344 ? -19.484 -7.078 24.777 1.00 91.38 344 PRO A CA 1
ATOM 2723 C C . PRO A 1 344 ? -20.546 -7.964 24.101 1.00 91.38 344 PRO A C 1
ATOM 2725 O O . PRO A 1 344 ? -21.457 -8.522 24.723 1.00 91.38 344 PRO A O 1
ATOM 2728 N N . ARG A 1 345 ? -20.418 -8.156 22.786 1.00 89.81 345 ARG A N 1
ATOM 2729 C CA . ARG A 1 345 ? -21.372 -8.930 21.975 1.00 89.81 345 ARG A CA 1
ATOM 2730 C C . ARG A 1 345 ? -21.006 -10.399 21.884 1.00 89.81 345 ARG A C 1
ATOM 2732 O O . ARG A 1 345 ? -21.902 -11.242 21.900 1.00 89.81 345 ARG A O 1
ATOM 2739 N N . THR A 1 346 ? -19.719 -10.721 21.863 1.00 91.69 346 THR A N 1
ATOM 2740 C CA . THR A 1 346 ? -19.236 -12.101 21.703 1.00 91.69 346 THR A CA 1
ATOM 2741 C C . THR A 1 346 ? -18.338 -12.530 22.860 1.00 91.69 346 THR A C 1
ATOM 2743 O O . THR A 1 346 ? -17.776 -11.695 23.561 1.00 91.69 346 THR A O 1
ATOM 2746 N N . VAL A 1 347 ? -18.188 -13.842 23.058 1.00 90.56 347 VAL A N 1
ATOM 2747 C CA . VAL A 1 347 ? -17.242 -14.395 24.046 1.00 90.56 347 VAL A CA 1
ATOM 2748 C C . VAL A 1 347 ? -15.793 -14.081 23.654 1.00 90.56 347 VAL A C 1
ATOM 2750 O O . VAL A 1 347 ? -14.976 -13.781 24.516 1.00 90.56 347 VAL A O 1
ATOM 2753 N N . VAL A 1 348 ? -15.485 -14.073 22.354 1.00 91.19 348 VAL A N 1
ATOM 2754 C CA . VAL A 1 348 ? -14.153 -13.710 21.840 1.00 91.19 348 VAL A CA 1
ATOM 2755 C C . VAL A 1 348 ? -13.805 -12.262 22.186 1.00 91.19 348 VAL A C 1
ATOM 2757 O O . VAL A 1 348 ? -12.687 -11.976 22.602 1.00 91.19 348 VAL A O 1
ATOM 2760 N N . GLU A 1 349 ? -14.769 -11.350 22.060 1.00 93.00 349 GLU A N 1
ATOM 2761 C CA . GLU A 1 349 ? -14.604 -9.947 22.449 1.00 93.00 349 GLU A CA 1
ATOM 2762 C C . GLU A 1 349 ? -14.311 -9.812 23.947 1.00 93.00 349 GLU A C 1
ATOM 2764 O O . GLU A 1 349 ? -13.374 -9.106 24.303 1.00 93.00 349 GLU A O 1
ATOM 2769 N N . VAL A 1 350 ? -15.026 -10.555 24.805 1.00 93.69 350 VAL A N 1
ATOM 2770 C CA . VAL A 1 350 ? -14.727 -10.629 26.248 1.00 93.69 350 VAL A CA 1
ATOM 2771 C C . VAL A 1 350 ? -13.276 -11.053 26.468 1.00 93.69 350 VAL A C 1
ATOM 2773 O O . VAL A 1 350 ? -12.515 -10.329 27.100 1.00 93.69 350 VAL A O 1
ATOM 2776 N N . GLN A 1 351 ? -12.878 -12.204 25.920 1.00 92.62 351 GLN A N 1
ATOM 2777 C CA . GLN A 1 351 ? -11.544 -12.775 26.130 1.00 92.62 351 GLN A CA 1
ATOM 2778 C C . GLN A 1 351 ? -10.433 -11.816 25.693 1.00 92.62 351 GLN A C 1
ATOM 2780 O O . GLN A 1 351 ? -9.492 -11.579 26.449 1.00 92.62 351 GLN A O 1
ATOM 2785 N N . LYS A 1 352 ? -10.561 -11.222 24.500 1.00 93.88 352 LYS A N 1
ATOM 2786 C CA . LYS A 1 352 ? -9.592 -10.245 23.992 1.00 93.88 352 LYS A CA 1
ATOM 2787 C C . LYS A 1 352 ? -9.542 -8.982 24.852 1.00 93.88 352 LYS A C 1
ATOM 2789 O O . LYS A 1 352 ? -8.452 -8.500 25.142 1.00 93.88 352 LYS A O 1
ATOM 2794 N N . THR A 1 353 ? -10.689 -8.451 25.284 1.00 95.00 353 THR A N 1
ATOM 2795 C CA . THR A 1 353 ? -10.717 -7.261 26.147 1.00 95.00 353 THR A CA 1
ATOM 2796 C C . THR A 1 353 ? -10.036 -7.535 27.483 1.00 95.00 353 THR A C 1
ATOM 2798 O O . THR A 1 353 ? -9.207 -6.735 27.908 1.00 95.00 353 THR A O 1
ATOM 2801 N N . LEU A 1 354 ? -10.316 -8.678 28.116 1.00 94.25 354 LEU A N 1
ATOM 2802 C CA . LEU A 1 354 ? -9.660 -9.061 29.368 1.00 94.25 354 LEU A CA 1
ATOM 2803 C C . LEU A 1 354 ? -8.154 -9.253 29.198 1.00 94.25 354 LEU A C 1
ATOM 2805 O O . LEU A 1 354 ? -7.389 -8.811 30.053 1.00 94.25 354 LEU A O 1
ATOM 2809 N N . ALA A 1 355 ? -7.722 -9.847 28.084 1.00 93.88 355 ALA A N 1
ATOM 2810 C CA . ALA A 1 355 ? -6.305 -9.996 27.776 1.00 93.88 355 ALA A CA 1
ATOM 2811 C C . ALA A 1 355 ? -5.601 -8.631 27.709 1.00 93.88 355 ALA A C 1
ATOM 2813 O O . ALA A 1 355 ? -4.619 -8.426 28.421 1.00 93.88 355 ALA A O 1
ATOM 2814 N N . VAL A 1 356 ? -6.130 -7.676 26.937 1.00 94.12 356 VAL A N 1
ATOM 2815 C CA . VAL A 1 356 ? -5.521 -6.340 26.804 1.00 94.12 356 VAL A CA 1
ATOM 2816 C C . VAL A 1 356 ? -5.553 -5.570 28.128 1.00 94.12 356 VAL A C 1
ATOM 2818 O O . VAL A 1 356 ? -4.536 -5.004 28.518 1.00 94.12 356 VAL A O 1
ATOM 2821 N N . LEU A 1 357 ? -6.670 -5.595 28.866 1.00 94.44 357 LEU A N 1
ATOM 2822 C CA . LEU A 1 357 ? -6.756 -4.947 30.182 1.00 94.44 357 LEU A CA 1
ATOM 2823 C C . LEU A 1 357 ? -5.736 -5.531 31.167 1.00 94.44 357 LEU A C 1
ATOM 2825 O O . LEU A 1 357 ? -5.075 -4.780 31.877 1.00 94.44 357 LEU A O 1
ATOM 2829 N N . SER A 1 358 ? -5.565 -6.857 31.189 1.00 91.62 358 SER A N 1
ATOM 2830 C CA . SER A 1 358 ? -4.575 -7.510 32.055 1.00 91.62 358 SER A CA 1
ATOM 2831 C C . SER A 1 358 ? -3.138 -7.120 31.698 1.00 91.62 358 SER A C 1
ATOM 2833 O O . SER A 1 358 ? -2.341 -6.828 32.588 1.00 91.62 358 SER A O 1
ATOM 2835 N N . GLN A 1 359 ? -2.817 -7.045 30.402 1.00 91.81 359 GLN A N 1
ATOM 2836 C CA . GLN A 1 359 ? -1.508 -6.599 29.925 1.00 91.81 359 GLN A CA 1
ATOM 2837 C C . GLN A 1 359 ? -1.240 -5.150 30.325 1.00 91.81 359 GLN A C 1
ATOM 2839 O O . GLN A 1 359 ? -0.164 -4.852 30.840 1.00 91.81 359 GLN A O 1
ATOM 2844 N N . TRP A 1 360 ? -2.228 -4.271 30.154 1.00 91.88 360 TRP A N 1
ATOM 2845 C CA . TRP A 1 360 ? -2.086 -2.863 30.500 1.00 91.88 360 TRP A CA 1
ATOM 2846 C C . TRP A 1 360 ? -1.931 -2.665 32.012 1.00 91.88 360 TRP A C 1
ATOM 2848 O O . TRP A 1 360 ? -1.007 -1.982 32.445 1.00 91.88 360 TRP A O 1
ATOM 2858 N N . MET A 1 361 ? -2.749 -3.331 32.834 1.00 90.06 361 MET A N 1
ATOM 2859 C CA . MET A 1 361 ? -2.609 -3.281 34.297 1.00 90.06 361 MET A CA 1
ATOM 2860 C C . MET A 1 361 ? -1.222 -3.749 34.762 1.00 90.06 361 MET A C 1
ATOM 2862 O O . MET A 1 361 ? -0.611 -3.108 35.618 1.00 90.06 361 MET A O 1
ATOM 2866 N N . ASN A 1 362 ? -0.688 -4.823 34.170 1.00 89.12 362 ASN A N 1
ATOM 2867 C CA . ASN A 1 362 ? 0.665 -5.296 34.470 1.00 89.12 362 ASN A CA 1
ATOM 2868 C C . ASN A 1 362 ? 1.733 -4.266 34.079 1.00 89.12 362 ASN A C 1
ATOM 2870 O O . ASN A 1 362 ? 2.680 -4.039 34.834 1.00 89.12 362 ASN A O 1
ATOM 2874 N N . ALA A 1 363 ? 1.573 -3.624 32.921 1.00 87.12 363 ALA A N 1
ATOM 2875 C CA . ALA A 1 363 ? 2.503 -2.621 32.428 1.00 87.12 363 ALA A CA 1
ATOM 2876 C C . ALA A 1 363 ? 2.513 -1.362 33.316 1.00 87.12 363 ALA A C 1
ATOM 2878 O O . ALA A 1 363 ? 3.584 -0.934 33.751 1.00 87.12 363 ALA A O 1
ATOM 2879 N N . VAL A 1 364 ? 1.335 -0.857 33.702 1.00 85.00 364 VAL A N 1
ATOM 2880 C CA . VAL A 1 364 ? 1.183 0.251 34.665 1.00 85.00 364 VAL A CA 1
ATOM 2881 C C . VAL A 1 364 ? 1.875 -0.083 35.986 1.00 85.00 364 VAL A C 1
ATOM 2883 O O . VAL A 1 364 ? 2.670 0.714 36.482 1.00 85.00 364 VAL A O 1
ATOM 2886 N N . ASN A 1 365 ? 1.643 -1.281 36.531 1.00 82.31 365 ASN A N 1
ATOM 2887 C CA . ASN A 1 365 ? 2.260 -1.715 37.786 1.00 82.31 365 ASN A CA 1
ATOM 2888 C C . ASN A 1 365 ? 3.798 -1.785 37.680 1.00 82.31 365 ASN A C 1
ATOM 2890 O O . ASN A 1 365 ? 4.521 -1.331 38.570 1.00 82.31 365 ASN A O 1
ATOM 2894 N N . SER A 1 366 ? 4.319 -2.296 36.560 1.00 80.06 366 SER A N 1
ATOM 2895 C CA . SER A 1 366 ? 5.766 -2.348 36.317 1.00 80.06 366 SER A CA 1
ATOM 2896 C C . SER A 1 366 ? 6.397 -0.953 36.210 1.00 80.06 366 SER A C 1
ATOM 2898 O O . SER A 1 366 ? 7.456 -0.707 36.790 1.00 80.06 366 SER A O 1
ATOM 2900 N N . SER A 1 367 ? 5.717 -0.016 35.542 1.00 71.44 367 SER A N 1
ATOM 2901 C CA . SER A 1 367 ? 6.188 1.357 35.352 1.00 71.44 367 SER A CA 1
ATOM 2902 C C . SER A 1 367 ? 6.151 2.166 36.653 1.00 71.44 367 SER A C 1
ATOM 2904 O O . SER A 1 367 ? 7.110 2.871 36.965 1.00 71.44 367 SER A O 1
ATOM 2906 N N . GLN A 1 368 ? 5.116 1.994 37.483 1.00 67.75 368 GLN A N 1
ATOM 2907 C CA . GLN A 1 368 ? 5.069 2.582 38.827 1.00 67.75 368 GLN A CA 1
ATOM 2908 C C . GLN A 1 368 ? 6.228 2.116 39.709 1.00 67.75 368 GLN A C 1
ATOM 2910 O O . GLN A 1 368 ? 6.846 2.925 40.400 1.00 67.75 368 GLN A O 1
ATOM 2915 N N . THR A 1 369 ? 6.534 0.817 39.678 1.00 63.25 369 THR A N 1
ATOM 2916 C CA . THR A 1 369 ? 7.633 0.251 40.471 1.00 63.25 369 THR A CA 1
ATOM 2917 C C . THR A 1 369 ? 8.976 0.858 40.045 1.00 63.25 369 THR A C 1
ATOM 2919 O O . THR A 1 369 ? 9.818 1.143 40.891 1.00 63.25 369 THR A O 1
ATOM 2922 N N . ALA A 1 370 ? 9.162 1.117 38.746 1.00 61.56 370 ALA A N 1
ATOM 2923 C CA . ALA A 1 370 ? 10.358 1.765 38.213 1.00 61.56 370 ALA A CA 1
ATOM 2924 C C . ALA A 1 370 ? 10.432 3.271 38.542 1.00 61.56 370 ALA A C 1
ATOM 2926 O O . ALA A 1 370 ? 11.499 3.766 38.905 1.00 61.56 370 ALA A O 1
ATOM 2927 N N . GLU A 1 371 ? 9.319 4.008 38.460 1.00 61.62 371 GLU A N 1
ATOM 2928 C CA . GLU A 1 371 ? 9.279 5.450 38.755 1.00 61.62 371 GLU A CA 1
ATOM 2929 C C . GLU A 1 371 ? 9.369 5.771 40.248 1.00 61.62 371 GLU A C 1
ATOM 2931 O O . GLU A 1 371 ? 10.052 6.726 40.621 1.00 61.62 371 GLU A O 1
ATOM 2936 N N . SER A 1 372 ? 8.764 4.946 41.110 1.00 59.22 372 SER A N 1
ATOM 2937 C CA . SER A 1 372 ? 8.874 5.073 42.570 1.00 59.22 372 SER A CA 1
ATOM 2938 C C . SER A 1 372 ? 10.317 4.930 43.066 1.00 59.22 372 SER A C 1
ATOM 2940 O O . SER A 1 372 ? 10.631 5.388 44.163 1.00 59.22 372 SER A O 1
ATOM 2942 N N . VAL A 1 373 ? 11.192 4.300 42.276 1.00 58.00 373 VAL A N 1
ATOM 2943 C CA . VAL A 1 373 ? 12.631 4.180 42.550 1.00 58.00 373 VAL A CA 1
ATOM 2944 C C . VAL A 1 373 ? 13.413 5.388 42.006 1.00 58.00 373 VAL A C 1
ATOM 2946 O O . VAL A 1 373 ? 14.528 5.635 42.460 1.00 58.00 373 VAL A O 1
ATOM 2949 N N . MET A 1 374 ? 12.850 6.161 41.065 1.00 60.12 374 MET A N 1
ATOM 2950 C CA . MET A 1 374 ? 13.595 7.147 40.273 1.00 60.12 374 MET A CA 1
ATOM 2951 C C . MET A 1 374 ? 13.246 8.623 40.530 1.00 60.12 374 MET A C 1
ATOM 2953 O O . MET A 1 374 ? 14.131 9.443 40.314 1.00 60.12 374 MET A O 1
ATOM 2957 N N . ASN A 1 375 ? 12.053 9.004 41.014 1.00 55.22 375 ASN A N 1
ATOM 2958 C CA . ASN A 1 375 ? 11.714 10.430 41.185 1.00 55.22 375 ASN A CA 1
ATOM 2959 C C . ASN A 1 375 ? 10.940 10.778 42.470 1.00 55.22 375 ASN A C 1
ATOM 2961 O O . ASN A 1 375 ? 9.768 10.453 42.635 1.00 55.22 375 ASN A O 1
ATOM 2965 N N . SER A 1 376 ? 11.584 11.584 43.318 1.00 49.59 376 SER A N 1
ATOM 2966 C CA . SER A 1 376 ? 10.960 12.616 44.151 1.00 49.59 376 SER A CA 1
ATOM 2967 C C . SER A 1 376 ? 11.016 13.941 43.380 1.00 49.59 376 SER A C 1
ATOM 2969 O O . SER A 1 376 ? 12.105 14.279 42.923 1.00 49.59 376 SER A O 1
ATOM 2971 N N . LEU A 1 377 ? 9.914 14.705 43.307 1.00 54.28 377 LEU A N 1
ATOM 2972 C CA . LEU A 1 377 ? 9.754 16.031 42.657 1.00 54.28 377 LEU A CA 1
ATOM 2973 C C . LEU A 1 377 ? 9.173 15.995 41.225 1.00 54.28 377 LEU A C 1
ATOM 2975 O O . LEU A 1 377 ? 9.897 16.165 40.253 1.00 54.28 377 LEU A O 1
ATOM 2979 N N . THR A 1 378 ? 7.851 15.833 41.087 1.00 55.81 378 THR A N 1
ATOM 2980 C CA . THR A 1 378 ? 7.013 16.465 40.032 1.00 55.81 378 THR A CA 1
ATOM 2981 C C . THR A 1 378 ? 5.521 16.211 40.327 1.00 55.81 378 THR A C 1
ATOM 2983 O O . THR A 1 378 ? 4.947 15.218 39.898 1.00 55.81 378 THR A O 1
ATOM 2986 N N . ASP A 1 379 ? 4.868 17.120 41.061 1.00 56.75 379 ASP A N 1
ATOM 2987 C CA . ASP A 1 379 ? 3.469 16.951 41.524 1.00 56.75 379 ASP A CA 1
ATOM 2988 C C . ASP A 1 379 ? 2.431 16.895 40.378 1.00 56.75 379 ASP A C 1
ATOM 2990 O O . ASP A 1 379 ? 1.437 16.172 40.446 1.00 56.75 379 ASP A O 1
ATOM 2994 N N . GLY A 1 380 ? 2.650 17.647 39.291 1.00 60.66 380 GLY A N 1
ATOM 2995 C CA . GLY A 1 380 ? 1.652 17.811 38.222 1.00 60.66 380 GLY A CA 1
ATOM 2996 C C . GLY A 1 380 ? 1.466 16.586 37.317 1.00 60.66 380 GLY A C 1
ATOM 2997 O O . GLY A 1 380 ? 0.346 16.264 36.928 1.00 60.66 380 GLY A O 1
ATOM 2998 N N . THR A 1 381 ? 2.546 15.872 36.997 1.00 64.50 381 THR A N 1
ATOM 2999 C CA . THR A 1 381 ? 2.503 14.657 36.162 1.00 64.50 381 THR A CA 1
ATOM 3000 C C . THR A 1 381 ? 1.957 13.459 36.935 1.00 64.50 381 THR A C 1
ATOM 3002 O O . THR A 1 381 ? 1.253 12.624 36.367 1.00 64.50 381 THR A O 1
ATOM 3005 N N . GLN A 1 382 ? 2.220 13.405 38.242 1.00 69.69 382 GLN A N 1
ATOM 3006 C CA . GLN A 1 382 ? 1.728 12.358 39.130 1.00 69.69 382 GLN A CA 1
ATOM 3007 C C . GLN A 1 382 ? 0.203 12.424 39.314 1.00 69.69 382 GLN A C 1
ATOM 3009 O O . GLN A 1 382 ? -0.465 11.387 39.287 1.00 69.69 382 GLN A O 1
ATOM 3014 N N . ALA A 1 383 ? -0.367 13.627 39.443 1.00 73.62 383 ALA A N 1
ATOM 3015 C CA . ALA A 1 383 ? -1.813 13.810 39.570 1.00 73.62 383 ALA A CA 1
ATOM 3016 C C . ALA A 1 383 ? -2.572 13.322 38.322 1.00 73.62 383 ALA A C 1
ATOM 3018 O O . ALA A 1 383 ? -3.522 12.548 38.438 1.00 73.62 383 ALA A O 1
ATOM 3019 N N . GLN A 1 384 ? -2.110 13.704 37.127 1.00 74.88 384 GLN A N 1
ATOM 3020 C CA . GLN A 1 384 ? -2.731 13.284 35.868 1.00 74.88 384 GLN A CA 1
ATOM 3021 C C . GLN A 1 384 ? -2.624 11.771 35.653 1.00 74.88 384 GLN A C 1
ATOM 3023 O O . GLN A 1 384 ? -3.600 11.120 35.297 1.00 74.88 384 GLN A O 1
ATOM 3028 N N . ARG A 1 385 ? -1.467 11.183 35.973 1.00 78.19 385 ARG A N 1
ATOM 3029 C CA . ARG A 1 385 ? -1.295 9.730 35.926 1.00 78.19 385 ARG A CA 1
ATOM 3030 C C . ARG A 1 385 ? -2.249 9.008 36.878 1.00 78.19 385 ARG A C 1
ATOM 3032 O O . ARG A 1 385 ? -2.842 7.997 36.512 1.00 78.19 385 ARG A O 1
ATOM 3039 N N . THR A 1 386 ? -2.423 9.535 38.089 1.00 82.06 386 THR A N 1
ATOM 3040 C CA . THR A 1 386 ? -3.369 8.987 39.074 1.00 82.06 386 THR A CA 1
ATOM 3041 C C . THR A 1 386 ? -4.790 8.973 38.514 1.00 82.06 386 THR A C 1
ATOM 3043 O O . THR A 1 386 ? -5.484 7.965 38.630 1.00 82.06 386 THR A O 1
ATOM 3046 N N . GLN A 1 387 ? -5.194 10.043 37.830 1.00 85.44 387 GLN A N 1
ATOM 3047 C CA . GLN A 1 387 ? -6.512 10.153 37.213 1.00 85.44 387 GLN A CA 1
ATOM 3048 C C . GLN A 1 387 ? -6.732 9.145 36.070 1.00 85.44 387 GLN A C 1
ATOM 3050 O O . GLN A 1 387 ? -7.773 8.477 36.022 1.00 85.44 387 GLN A O 1
ATOM 3055 N N . THR A 1 388 ? -5.747 8.967 35.188 1.00 85.00 388 THR A N 1
ATOM 3056 C CA . THR A 1 388 ? -5.792 7.950 34.126 1.00 85.00 388 THR A CA 1
ATOM 3057 C C . THR A 1 388 ? -5.937 6.539 34.705 1.00 85.00 388 THR A C 1
ATOM 3059 O O . THR A 1 388 ? -6.751 5.750 34.225 1.00 85.00 388 THR A O 1
ATOM 3062 N N . MET A 1 389 ? -5.222 6.230 35.791 1.00 85.69 389 MET A N 1
ATOM 3063 C CA . MET A 1 389 ? -5.298 4.923 36.456 1.00 85.69 389 MET A CA 1
ATOM 3064 C C . MET A 1 389 ? -6.643 4.675 37.132 1.00 85.69 389 MET A C 1
ATOM 3066 O O . MET A 1 389 ? -7.180 3.573 37.034 1.00 85.69 389 MET A O 1
ATOM 3070 N N . VAL A 1 390 ? -7.220 5.694 37.774 1.00 89.75 390 VAL A N 1
ATOM 3071 C CA . VAL A 1 390 ? -8.589 5.615 38.303 1.00 89.75 390 VAL A CA 1
ATOM 3072 C C . VAL A 1 390 ? -9.570 5.322 37.167 1.00 89.75 390 VAL A C 1
ATOM 3074 O O . VAL A 1 390 ? -10.419 4.444 37.302 1.00 89.75 390 VAL A O 1
ATOM 3077 N N . SER A 1 391 ? -9.419 5.989 36.021 1.00 92.38 391 SER A N 1
ATOM 3078 C CA . SER A 1 391 ? -10.280 5.785 34.849 1.00 92.38 391 SER A CA 1
ATOM 3079 C C . SER A 1 391 ? -10.149 4.374 34.259 1.00 92.38 391 SER A C 1
ATOM 3081 O O . SER A 1 391 ? -11.163 3.750 33.937 1.00 92.38 391 SER A O 1
ATOM 3083 N N . LEU A 1 392 ? -8.928 3.831 34.185 1.00 93.50 392 LEU A N 1
ATOM 3084 C CA . LEU A 1 392 ? -8.685 2.435 33.811 1.00 93.50 392 LEU A CA 1
ATOM 3085 C C . LEU A 1 392 ? -9.329 1.467 34.818 1.00 93.50 392 LEU A C 1
ATOM 3087 O O . LEU A 1 392 ? -9.993 0.514 34.415 1.00 93.50 392 LEU A O 1
ATOM 3091 N N . GLY A 1 393 ? -9.195 1.732 36.121 1.00 93.12 393 GLY A N 1
ATOM 3092 C CA . GLY A 1 393 ? -9.833 0.945 37.178 1.00 93.12 393 GLY A CA 1
ATOM 3093 C C . GLY A 1 393 ? -11.358 0.926 37.052 1.00 93.12 393 GLY A C 1
ATOM 3094 O O . GLY A 1 393 ? -11.969 -0.138 37.120 1.00 93.12 393 GLY A O 1
ATOM 3095 N N . MET A 1 394 ? -11.972 2.076 36.765 1.00 94.19 394 MET A N 1
ATOM 3096 C CA . MET A 1 394 ? -13.412 2.173 36.506 1.00 94.19 394 MET A CA 1
ATOM 3097 C C . MET A 1 394 ? -13.844 1.355 35.284 1.00 94.19 394 MET A C 1
ATOM 3099 O O . MET A 1 394 ? -14.912 0.745 35.309 1.00 94.19 394 MET A O 1
ATOM 3103 N N . LEU A 1 395 ? -13.029 1.307 34.225 1.00 96.19 395 LEU A N 1
ATOM 3104 C CA . LEU A 1 395 ? -13.286 0.447 33.067 1.00 96.19 395 LEU A CA 1
ATOM 3105 C C . LEU A 1 395 ? -13.206 -1.038 33.420 1.00 96.19 395 LEU A C 1
ATOM 3107 O O . LEU A 1 395 ? -14.065 -1.810 32.998 1.00 96.19 395 LEU A O 1
ATOM 3111 N N . VAL A 1 396 ? -12.202 -1.439 34.200 1.00 94.88 396 VAL A N 1
ATOM 3112 C CA . VAL A 1 396 ? -12.057 -2.829 34.651 1.00 94.88 396 VAL A CA 1
ATOM 3113 C C . VAL A 1 396 ? -13.252 -3.244 35.508 1.00 94.88 396 VAL A C 1
ATOM 3115 O O . VAL A 1 396 ? -13.819 -4.305 35.264 1.00 94.88 396 VAL A O 1
ATOM 3118 N N . ILE A 1 397 ? -13.684 -2.398 36.449 1.00 93.94 397 ILE A N 1
ATOM 3119 C CA . ILE A 1 397 ? -14.877 -2.648 37.275 1.00 93.94 397 ILE A CA 1
ATOM 3120 C C . ILE A 1 397 ? -16.116 -2.794 36.387 1.00 93.94 397 ILE A C 1
ATOM 3122 O O . ILE A 1 397 ? -16.793 -3.817 36.456 1.00 93.94 397 ILE A O 1
ATOM 3126 N N . ALA A 1 398 ? -16.361 -1.836 35.486 1.00 94.94 398 ALA A N 1
ATOM 3127 C CA . ALA A 1 398 ? -17.495 -1.886 34.562 1.00 94.94 398 ALA A CA 1
ATOM 3128 C C . ALA A 1 398 ? -17.490 -3.154 33.688 1.00 94.94 398 ALA A C 1
ATOM 3130 O O . ALA A 1 398 ? -18.543 -3.734 33.422 1.00 94.94 398 ALA A O 1
ATOM 3131 N N . ALA A 1 399 ? -16.312 -3.605 33.248 1.00 93.50 399 ALA A N 1
ATOM 3132 C CA . ALA A 1 399 ? -16.174 -4.842 32.492 1.00 93.50 399 ALA A CA 1
ATOM 3133 C C . ALA A 1 399 ? -16.456 -6.083 33.356 1.00 93.50 399 ALA A C 1
ATOM 3135 O O . ALA A 1 399 ? -17.128 -6.993 32.883 1.00 93.50 399 ALA A O 1
ATOM 3136 N N . MET A 1 400 ? -15.976 -6.135 34.602 1.00 91.62 400 MET A N 1
ATOM 3137 C CA . MET A 1 400 ? -16.175 -7.273 35.516 1.00 91.62 400 MET A CA 1
ATOM 3138 C C . MET A 1 400 ? -17.617 -7.419 36.003 1.00 91.62 400 MET A C 1
ATOM 3140 O O . MET A 1 400 ? -18.108 -8.539 36.114 1.00 91.62 400 MET A O 1
ATOM 3144 N N . GLU A 1 401 ? -18.311 -6.308 36.246 1.00 92.75 401 GLU A N 1
ATOM 3145 C CA . GLU A 1 401 ? -19.721 -6.310 36.655 1.00 92.75 401 GLU A CA 1
ATOM 3146 C C . GLU A 1 401 ? -20.669 -6.710 35.514 1.00 92.75 401 GLU A C 1
ATOM 3148 O O . GLU A 1 401 ? -21.826 -7.064 35.750 1.00 92.75 401 GLU A O 1
ATOM 3153 N N . HIS A 1 402 ? -20.195 -6.691 34.264 1.00 94.44 402 HIS A N 1
ATOM 3154 C CA . HIS A 1 402 ? -21.017 -7.058 33.122 1.00 94.44 402 HIS A CA 1
ATOM 3155 C C . HIS A 1 402 ? -21.374 -8.562 33.163 1.00 94.44 402 HIS A C 1
ATOM 3157 O O . HIS A 1 402 ? -20.480 -9.414 33.108 1.00 94.44 402 HIS A O 1
ATOM 3163 N N . PRO A 1 403 ? -22.665 -8.949 33.100 1.00 91.50 403 PRO A N 1
ATOM 3164 C CA . PRO A 1 403 ? -23.112 -10.330 33.333 1.00 91.50 403 PRO A CA 1
ATOM 3165 C C . PRO A 1 403 ? -22.513 -11.349 32.353 1.00 91.50 403 PRO A C 1
ATOM 3167 O O . PRO A 1 403 ? -22.146 -12.456 32.738 1.00 91.50 403 PRO A O 1
ATOM 3170 N N . LYS A 1 404 ? -22.349 -10.978 31.074 1.00 91.56 404 LYS A N 1
ATOM 3171 C CA . LYS A 1 404 ? -21.658 -11.833 30.087 1.00 91.56 404 LYS A CA 1
ATOM 3172 C C . LYS A 1 404 ? -20.177 -12.054 30.423 1.00 91.56 404 LYS A C 1
ATOM 3174 O O . LYS A 1 404 ? -19.667 -13.136 30.160 1.00 91.56 404 LYS A O 1
ATOM 3179 N N . VAL A 1 405 ? -19.487 -11.045 30.955 1.00 91.06 405 VAL A N 1
ATOM 3180 C CA . VAL A 1 405 ? -18.069 -11.163 31.318 1.00 91.06 405 VAL A CA 1
ATOM 3181 C C . VAL A 1 405 ? -17.942 -12.044 32.553 1.00 91.06 405 VAL A C 1
ATOM 3183 O O . VAL A 1 405 ? -17.190 -13.015 32.508 1.00 91.06 405 VAL A O 1
ATOM 3186 N N . ALA A 1 406 ? -18.755 -11.784 33.582 1.00 89.31 406 ALA A N 1
ATOM 3187 C CA . ALA A 1 406 ? -18.850 -12.619 34.776 1.00 89.31 406 ALA A CA 1
ATOM 3188 C C . ALA A 1 406 ? -19.098 -14.094 34.419 1.00 89.31 406 ALA A C 1
ATOM 3190 O O . ALA A 1 406 ? -18.330 -14.957 34.829 1.00 89.31 406 ALA A O 1
ATOM 3191 N N . GLY A 1 407 ? -20.069 -14.383 33.544 1.00 88.19 407 GLY A N 1
ATOM 3192 C CA . GLY A 1 407 ? -20.353 -15.756 33.114 1.00 88.19 407 GLY A CA 1
ATOM 3193 C C . GLY A 1 407 ? -19.195 -16.442 32.373 1.00 88.19 407 GLY A C 1
ATOM 3194 O O . GLY A 1 407 ? -18.987 -17.643 32.531 1.00 88.19 407 GLY A O 1
ATOM 3195 N N . VAL A 1 408 ? -18.405 -15.702 31.582 1.00 89.38 408 VAL A N 1
ATOM 3196 C CA . VAL A 1 408 ? -17.203 -16.250 30.921 1.00 89.38 408 VAL A CA 1
ATOM 3197 C C . VAL A 1 408 ? -16.095 -16.532 31.938 1.00 89.38 408 VAL A C 1
ATOM 3199 O O . VAL A 1 408 ? -15.430 -17.561 31.833 1.00 89.38 408 VAL A O 1
ATOM 3202 N N . VAL A 1 409 ? -15.907 -15.652 32.925 1.00 87.25 409 VAL A N 1
ATOM 3203 C CA . VAL A 1 409 ? -14.919 -15.836 33.999 1.00 87.25 409 VAL A CA 1
ATOM 3204 C C . VAL A 1 409 ? -15.305 -17.017 34.894 1.00 87.25 409 VAL A C 1
ATOM 3206 O O . VAL A 1 409 ? -14.470 -17.880 35.146 1.00 87.25 409 VAL A O 1
ATOM 3209 N N . GLU A 1 410 ? -16.571 -17.122 35.303 1.00 86.12 410 GLU A N 1
ATOM 3210 C CA . GLU A 1 410 ? -17.092 -18.250 36.088 1.00 86.12 410 GLU A CA 1
ATOM 3211 C C . GLU A 1 410 ? -16.922 -19.589 35.366 1.00 86.12 410 GLU A C 1
ATOM 3213 O O . GLU A 1 410 ? -16.530 -20.580 35.979 1.00 86.12 410 GLU A O 1
ATOM 3218 N N . ALA A 1 411 ? -17.158 -19.621 34.051 1.00 85.38 411 ALA A N 1
ATOM 3219 C CA . ALA A 1 411 ? -16.940 -20.817 33.242 1.00 85.38 411 ALA A CA 1
ATOM 3220 C C . ALA A 1 411 ? -15.453 -21.200 33.116 1.00 85.38 411 ALA A C 1
ATOM 3222 O O . ALA A 1 411 ? -15.142 -22.373 32.903 1.00 85.38 411 ALA A O 1
ATOM 3223 N N . ALA A 1 412 ? -14.544 -20.228 33.233 1.00 80.06 412 ALA A N 1
ATOM 3224 C CA . ALA A 1 412 ? -13.100 -20.436 33.162 1.00 80.06 412 ALA A CA 1
ATOM 3225 C C . ALA A 1 412 ? -12.469 -20.809 34.518 1.00 80.06 412 ALA A C 1
ATOM 3227 O O . ALA A 1 412 ? -11.365 -21.356 34.542 1.00 80.06 412 ALA A O 1
ATOM 3228 N N . LEU A 1 413 ? -13.144 -20.539 35.642 1.00 76.31 413 LEU A N 1
ATOM 3229 C CA . LEU A 1 413 ? -12.657 -20.894 36.975 1.00 76.31 413 LEU A CA 1
ATOM 3230 C C . LEU A 1 413 ? -12.776 -22.413 37.221 1.00 76.31 413 LEU A C 1
ATOM 3232 O O . LEU A 1 413 ? -13.832 -23.010 36.988 1.00 76.31 413 LEU A O 1
ATOM 3236 N N . PRO A 1 414 ? -11.722 -23.080 37.728 1.00 65.88 414 PRO A N 1
ATOM 3237 C CA . PRO A 1 414 ? -11.794 -24.496 38.065 1.00 65.88 414 PRO A CA 1
ATOM 3238 C C . PRO A 1 414 ? -12.788 -24.717 39.215 1.00 65.88 414 PRO A C 1
ATOM 3240 O O . PRO A 1 414 ? -12.676 -24.109 40.278 1.00 65.88 414 PRO A O 1
ATOM 3243 N N . LYS A 1 415 ? -13.735 -25.648 39.032 1.00 60.25 415 LYS A N 1
ATOM 3244 C CA . LYS A 1 415 ? -14.839 -25.968 39.967 1.00 60.25 415 LYS A CA 1
ATOM 3245 C C . LYS A 1 415 ? -14.408 -26.526 41.346 1.00 60.25 415 LYS A C 1
ATOM 3247 O O . LYS A 1 415 ? -15.244 -27.043 42.077 1.00 60.25 415 LYS A O 1
ATOM 3252 N N . GLY A 1 416 ? -13.123 -26.468 41.703 1.00 55.38 416 GLY A N 1
ATOM 3253 C CA . GLY A 1 416 ? -12.529 -27.156 42.857 1.00 55.38 416 GLY A CA 1
ATOM 3254 C C . GLY A 1 416 ? -12.266 -26.311 44.110 1.00 55.38 416 GLY A C 1
ATOM 3255 O O . GLY A 1 416 ? -11.753 -26.857 45.079 1.00 55.38 416 GLY A O 1
ATOM 3256 N N . LEU A 1 417 ? -12.583 -25.011 44.126 1.00 50.66 417 LEU A N 1
ATOM 3257 C CA . LEU A 1 417 ? -12.266 -24.123 45.264 1.00 50.66 417 LEU A CA 1
ATOM 3258 C C . LEU A 1 417 ? -13.389 -23.962 46.306 1.00 50.66 417 LEU A C 1
ATOM 3260 O O . LEU A 1 417 ? -13.180 -23.309 47.323 1.00 50.66 417 LEU A O 1
ATOM 3264 N N . PHE A 1 418 ? -14.548 -24.595 46.103 1.00 49.12 418 PHE A N 1
ATOM 3265 C CA . PHE A 1 418 ? -15.657 -24.601 47.064 1.00 49.12 418 PHE A CA 1
ATOM 3266 C C . PHE A 1 418 ? -16.021 -26.034 47.471 1.00 49.12 418 PHE A C 1
ATOM 3268 O O . PHE A 1 418 ? -17.061 -26.557 47.081 1.00 49.12 418 PHE A O 1
ATOM 3275 N N . TYR A 1 419 ? -15.171 -26.678 48.273 1.00 44.47 419 TYR A N 1
ATOM 3276 C CA . TYR A 1 419 ? -15.624 -27.771 49.135 1.00 44.47 419 TYR A CA 1
ATOM 3277 C C . TYR A 1 419 ? -15.847 -27.212 50.548 1.00 44.47 419 TYR A C 1
ATOM 3279 O O . TYR A 1 419 ? -14.905 -26.657 51.119 1.00 44.47 419 TYR A O 1
ATOM 3287 N N . PRO A 1 420 ? -17.053 -27.325 51.137 1.00 56.09 420 PRO A N 1
ATOM 3288 C CA . PRO A 1 420 ? -17.215 -27.088 52.566 1.00 56.09 420 PRO A CA 1
ATOM 3289 C C . PRO A 1 420 ? -16.414 -28.144 53.353 1.00 56.09 420 PRO A C 1
ATOM 3291 O O . PRO A 1 420 ? -16.263 -29.272 52.869 1.00 56.09 420 PRO A O 1
ATOM 3294 N N . PRO A 1 421 ? -15.885 -27.814 54.548 1.00 51.44 421 PRO A N 1
ATOM 3295 C CA . PRO A 1 421 ? -15.164 -28.787 55.362 1.00 51.44 421 PRO A CA 1
ATOM 3296 C C . PRO A 1 421 ? -16.087 -29.968 55.709 1.00 51.44 421 PRO A C 1
ATOM 3298 O O . PRO A 1 421 ? -17.289 -29.762 55.911 1.00 51.44 421 PRO A O 1
ATOM 3301 N N . PRO A 1 422 ? -15.559 -31.205 55.773 1.00 55.34 422 PRO A N 1
ATOM 3302 C CA . PRO A 1 422 ? -16.366 -32.359 56.134 1.00 55.34 422 PRO A CA 1
ATOM 3303 C C . PRO A 1 422 ? -16.921 -32.180 57.554 1.00 55.34 422 PRO A C 1
ATOM 3305 O O . PRO A 1 422 ? -16.214 -31.657 58.422 1.00 55.34 422 PRO A O 1
ATOM 3308 N N . PRO A 1 423 ? -18.170 -32.602 57.816 1.00 57.16 423 PRO A N 1
ATOM 3309 C CA . PRO A 1 423 ? -18.726 -32.548 59.157 1.00 57.16 423 PRO A CA 1
ATOM 3310 C C . PRO A 1 423 ? -17.868 -33.416 60.079 1.00 57.16 423 PRO A C 1
ATOM 3312 O O . PRO A 1 423 ? -17.635 -34.594 59.809 1.00 57.16 423 PRO A O 1
ATOM 3315 N N . THR A 1 424 ? -17.386 -32.820 61.167 1.00 60.56 424 THR A N 1
ATOM 3316 C CA . THR A 1 424 ? -16.776 -33.540 62.284 1.00 60.56 424 THR A CA 1
ATOM 3317 C C . THR A 1 424 ? -17.784 -34.551 62.814 1.00 60.56 424 THR A C 1
ATOM 3319 O O . THR A 1 424 ? -18.802 -34.168 63.392 1.00 60.56 424 THR A O 1
ATOM 3322 N N . ALA A 1 425 ? -17.514 -35.832 62.574 1.00 55.06 425 ALA A N 1
ATOM 3323 C CA . ALA A 1 425 ? -18.226 -36.930 63.203 1.00 55.06 425 ALA A CA 1
ATOM 3324 C C . ALA A 1 425 ? -17.861 -36.969 64.696 1.00 55.06 425 ALA A C 1
ATOM 3326 O O . ALA A 1 425 ? -16.676 -36.996 65.038 1.00 55.06 425 ALA A O 1
ATOM 3327 N N . PHE A 1 426 ? -18.889 -36.913 65.543 1.00 47.50 426 PHE A N 1
ATOM 3328 C CA . PHE A 1 426 ? -18.836 -37.257 66.964 1.00 47.50 426 PHE A CA 1
ATOM 3329 C C . PHE A 1 426 ? -18.802 -38.772 67.156 1.00 47.50 426 PHE A C 1
ATOM 3331 O O . PHE A 1 426 ? -19.440 -39.472 66.333 1.00 47.50 426 PHE A O 1
#